Protein AF-A0A2Z5JWU6-F1 (afdb_monomer_lite)

Foldseek 3Di:
DDPDDLLLVVCVVVLVVQQVVQLVCCVVPPDVQAPGDDPLLLVLLLVLLVLQVVLCVVLVVVLLVVLVVLLVPAPAADDDDPVVLVVLLVVLQLLQLVLQLQCQFFLQSVLQVLQLQQDQHFALSSLSSHASPCNSSSVSCSVVSNNRNRPVSSVNSVSVLSSLQRVLRHPPDDDDPPVCVQWFRHVQLVLLCSAADDPSRSAQRGRGTSVSRVVVVRHDGRPDGGGTHHVDHDPDSPNVCSNCVSVVVLVVQCVVDDDPVQNCCSGTGGVPDHPDDPPPPPPDPPDDDDDDDDDDDDDDDDDDDDDDDDDDDDDAPEDPDEAAAPPEEEAPQEAEAPPEHAEHQEYHEHNEYEAPPEYEAHNEYEYHNEYHAHQAYEDHPAYADDPEYEDHNHHNDPDDHDPPDDHDDDDDDDDDDDDDDDDDDDDDDDDDDDDDDDDDDDDDDDDDDD

pLDDT: mean 74.69, std 27.54, range [22.73, 98.88]

Radius of gyration: 34.14 Å; chains: 1; bounding box: 54×88×111 Å

Structure (mmCIF, N/CA/C/O backbone):
data_AF-A0A2Z5JWU6-F1
#
_entry.id   AF-A0A2Z5JWU6-F1
#
loop_
_atom_site.group_PDB
_atom_site.id
_atom_site.type_symbol
_atom_site.label_atom_id
_atom_site.label_alt_id
_atom_site.label_comp_id
_atom_site.label_asym_id
_atom_site.label_entity_id
_atom_site.label_seq_id
_atom_site.pdbx_PDB_ins_code
_atom_site.Cartn_x
_atom_site.Cartn_y
_atom_site.Cartn_z
_atom_site.occupancy
_atom_site.B_iso_or_equiv
_atom_site.auth_seq_id
_atom_site.auth_comp_id
_atom_site.auth_asym_id
_atom_site.auth_atom_id
_atom_site.pdbx_PDB_model_num
ATOM 1 N N . MET A 1 1 ? -4.528 -1.210 28.855 1.00 61.44 1 MET A N 1
ATOM 2 C CA . MET A 1 1 ? -4.299 -1.266 27.394 1.00 61.44 1 MET A CA 1
ATOM 3 C C . MET A 1 1 ? -4.617 -2.671 26.903 1.00 61.44 1 MET A C 1
ATOM 5 O O . MET A 1 1 ? -4.300 -3.604 27.636 1.00 61.44 1 MET A O 1
ATOM 9 N N . PRO A 1 2 ? -5.253 -2.842 25.732 1.00 76.44 2 PRO A N 1
ATOM 10 C CA . PRO A 1 2 ? -5.440 -4.161 25.126 1.00 76.44 2 PRO A CA 1
ATOM 11 C C . PRO A 1 2 ? -4.077 -4.835 24.906 1.00 76.44 2 PRO A C 1
ATOM 13 O O . PRO A 1 2 ? -3.173 -4.197 24.370 1.00 76.44 2 PRO A O 1
ATOM 16 N N . ASN A 1 3 ? -3.925 -6.093 25.324 1.00 83.25 3 ASN A N 1
ATOM 17 C CA . ASN A 1 3 ? -2.714 -6.881 25.083 1.00 83.25 3 ASN A CA 1
ATOM 18 C C . ASN A 1 3 ? -2.897 -7.681 23.786 1.00 83.25 3 ASN A C 1
ATOM 20 O O . ASN A 1 3 ? -3.398 -8.803 23.807 1.00 83.25 3 ASN A O 1
ATOM 24 N N . LEU A 1 4 ? -2.597 -7.042 22.654 1.00 87.62 4 LEU A N 1
ATOM 25 C CA . LEU A 1 4 ? -2.698 -7.640 21.323 1.00 87.62 4 LEU A CA 1
ATOM 26 C C . LEU A 1 4 ? -1.302 -8.083 20.860 1.00 87.62 4 LEU A C 1
ATOM 28 O O . LEU A 1 4 ? -0.340 -7.345 21.087 1.00 87.62 4 LEU A O 1
ATOM 32 N N . PRO A 1 5 ? -1.171 -9.260 20.228 1.00 89.19 5 PRO A N 1
ATOM 33 C CA . PRO A 1 5 ? 0.125 -9.766 19.796 1.00 89.19 5 PRO A CA 1
ATOM 34 C C . PRO A 1 5 ? 0.696 -8.936 18.643 1.00 89.19 5 PRO A C 1
ATOM 36 O O . PRO A 1 5 ? -0.041 -8.377 17.827 1.00 89.19 5 PRO A O 1
ATOM 39 N N . ASP A 1 6 ? 2.024 -8.916 18.538 1.00 89.19 6 ASP A N 1
ATOM 40 C CA . ASP A 1 6 ? 2.715 -8.393 17.360 1.00 89.19 6 ASP A CA 1
ATOM 41 C C . ASP A 1 6 ? 2.659 -9.435 16.233 1.00 89.19 6 ASP A C 1
ATOM 43 O O . ASP A 1 6 ? 3.509 -10.321 16.108 1.00 89.19 6 ASP A O 1
ATOM 47 N N . VAL A 1 7 ? 1.597 -9.351 15.431 1.00 93.06 7 VAL A N 1
ATOM 48 C CA . VAL A 1 7 ? 1.312 -10.312 14.356 1.00 93.06 7 VAL A CA 1
ATOM 49 C C . VAL A 1 7 ? 2.404 -10.301 13.284 1.00 93.06 7 VAL A C 1
ATOM 51 O O . VAL A 1 7 ? 2.701 -11.345 12.703 1.00 93.06 7 VAL A O 1
ATOM 54 N N . VAL A 1 8 ? 3.033 -9.147 13.030 1.00 90.94 8 VAL A N 1
ATOM 55 C CA . VAL A 1 8 ? 4.113 -9.041 12.038 1.00 90.94 8 VAL A CA 1
ATOM 56 C C . VAL A 1 8 ? 5.331 -9.804 12.530 1.00 90.94 8 VAL A C 1
ATOM 58 O O . VAL A 1 8 ? 5.844 -10.648 11.797 1.00 90.94 8 VAL A O 1
ATOM 61 N N . LEU A 1 9 ? 5.750 -9.570 13.779 1.00 91.25 9 LEU A N 1
ATOM 62 C CA . LEU A 1 9 ? 6.890 -10.263 14.379 1.00 91.25 9 LEU A CA 1
ATOM 63 C C . LEU A 1 9 ? 6.712 -11.787 14.341 1.00 91.25 9 LEU A C 1
ATOM 65 O O . LEU A 1 9 ? 7.636 -12.511 13.972 1.00 91.25 9 LEU A O 1
ATOM 69 N N . TRP A 1 10 ? 5.514 -12.275 14.668 1.00 92.69 10 TRP A N 1
ATOM 70 C CA . TRP A 1 10 ? 5.202 -13.709 14.638 1.00 92.69 10 TRP A CA 1
ATOM 71 C C . TRP A 1 10 ? 5.163 -14.294 13.222 1.00 92.69 10 TRP A C 1
ATOM 73 O O . TRP A 1 10 ? 5.377 -15.492 13.051 1.00 92.69 10 TRP A O 1
ATOM 83 N N . SER A 1 11 ? 4.931 -13.463 12.204 1.00 94.56 11 SER A N 1
ATOM 84 C CA . SER A 1 11 ? 4.870 -13.889 10.801 1.00 94.56 11 SER A CA 1
ATOM 85 C C . SER A 1 11 ? 6.244 -13.949 10.122 1.00 94.56 11 SER A C 1
ATOM 87 O O . SER A 1 11 ? 6.361 -14.560 9.060 1.00 94.56 11 SER A O 1
ATOM 89 N N . ILE A 1 12 ? 7.303 -13.384 10.722 1.00 93.38 12 ILE A N 1
ATOM 90 C CA . ILE A 1 12 ? 8.653 -13.348 10.123 1.00 93.38 12 ILE A CA 1
ATOM 91 C C . ILE A 1 12 ? 9.162 -14.742 9.708 1.00 93.38 12 ILE A C 1
ATOM 93 O O . ILE A 1 12 ? 9.613 -14.870 8.566 1.00 93.38 12 ILE A O 1
ATOM 97 N N . PRO A 1 13 ? 9.080 -15.805 10.540 1.00 95.88 13 PRO A N 1
ATOM 98 C CA . PRO A 1 13 ? 9.532 -17.135 10.124 1.00 95.88 13 PRO A CA 1
ATOM 99 C C . PRO A 1 13 ? 8.786 -17.654 8.890 1.00 95.88 13 PRO A C 1
ATOM 101 O O . PRO A 1 13 ? 9.401 -18.247 8.004 1.00 95.88 13 PRO A O 1
ATOM 104 N N . ALA A 1 14 ? 7.480 -17.383 8.796 1.00 95.75 14 ALA A N 1
ATOM 105 C CA . ALA A 1 14 ? 6.674 -17.756 7.639 1.00 95.75 14 ALA A CA 1
ATOM 106 C C . ALA A 1 14 ? 7.080 -16.962 6.390 1.00 95.75 14 ALA A C 1
ATOM 108 O O . ALA A 1 14 ? 7.209 -17.552 5.322 1.00 95.75 14 ALA A O 1
ATOM 109 N N . PHE A 1 15 ? 7.355 -15.658 6.510 1.00 95.38 15 PHE A N 1
ATOM 110 C CA . PHE A 1 15 ? 7.831 -14.842 5.385 1.00 95.38 15 PHE A CA 1
ATOM 111 C C . PHE A 1 15 ? 9.159 -15.355 4.829 1.00 95.38 15 PHE A C 1
ATOM 113 O O . PHE A 1 15 ? 9.313 -15.483 3.612 1.00 95.38 15 PHE A O 1
ATOM 120 N N . VAL A 1 16 ? 10.104 -15.698 5.711 1.00 95.94 16 VAL A N 1
ATOM 121 C CA . VAL A 1 16 ? 11.398 -16.273 5.315 1.00 95.94 16 VAL A CA 1
ATOM 122 C C . VAL A 1 16 ? 11.192 -17.622 4.630 1.00 95.94 16 VAL A C 1
ATOM 124 O O . VAL A 1 16 ? 11.702 -17.827 3.529 1.00 95.94 16 VAL A O 1
ATOM 127 N N . LEU A 1 17 ? 10.411 -18.518 5.240 1.00 97.31 17 LEU A N 1
ATOM 128 C CA . LEU A 1 17 ? 10.135 -19.840 4.682 1.00 97.31 17 LEU A CA 1
ATOM 129 C C . LEU A 1 17 ? 9.476 -19.747 3.300 1.00 97.31 17 LEU A C 1
ATOM 131 O O . LEU A 1 17 ? 9.965 -20.365 2.360 1.00 97.31 17 LEU A O 1
ATOM 135 N N . LEU A 1 18 ? 8.409 -18.956 3.156 1.00 97.12 18 LEU A N 1
ATOM 136 C CA . LEU A 1 18 ? 7.687 -18.795 1.890 1.00 97.12 18 LEU A CA 1
ATOM 137 C C . LEU A 1 18 ? 8.572 -18.179 0.802 1.00 97.12 18 LEU A C 1
ATOM 139 O O . LEU A 1 18 ? 8.546 -18.647 -0.332 1.00 97.12 18 LEU A O 1
ATOM 143 N N . THR A 1 19 ? 9.413 -17.202 1.153 1.00 96.69 19 THR A N 1
ATOM 144 C CA . THR A 1 19 ? 10.397 -16.619 0.225 1.00 96.69 19 THR A CA 1
ATOM 145 C C . THR A 1 19 ? 11.393 -17.672 -0.260 1.00 96.69 19 THR A C 1
ATOM 147 O O . THR A 1 19 ? 11.647 -17.781 -1.458 1.00 96.69 19 THR A O 1
ATOM 150 N N . VAL A 1 20 ? 11.944 -18.486 0.647 1.00 96.12 20 VAL A N 1
ATOM 151 C CA . VAL A 1 20 ? 12.880 -19.563 0.279 1.00 96.12 20 VAL A CA 1
ATOM 152 C C . VAL A 1 20 ? 12.190 -20.612 -0.590 1.00 96.12 20 VAL A C 1
ATOM 154 O O . VAL A 1 20 ? 12.750 -21.021 -1.607 1.00 96.12 20 VAL A O 1
ATOM 157 N N . VAL A 1 21 ? 10.971 -21.020 -0.232 1.00 96.81 21 VAL A N 1
ATOM 158 C CA . VAL A 1 21 ? 10.171 -21.970 -1.017 1.00 96.81 21 VAL A CA 1
ATOM 159 C C . VAL A 1 21 ? 9.903 -21.424 -2.420 1.00 96.81 21 VAL A C 1
ATOM 161 O O . VAL A 1 21 ? 10.091 -22.155 -3.390 1.00 96.81 21 VAL A O 1
ATOM 164 N N . GLU A 1 22 ? 9.539 -20.148 -2.561 1.00 96.25 22 GLU A N 1
ATOM 165 C CA . GLU A 1 22 ? 9.329 -19.515 -3.867 1.00 96.25 22 GLU A CA 1
ATOM 166 C C . GLU A 1 22 ? 10.628 -19.476 -4.691 1.00 96.25 22 GLU A C 1
ATOM 168 O O . GLU A 1 22 ? 10.643 -19.891 -5.852 1.00 96.25 22 GLU A O 1
ATOM 173 N N . MET A 1 23 ? 11.750 -19.076 -4.083 1.00 94.31 23 MET A N 1
ATOM 174 C CA . MET A 1 23 ? 13.065 -19.078 -4.739 1.00 94.31 23 MET A CA 1
ATOM 175 C C . MET A 1 23 ? 13.504 -20.476 -5.199 1.00 94.31 23 MET A C 1
ATOM 177 O O . MET A 1 23 ? 14.130 -20.615 -6.252 1.00 94.31 23 MET A O 1
ATOM 181 N N . VAL A 1 24 ? 13.242 -21.515 -4.403 1.00 94.50 24 VAL A N 1
ATOM 182 C CA . VAL A 1 24 ? 13.529 -22.910 -4.775 1.00 94.50 24 VAL A CA 1
ATOM 183 C C . VAL A 1 24 ? 12.585 -23.360 -5.888 1.00 94.50 24 VAL A C 1
ATOM 185 O O . VAL A 1 24 ? 13.033 -23.978 -6.852 1.00 94.50 24 VAL A O 1
ATOM 188 N N . SER A 1 25 ? 11.309 -22.985 -5.805 1.00 94.56 25 SER A N 1
ATOM 189 C CA . SER A 1 25 ? 10.296 -23.287 -6.812 1.00 94.56 25 SER A CA 1
ATOM 190 C C . SER A 1 25 ? 10.717 -22.792 -8.198 1.00 94.56 25 SER A C 1
ATOM 192 O O . SER A 1 25 ? 10.683 -23.583 -9.137 1.00 94.56 25 SER A O 1
ATOM 194 N N . TYR A 1 26 ? 11.213 -21.555 -8.333 1.00 92.25 26 TYR A N 1
ATOM 195 C CA . TYR A 1 26 ? 11.720 -21.038 -9.617 1.00 92.25 26 TYR A CA 1
ATOM 196 C C . TYR A 1 26 ? 12.898 -21.836 -10.196 1.00 92.25 26 TYR A C 1
ATOM 198 O O . TYR A 1 26 ? 13.087 -21.849 -11.408 1.00 92.25 26 TYR A O 1
ATOM 206 N N . ARG A 1 27 ? 13.694 -22.508 -9.352 1.00 89.00 27 ARG A N 1
ATOM 207 C CA . ARG A 1 27 ? 14.805 -23.358 -9.814 1.00 89.00 27 ARG A CA 1
ATOM 208 C C . ARG A 1 27 ? 14.354 -24.754 -10.229 1.00 89.00 27 ARG A C 1
ATOM 210 O O . ARG A 1 27 ? 14.926 -25.313 -11.155 1.00 89.00 27 ARG A O 1
ATOM 217 N N . LEU A 1 28 ? 13.379 -25.325 -9.522 1.00 92.75 28 LEU A N 1
ATOM 218 C CA . LEU A 1 28 ? 12.884 -26.682 -9.780 1.00 92.75 28 LEU A CA 1
ATOM 219 C C . LEU A 1 28 ? 11.835 -26.725 -10.896 1.00 92.75 28 LEU A C 1
ATOM 221 O O . LEU A 1 28 ? 11.766 -27.699 -11.638 1.00 92.75 28 LEU A O 1
ATOM 225 N N . HIS A 1 29 ? 11.041 -25.663 -11.021 1.00 90.31 29 HIS A N 1
ATOM 226 C CA . HIS A 1 29 ? 9.996 -25.511 -12.029 1.00 90.31 29 HIS A CA 1
ATOM 227 C C . HIS A 1 29 ? 10.138 -24.140 -12.703 1.00 90.31 29 HIS A C 1
ATOM 229 O O . HIS A 1 29 ? 9.418 -23.204 -12.330 1.00 90.31 29 HIS A O 1
ATOM 235 N N . PRO A 1 30 ? 11.089 -23.993 -13.642 1.00 85.88 30 PRO A N 1
ATOM 236 C CA . PRO A 1 30 ? 11.259 -22.760 -14.393 1.00 85.88 30 PRO A CA 1
ATOM 237 C C . PRO A 1 30 ? 9.970 -22.403 -15.125 1.00 85.88 30 PRO A C 1
ATOM 239 O O . PRO A 1 30 ? 9.287 -23.268 -15.669 1.00 85.88 30 PRO A O 1
ATOM 242 N N . ASP A 1 31 ? 9.655 -21.121 -15.113 1.00 84.25 31 ASP A N 1
ATOM 243 C CA . ASP A 1 31 ? 8.573 -20.530 -15.877 1.00 84.25 31 ASP A CA 1
ATOM 244 C C . ASP A 1 31 ? 9.247 -19.475 -16.756 1.00 84.25 31 ASP A C 1
ATOM 246 O O . ASP A 1 31 ? 9.775 -18.499 -16.226 1.00 84.25 31 ASP A O 1
ATOM 250 N N . GLU A 1 32 ? 9.355 -19.746 -18.063 1.00 79.88 32 GLU A N 1
ATOM 251 C CA . GLU A 1 32 ? 10.059 -18.870 -19.022 1.00 79.88 32 GLU A CA 1
ATOM 252 C C . GLU A 1 32 ? 9.406 -17.499 -19.130 1.00 79.88 32 GLU A C 1
ATOM 254 O O . GLU A 1 32 ? 10.039 -16.513 -19.507 1.00 79.88 32 GLU A O 1
ATOM 259 N N . ASP A 1 33 ? 8.129 -17.461 -18.789 1.00 82.31 33 ASP A N 1
ATOM 260 C CA . ASP A 1 33 ? 7.347 -16.266 -18.764 1.00 82.31 33 ASP A CA 1
ATOM 261 C C . ASP A 1 33 ? 7.707 -15.457 -17.502 1.00 82.31 33 ASP A C 1
ATOM 263 O O . ASP A 1 33 ? 7.986 -14.256 -17.606 1.00 82.31 33 ASP A O 1
ATOM 267 N N . ALA A 1 34 ? 7.720 -16.060 -16.311 1.00 82.88 34 ALA A N 1
ATOM 268 C CA . ALA A 1 34 ? 7.937 -15.356 -15.039 1.00 82.88 34 ALA A CA 1
ATOM 269 C C . ALA A 1 34 ? 9.318 -14.685 -14.900 1.00 82.88 34 ALA A C 1
ATOM 271 O O . ALA A 1 34 ? 10.363 -15.260 -15.198 1.00 82.88 34 ALA A O 1
ATOM 272 N N . GLU A 1 35 ? 9.342 -13.472 -14.337 1.00 86.06 35 GLU A N 1
ATOM 273 C CA . GLU A 1 35 ? 10.588 -12.706 -14.176 1.00 86.06 35 GLU A CA 1
ATOM 274 C C . GLU A 1 35 ? 11.472 -13.239 -13.036 1.00 86.06 35 GLU A C 1
ATOM 276 O O . GLU A 1 35 ? 12.689 -12.995 -13.007 1.00 86.06 35 GLU A O 1
ATOM 281 N N . GLY A 1 36 ? 10.853 -13.937 -12.078 1.00 89.94 36 GLY A N 1
ATOM 282 C CA . GLY A 1 36 ? 11.514 -14.638 -10.985 1.00 89.94 36 GLY A CA 1
ATOM 283 C C . GLY A 1 36 ? 12.295 -13.726 -10.039 1.00 89.94 36 GLY A C 1
ATOM 284 O O . GLY A 1 36 ? 11.838 -12.654 -9.635 1.00 89.94 36 GLY A O 1
ATOM 285 N N . TYR A 1 37 ? 13.486 -14.183 -9.646 1.00 93.56 37 TYR A N 1
ATOM 286 C CA . TYR A 1 37 ? 14.365 -13.488 -8.709 1.00 93.56 37 TYR A CA 1
ATOM 287 C C . TYR A 1 37 ? 15.635 -12.984 -9.379 1.00 93.56 37 TYR A C 1
ATOM 289 O O . TYR A 1 37 ? 16.337 -13.722 -10.065 1.00 93.56 37 TYR A O 1
ATOM 297 N N . GLU A 1 38 ? 16.008 -11.753 -9.043 1.00 94.25 38 GLU A N 1
ATOM 298 C CA . GLU A 1 38 ? 17.332 -11.208 -9.315 1.00 94.25 38 GLU A CA 1
ATOM 299 C C . GLU A 1 38 ? 17.992 -10.801 -7.996 1.00 94.25 38 GLU A C 1
ATOM 301 O O . GLU A 1 38 ? 17.405 -10.071 -7.200 1.00 94.25 38 GLU A O 1
ATOM 306 N N . ALA A 1 39 ? 19.226 -11.254 -7.755 1.00 94.88 39 ALA A N 1
ATOM 307 C CA . ALA A 1 39 ? 19.892 -11.082 -6.461 1.00 94.88 39 ALA A CA 1
ATOM 308 C C . ALA A 1 39 ? 20.035 -9.610 -6.037 1.00 94.88 39 ALA A C 1
ATOM 310 O O . ALA A 1 39 ? 19.821 -9.281 -4.871 1.00 94.88 39 ALA A O 1
ATOM 311 N N . LYS A 1 40 ? 20.375 -8.716 -6.978 1.00 96.62 40 LYS A N 1
ATOM 312 C CA . LYS A 1 40 ? 20.517 -7.281 -6.693 1.00 96.62 40 LYS A CA 1
ATOM 313 C C . LYS A 1 40 ? 19.173 -6.640 -6.363 1.00 96.62 40 LYS A C 1
ATOM 315 O O . LYS A 1 40 ? 19.095 -5.889 -5.396 1.00 96.62 40 LYS A O 1
ATOM 320 N N . ASP A 1 41 ? 18.128 -6.975 -7.119 1.00 96.81 41 ASP A N 1
ATOM 321 C CA . ASP A 1 41 ? 16.784 -6.454 -6.869 1.00 96.81 41 ASP A CA 1
ATOM 322 C C . ASP A 1 41 ? 16.222 -6.952 -5.531 1.00 96.81 41 ASP A C 1
ATOM 324 O O . ASP A 1 41 ? 15.749 -6.145 -4.732 1.00 96.81 41 ASP A O 1
ATOM 328 N N . ALA A 1 42 ? 16.379 -8.244 -5.226 1.00 96.69 42 ALA A N 1
ATOM 329 C CA . ALA A 1 42 ? 15.977 -8.827 -3.947 1.00 96.69 42 ALA A CA 1
ATOM 330 C C . ALA A 1 42 ? 16.718 -8.182 -2.763 1.00 96.69 42 ALA A C 1
ATOM 332 O O . ALA A 1 42 ? 16.096 -7.814 -1.765 1.00 96.69 42 ALA A O 1
ATOM 333 N N . ALA A 1 43 ? 18.036 -7.977 -2.884 1.00 97.44 43 ALA A N 1
ATOM 334 C CA . ALA A 1 43 ? 18.828 -7.286 -1.867 1.00 97.44 43 ALA A CA 1
ATOM 335 C C . ALA A 1 43 ? 18.387 -5.823 -1.686 1.00 97.44 43 ALA A C 1
ATOM 337 O O . ALA A 1 43 ? 18.307 -5.345 -0.554 1.00 97.44 43 ALA A O 1
ATOM 338 N N . THR A 1 44 ? 18.055 -5.117 -2.774 1.00 97.75 44 THR A N 1
ATOM 339 C CA . THR A 1 44 ? 17.462 -3.773 -2.700 1.00 97.75 44 THR A CA 1
ATOM 340 C C . THR A 1 44 ? 16.108 -3.801 -2.004 1.00 97.75 44 THR A C 1
ATOM 342 O O . THR A 1 44 ? 15.891 -2.983 -1.118 1.00 97.75 44 THR A O 1
ATOM 345 N N . SER A 1 45 ? 15.221 -4.739 -2.335 1.00 97.62 45 SER A N 1
ATOM 346 C CA . SER A 1 45 ? 13.902 -4.847 -1.707 1.00 97.62 45 SER A CA 1
ATOM 347 C C . SER A 1 45 ? 14.002 -5.092 -0.198 1.00 97.62 45 SER A C 1
ATOM 349 O O . SER A 1 45 ? 13.400 -4.355 0.580 1.00 97.62 45 SER A O 1
ATOM 351 N N . ILE A 1 46 ? 14.836 -6.047 0.229 1.00 96.25 46 ILE A N 1
ATOM 352 C CA . ILE A 1 46 ? 15.091 -6.325 1.653 1.00 96.25 46 ILE A CA 1
ATOM 353 C C . ILE A 1 46 ? 15.735 -5.111 2.338 1.00 96.25 46 ILE A C 1
ATOM 355 O O . ILE A 1 46 ? 15.315 -4.720 3.426 1.00 96.25 46 ILE A O 1
ATOM 359 N N . GLY A 1 47 ? 16.732 -4.485 1.704 1.00 97.31 47 GLY A N 1
ATOM 360 C CA . GLY A 1 47 ? 17.403 -3.298 2.238 1.00 97.31 47 GLY A CA 1
ATOM 361 C C . GLY A 1 47 ? 16.467 -2.097 2.398 1.00 97.31 47 GLY A C 1
ATOM 362 O O . GLY A 1 47 ? 16.534 -1.397 3.409 1.00 97.31 47 GLY A O 1
ATOM 363 N N . MET A 1 48 ? 15.557 -1.884 1.442 1.00 97.69 48 MET A N 1
ATOM 364 C CA . MET A 1 48 ? 14.498 -0.879 1.547 1.00 97.69 48 MET A CA 1
ATOM 365 C C . MET A 1 48 ? 13.581 -1.177 2.737 1.00 97.69 48 MET A C 1
ATOM 367 O O . MET A 1 48 ? 13.362 -0.279 3.549 1.00 97.69 48 MET A O 1
ATOM 371 N N . GLY A 1 49 ? 13.144 -2.428 2.910 1.00 95.19 49 GLY A N 1
ATOM 372 C CA . GLY A 1 49 ? 12.342 -2.856 4.060 1.00 95.19 49 GLY A CA 1
ATOM 373 C C . GLY A 1 49 ? 13.022 -2.635 5.412 1.00 95.19 49 GLY A C 1
ATOM 374 O O . GLY A 1 49 ? 12.427 -2.049 6.313 1.00 95.19 49 GLY A O 1
ATOM 375 N N . LEU A 1 50 ? 14.292 -3.028 5.548 1.00 94.50 50 LEU A N 1
ATOM 376 C CA . LEU A 1 50 ? 15.069 -2.794 6.773 1.00 94.50 50 LEU A CA 1
ATOM 377 C C . LEU A 1 50 ? 15.220 -1.299 7.081 1.00 94.50 50 LEU A C 1
ATOM 379 O O . LEU A 1 50 ? 15.092 -0.890 8.234 1.00 94.50 50 LEU A O 1
ATOM 383 N N . GLY A 1 51 ? 15.454 -0.477 6.055 1.00 95.06 51 GLY A N 1
ATOM 384 C CA . GLY A 1 51 ? 15.471 0.975 6.210 1.00 95.06 51 GLY A CA 1
ATOM 385 C C . GLY A 1 51 ? 14.111 1.531 6.645 1.00 95.06 51 GLY A C 1
ATOM 386 O O . GLY A 1 51 ? 14.072 2.376 7.537 1.00 95.06 51 GLY A O 1
ATOM 387 N N . SER A 1 52 ? 13.003 1.009 6.101 1.00 94.00 52 SER A N 1
ATOM 388 C CA . SER A 1 52 ? 11.643 1.399 6.501 1.00 94.00 52 SER A CA 1
ATOM 389 C C . SER A 1 52 ? 11.446 1.228 7.999 1.00 94.00 52 SER A C 1
ATOM 391 O O . SER A 1 52 ? 11.043 2.178 8.652 1.00 94.00 52 SER A O 1
ATOM 393 N N . LEU A 1 53 ? 11.846 0.090 8.580 1.00 91.19 53 LEU A N 1
ATOM 394 C CA . LEU A 1 53 ? 11.719 -0.146 10.025 1.00 91.19 53 LEU A CA 1
ATOM 395 C C . LEU A 1 53 ? 12.405 0.941 10.872 1.00 91.19 53 LEU A C 1
ATOM 397 O O . LEU A 1 53 ? 11.858 1.368 11.891 1.00 91.19 53 LEU A O 1
ATOM 401 N N . ALA A 1 54 ? 13.581 1.414 10.448 1.00 90.75 54 ALA A N 1
ATOM 402 C CA . ALA A 1 54 ? 14.312 2.470 11.147 1.00 90.75 54 ALA A CA 1
ATOM 403 C C . ALA A 1 54 ? 13.611 3.838 11.042 1.00 90.75 54 ALA A C 1
ATOM 405 O O . ALA A 1 54 ? 13.493 4.552 12.040 1.00 90.75 54 ALA A O 1
ATOM 406 N N . PHE A 1 55 ? 13.122 4.206 9.854 1.00 90.00 55 PHE A N 1
ATOM 407 C CA . PHE A 1 55 ? 12.412 5.474 9.644 1.00 90.00 55 PHE A CA 1
ATOM 408 C C . PHE A 1 55 ? 10.997 5.464 10.232 1.00 90.00 55 PHE A C 1
ATOM 410 O O . PHE A 1 55 ? 10.559 6.458 10.809 1.00 90.00 55 PHE A O 1
ATOM 417 N N . ASP A 1 56 ? 10.292 4.341 10.155 1.00 88.44 56 ASP A N 1
ATOM 418 C CA . ASP A 1 56 ? 8.971 4.178 10.750 1.00 88.44 56 ASP A CA 1
ATOM 419 C C . ASP A 1 56 ? 9.053 4.302 12.271 1.00 88.44 56 ASP A C 1
ATOM 421 O O . ASP A 1 56 ? 8.178 4.919 12.874 1.00 88.44 56 ASP A O 1
ATOM 425 N N . PHE A 1 57 ? 10.131 3.822 12.903 1.00 88.25 57 PHE A N 1
ATOM 426 C CA . PHE A 1 57 ? 10.363 4.048 14.332 1.00 88.25 57 PHE A CA 1
ATOM 427 C C . PHE A 1 57 ? 10.428 5.544 14.687 1.00 88.25 57 PHE A C 1
ATOM 429 O O . PHE A 1 57 ? 9.824 5.959 15.680 1.00 88.25 57 PHE A O 1
ATOM 436 N N . LEU A 1 58 ? 11.085 6.365 13.856 1.00 88.62 58 LEU A N 1
ATOM 437 C CA . LEU A 1 58 ? 11.177 7.818 14.052 1.00 88.62 58 LEU A CA 1
ATOM 438 C C . LEU A 1 58 ? 9.792 8.485 14.033 1.00 88.62 58 LEU A C 1
ATOM 440 O O . LEU A 1 58 ? 9.491 9.316 14.892 1.00 88.62 58 LEU A O 1
ATOM 444 N N . TRP A 1 59 ? 8.935 8.111 13.079 1.00 86.69 59 TRP A N 1
ATOM 445 C CA . TRP A 1 59 ? 7.601 8.705 12.924 1.00 86.69 59 TRP A CA 1
ATOM 446 C C . TRP A 1 59 ? 6.544 8.097 13.849 1.00 86.69 59 TRP A C 1
ATOM 448 O O . TRP A 1 59 ? 5.552 8.754 14.174 1.00 86.69 59 TRP A O 1
ATOM 458 N N . LYS A 1 60 ? 6.748 6.866 14.323 1.00 89.19 60 LYS A N 1
ATOM 459 C CA . LYS A 1 60 ? 5.792 6.161 15.183 1.00 89.19 60 LYS A CA 1
ATOM 460 C C . LYS A 1 60 ? 5.537 6.902 16.492 1.00 89.19 60 LYS A C 1
ATOM 462 O O . LYS A 1 60 ? 4.390 6.955 16.924 1.00 89.19 60 LYS A O 1
ATOM 467 N N . ILE A 1 61 ? 6.564 7.507 17.094 1.00 90.06 61 ILE A N 1
ATOM 468 C CA . ILE A 1 61 ? 6.432 8.250 18.359 1.00 90.06 61 ILE A CA 1
ATOM 469 C C . ILE A 1 61 ? 5.424 9.410 18.232 1.00 90.06 61 ILE A C 1
ATOM 471 O O . ILE A 1 61 ? 4.424 9.390 18.956 1.00 90.06 61 ILE A O 1
ATOM 475 N N . PRO A 1 62 ? 5.606 10.396 17.325 1.00 94.25 62 PRO A N 1
ATOM 476 C CA . PRO A 1 62 ? 4.644 11.486 17.190 1.00 94.25 62 PRO A CA 1
ATOM 477 C C . PRO A 1 62 ? 3.265 11.011 16.709 1.00 94.25 62 PRO A C 1
ATOM 479 O O . PRO A 1 62 ? 2.258 11.522 17.194 1.00 94.25 62 PRO A O 1
ATOM 482 N N . ILE A 1 63 ? 3.185 10.012 15.821 1.00 95.19 63 ILE A N 1
ATOM 483 C CA . ILE A 1 63 ? 1.893 9.489 15.339 1.00 95.19 63 ILE A CA 1
ATOM 484 C C . ILE A 1 63 ? 1.090 8.863 16.486 1.00 95.19 63 ILE A C 1
ATOM 486 O O . ILE A 1 63 ? -0.088 9.175 16.658 1.00 95.19 63 ILE A O 1
ATOM 490 N N . VAL A 1 64 ? 1.720 8.013 17.303 1.00 95.06 64 VAL A N 1
ATOM 491 C CA . VAL A 1 64 ? 1.058 7.388 18.458 1.00 95.06 64 VAL A CA 1
ATOM 492 C C . VAL A 1 64 ? 0.650 8.441 19.485 1.00 95.06 64 VAL A C 1
ATOM 494 O O . VAL A 1 64 ? -0.440 8.332 20.046 1.00 95.06 64 VAL A O 1
ATOM 497 N N . ALA A 1 65 ? 1.464 9.477 19.705 1.00 96.31 65 ALA A N 1
ATOM 498 C CA . ALA A 1 65 ? 1.101 10.585 20.585 1.00 96.31 65 ALA A CA 1
ATOM 499 C C . ALA A 1 65 ? -0.158 11.320 20.088 1.00 96.31 65 ALA A C 1
ATOM 501 O O . ALA A 1 65 ? -1.090 11.518 20.866 1.00 96.31 65 ALA A O 1
ATOM 502 N N . VAL A 1 66 ? -0.231 11.649 18.792 1.00 97.94 66 VAL A N 1
ATOM 503 C CA . VAL A 1 66 ? -1.412 12.292 18.184 1.00 97.94 66 VAL A CA 1
ATOM 504 C C . VAL A 1 66 ? -2.641 11.390 18.276 1.00 97.94 66 VAL A C 1
ATOM 506 O O . VAL A 1 66 ? -3.695 11.840 18.720 1.00 97.94 66 VAL A O 1
ATOM 509 N N . TYR A 1 67 ? -2.526 10.113 17.912 1.00 98.25 67 TYR A N 1
ATOM 510 C CA . TYR A 1 67 ? -3.643 9.173 18.025 1.00 98.25 67 TYR A CA 1
ATOM 511 C C . TYR A 1 67 ? -4.119 8.996 19.463 1.00 98.25 67 TYR A C 1
ATOM 513 O O . TYR A 1 67 ? -5.320 8.959 19.703 1.00 98.25 67 TYR A O 1
ATOM 521 N N . THR A 1 68 ? -3.202 8.922 20.425 1.00 97.62 68 THR A N 1
ATOM 522 C CA . THR A 1 68 ? -3.565 8.807 21.841 1.00 97.62 68 THR A CA 1
ATOM 523 C C . THR A 1 68 ? -4.278 10.072 22.312 1.00 97.62 68 THR A C 1
ATOM 525 O O . THR A 1 68 ? -5.341 9.974 22.912 1.00 97.62 68 THR A O 1
ATOM 528 N N . ALA A 1 69 ? -3.772 11.259 21.966 1.00 98.19 69 ALA A N 1
ATOM 529 C CA . ALA A 1 69 ? -4.427 12.521 22.308 1.00 98.19 69 ALA A CA 1
ATOM 530 C C . ALA A 1 69 ? -5.846 12.613 21.719 1.00 98.19 69 ALA A C 1
ATOM 532 O O . ALA A 1 69 ? -6.788 12.955 22.428 1.00 98.19 69 ALA A O 1
ATOM 533 N N . LEU A 1 70 ? -6.024 12.256 20.444 1.00 98.38 70 LEU A N 1
ATOM 534 C CA . LEU A 1 70 ? -7.341 12.240 19.801 1.00 98.38 70 LEU A CA 1
ATOM 535 C C . LEU A 1 70 ? -8.288 11.210 20.431 1.00 98.38 70 LEU A C 1
ATOM 537 O O . LEU A 1 70 ? -9.475 11.491 20.588 1.00 98.38 70 LEU A O 1
ATOM 541 N N . TYR A 1 71 ? -7.768 10.041 20.807 1.00 98.06 71 TYR A N 1
ATOM 542 C CA . TYR A 1 71 ? -8.535 8.995 21.480 1.00 98.06 71 TYR A CA 1
ATOM 543 C C . TYR A 1 71 ? -9.025 9.433 22.869 1.00 98.06 71 TYR A C 1
ATOM 545 O O . TYR A 1 71 ? -10.166 9.154 23.238 1.00 98.06 71 TYR A O 1
ATOM 553 N N . GLU A 1 72 ? -8.198 10.158 23.625 1.00 97.69 72 GLU A N 1
ATOM 554 C CA . GLU A 1 72 ? -8.600 10.717 24.921 1.00 97.69 72 GLU A CA 1
ATOM 555 C C . GLU A 1 72 ? -9.628 11.852 24.775 1.00 97.69 72 GLU A C 1
ATOM 557 O O . GLU A 1 72 ? -10.510 11.987 25.621 1.00 97.69 72 GLU A O 1
ATOM 562 N N . LEU A 1 73 ? -9.564 12.632 23.689 1.00 98.00 73 LEU A N 1
ATOM 563 C CA . LEU A 1 73 ? -10.499 13.734 23.422 1.00 98.00 73 LEU A CA 1
ATOM 564 C C . LEU A 1 73 ? -11.891 13.275 22.972 1.00 98.00 73 LEU A C 1
ATOM 566 O O . LEU A 1 73 ? -12.882 13.942 23.275 1.00 98.00 73 LEU A O 1
ATOM 570 N N . THR A 1 74 ? -11.995 12.178 22.220 1.00 97.38 74 THR A N 1
ATOM 571 C CA . THR A 1 74 ? -13.311 11.655 21.826 1.00 97.38 74 THR A CA 1
ATOM 572 C C . THR A 1 74 ? -14.029 11.061 23.043 1.00 97.38 74 THR A C 1
ATOM 574 O O . THR A 1 74 ? -13.371 10.456 23.886 1.00 97.38 74 THR A O 1
ATOM 577 N N . PRO A 1 75 ? -15.365 11.171 23.171 1.00 97.06 75 PRO A N 1
ATOM 578 C CA . PRO A 1 75 ? -16.128 10.442 24.189 1.00 97.06 75 PRO A CA 1
ATOM 579 C C . PRO A 1 75 ? -16.444 8.992 23.776 1.00 97.06 75 PRO A C 1
ATOM 581 O O . PRO A 1 75 ? -16.927 8.206 24.589 1.00 97.06 75 PRO A O 1
ATOM 584 N N . LEU A 1 76 ? -16.205 8.623 22.513 1.00 97.94 76 LEU A N 1
ATOM 585 C CA . LEU A 1 76 ? -16.571 7.317 21.964 1.00 97.94 76 LEU A CA 1
ATOM 586 C C . LEU A 1 76 ? -15.562 6.238 22.364 1.00 97.94 76 LEU A C 1
ATOM 588 O O . LEU A 1 76 ? -14.353 6.451 22.301 1.00 97.94 76 LEU A O 1
ATOM 592 N N . ARG A 1 77 ? -16.039 5.052 22.748 1.00 97.06 77 ARG A N 1
ATOM 593 C CA . ARG A 1 77 ? -15.184 3.917 23.123 1.00 97.06 77 ARG A CA 1
ATOM 594 C C . ARG A 1 77 ? -15.714 2.644 22.479 1.00 97.06 77 ARG A C 1
ATOM 596 O O . ARG A 1 77 ? -16.750 2.127 22.890 1.00 97.06 77 ARG A O 1
ATOM 603 N N . VAL A 1 78 ? -14.994 2.129 21.488 1.00 97.19 78 VAL A N 1
ATOM 604 C CA . VAL A 1 78 ? -15.280 0.818 20.904 1.00 97.19 78 VAL A CA 1
ATOM 605 C C . VAL A 1 78 ? -14.487 -0.230 21.691 1.00 97.19 78 VAL A C 1
ATOM 607 O O . VAL A 1 78 ? -13.253 -0.216 21.647 1.00 97.19 78 VAL A O 1
ATOM 610 N N . PRO A 1 79 ? -15.145 -1.136 22.435 1.00 96.31 79 PRO A N 1
ATOM 611 C CA . PRO A 1 79 ? -14.437 -2.138 23.219 1.00 96.31 79 PRO A CA 1
ATOM 612 C C . PRO A 1 79 ? -13.727 -3.134 22.295 1.00 96.31 79 PRO A C 1
ATOM 614 O O . PRO A 1 79 ? -14.256 -3.513 21.250 1.00 96.31 79 PRO A O 1
ATOM 617 N N . VAL A 1 80 ? -12.533 -3.583 22.688 1.00 96.44 80 VAL A N 1
ATOM 618 C CA . VAL A 1 80 ? -11.781 -4.620 21.964 1.00 96.44 80 VAL A CA 1
ATOM 619 C C . VAL A 1 80 ? -12.288 -5.988 22.414 1.00 96.44 80 VAL A C 1
ATOM 621 O O . VAL A 1 80 ? -11.878 -6.510 23.448 1.00 96.44 80 VAL A O 1
ATOM 624 N N . LEU A 1 81 ? -13.220 -6.540 21.644 1.00 95.81 81 LEU A N 1
ATOM 625 C CA . LEU A 1 81 ? -13.859 -7.837 21.844 1.00 95.81 81 LEU A CA 1
ATOM 626 C C . LEU A 1 81 ? -13.631 -8.684 20.591 1.00 95.81 81 LEU A C 1
ATOM 628 O O . LEU A 1 81 ? -13.420 -8.153 19.502 1.00 95.81 81 LEU A O 1
ATOM 632 N N . TRP A 1 82 ? -13.734 -10.005 20.716 1.00 94.44 82 TRP A N 1
ATOM 633 C CA . TRP A 1 82 ? -13.496 -10.915 19.590 1.00 94.44 82 TRP A CA 1
ATOM 634 C C . TRP A 1 82 ? -14.370 -10.608 18.357 1.00 94.44 82 TRP A C 1
ATOM 636 O O . TRP A 1 82 ? -13.921 -10.821 17.238 1.00 94.44 82 TRP A O 1
ATOM 646 N N . TRP A 1 83 ? -15.587 -10.076 18.543 1.00 95.75 83 TRP A N 1
ATOM 647 C CA . TRP A 1 83 ? -16.509 -9.733 17.452 1.00 95.75 83 TRP A CA 1
ATOM 648 C C . TRP A 1 83 ? -16.347 -8.296 16.938 1.00 95.75 83 TRP A C 1
ATOM 650 O O . TRP A 1 83 ? -16.691 -8.024 15.789 1.00 95.75 83 TRP A O 1
ATOM 660 N N . THR A 1 84 ? -15.803 -7.370 17.739 1.00 97.12 84 THR A N 1
ATOM 661 C CA . THR A 1 84 ? -15.516 -6.006 17.265 1.00 97.12 84 THR A CA 1
ATOM 662 C C . THR A 1 84 ? -14.222 -5.951 16.464 1.00 97.12 84 THR A C 1
ATOM 664 O O . THR A 1 84 ? -14.119 -5.130 15.559 1.00 97.12 84 THR A O 1
ATOM 667 N N . VAL A 1 85 ? -13.260 -6.841 16.727 1.00 96.62 85 VAL A N 1
ATOM 668 C CA . VAL A 1 85 ? -11.986 -6.900 15.990 1.00 96.62 85 VAL A CA 1
ATOM 669 C C . VAL A 1 85 ? -12.184 -7.110 14.476 1.00 96.62 85 VAL A C 1
ATOM 671 O O . VAL A 1 85 ? -11.622 -6.323 13.717 1.00 96.62 85 VAL A O 1
ATOM 674 N N . PRO A 1 86 ? -13.006 -8.063 13.989 1.00 97.94 86 PRO A N 1
ATOM 675 C CA . PRO A 1 86 ? -13.301 -8.181 12.559 1.00 97.94 86 PRO A CA 1
ATOM 676 C C . PRO A 1 86 ? -13.932 -6.922 11.950 1.00 97.94 86 PRO A C 1
ATOM 678 O O . PRO A 1 86 ? -13.623 -6.573 10.815 1.00 97.94 86 PRO A O 1
ATOM 681 N N . LEU A 1 87 ? -14.779 -6.209 12.700 1.00 98.38 87 LEU A N 1
ATOM 682 C CA . LEU A 1 87 ? -15.387 -4.954 12.241 1.00 98.38 87 LEU A CA 1
ATOM 683 C C . LEU A 1 87 ? -14.360 -3.816 12.181 1.00 98.38 87 LEU A C 1
ATOM 685 O O . LEU A 1 87 ? -14.357 -3.039 11.228 1.00 98.38 87 LEU A O 1
ATOM 689 N N . MET A 1 88 ? -13.460 -3.740 13.166 1.00 98.44 88 MET A N 1
ATOM 690 C CA . MET A 1 88 ? -12.325 -2.813 13.155 1.00 98.44 88 MET A CA 1
ATOM 691 C C . MET A 1 88 ? -11.389 -3.108 11.981 1.00 98.44 88 MET A C 1
ATOM 693 O O . MET A 1 88 ? -10.948 -2.170 11.326 1.00 98.44 88 MET A O 1
ATOM 697 N N . LEU A 1 89 ? -11.126 -4.385 11.684 1.00 98.69 89 LEU A N 1
ATOM 698 C CA . LEU A 1 89 ? -10.312 -4.798 10.542 1.00 98.69 89 LEU A CA 1
ATOM 699 C C . LEU A 1 89 ? -10.983 -4.433 9.215 1.00 98.69 89 LEU A C 1
ATOM 701 O O . LEU A 1 89 ? -10.322 -3.881 8.345 1.00 98.69 89 LEU A O 1
ATOM 705 N N . LEU A 1 90 ? -12.291 -4.668 9.079 1.00 98.81 90 LEU A N 1
ATOM 706 C CA . LEU A 1 90 ? -13.056 -4.265 7.897 1.00 98.81 90 LEU A CA 1
ATOM 707 C C . LEU A 1 90 ? -12.993 -2.747 7.678 1.00 98.81 90 LEU A C 1
ATOM 709 O O . LEU A 1 90 ? -12.773 -2.285 6.560 1.00 98.81 90 LEU A O 1
ATOM 713 N N . ALA A 1 91 ? -13.157 -1.966 8.749 1.00 98.75 91 ALA A N 1
ATOM 714 C CA . ALA A 1 91 ? -13.063 -0.514 8.679 1.00 98.75 91 ALA A CA 1
ATOM 715 C C . ALA A 1 91 ? -11.626 -0.054 8.373 1.00 98.75 91 ALA A C 1
ATOM 717 O O . ALA A 1 91 ? -11.428 0.833 7.546 1.00 98.75 91 ALA A O 1
ATOM 718 N N . GLN A 1 92 ? -10.614 -0.675 8.984 1.00 98.75 92 GLN A N 1
ATOM 719 C CA . GLN A 1 92 ? -9.209 -0.406 8.682 1.00 98.75 92 GLN A CA 1
ATOM 720 C C . GLN A 1 92 ? -8.890 -0.710 7.213 1.00 98.75 92 GLN A C 1
ATOM 722 O O . GLN A 1 92 ? -8.265 0.126 6.570 1.00 98.75 92 GLN A O 1
ATOM 727 N N . ASP A 1 93 ? -9.359 -1.831 6.664 1.00 98.88 93 ASP A N 1
ATOM 728 C CA . ASP A 1 93 ? -9.155 -2.205 5.259 1.00 98.88 93 ASP A CA 1
ATOM 729 C C . ASP A 1 93 ? -9.849 -1.232 4.287 1.00 98.88 93 ASP A C 1
ATOM 731 O O . ASP A 1 93 ? -9.289 -0.868 3.253 1.00 98.88 93 ASP A O 1
ATOM 735 N N . PHE A 1 94 ? -11.021 -0.707 4.657 1.00 98.88 94 PHE A N 1
ATOM 736 C CA . PHE A 1 94 ? -11.671 0.375 3.915 1.00 98.88 94 PHE A CA 1
ATOM 737 C C . PHE A 1 94 ? -10.824 1.660 3.888 1.00 98.88 94 PHE A C 1
ATOM 739 O O . PHE A 1 94 ? -10.641 2.270 2.833 1.00 98.88 94 PHE A O 1
ATOM 746 N N . PHE A 1 95 ? -10.277 2.086 5.032 1.00 98.81 95 PHE A N 1
ATOM 747 C CA . PHE A 1 95 ? -9.386 3.254 5.071 1.00 98.81 95 PHE A CA 1
ATOM 748 C C . PHE A 1 95 ? -8.044 2.982 4.382 1.00 98.81 95 PHE A C 1
ATOM 750 O O . PHE A 1 95 ? -7.482 3.897 3.775 1.00 98.81 95 PHE A O 1
ATOM 757 N N . TYR A 1 96 ? -7.570 1.733 4.401 1.00 98.81 96 TYR A N 1
ATOM 758 C CA . TYR A 1 96 ? -6.421 1.301 3.616 1.00 98.81 96 TYR A CA 1
ATOM 759 C C . TYR A 1 96 ? -6.671 1.513 2.126 1.00 98.81 96 TYR A C 1
ATOM 761 O O . TYR A 1 96 ? -5.844 2.149 1.485 1.00 98.81 96 TYR A O 1
ATOM 769 N N . TYR A 1 97 ? -7.818 1.081 1.590 1.00 98.88 97 TYR A N 1
ATOM 770 C CA . TYR A 1 97 ? -8.170 1.292 0.181 1.00 98.88 97 TYR A CA 1
ATOM 771 C C . TYR A 1 97 ? -8.047 2.768 -0.232 1.00 98.88 97 TYR A C 1
ATOM 773 O O . TYR A 1 97 ? -7.420 3.086 -1.243 1.00 98.88 97 TYR A O 1
ATOM 781 N N . TRP A 1 98 ? -8.592 3.691 0.567 1.00 98.81 98 TRP A N 1
ATOM 782 C CA . TRP A 1 98 ? -8.521 5.127 0.269 1.00 98.81 98 TRP A CA 1
ATOM 783 C C . TRP A 1 98 ? -7.123 5.708 0.429 1.00 98.81 98 TRP A C 1
ATOM 785 O O . TRP A 1 98 ? -6.712 6.527 -0.396 1.00 98.81 98 TRP A O 1
ATOM 795 N N . SER A 1 99 ? -6.391 5.273 1.457 1.00 98.62 99 SER A N 1
ATOM 796 C CA . SER A 1 99 ? -4.979 5.609 1.607 1.00 98.62 99 SER A CA 1
ATOM 797 C C . SER A 1 99 ? -4.220 5.165 0.363 1.00 98.62 99 SER A C 1
ATOM 799 O O . SER A 1 99 ? -3.603 5.986 -0.310 1.00 98.62 99 SER A O 1
ATOM 801 N N . HIS A 1 100 ? -4.322 3.893 0.001 1.00 98.69 100 HIS A N 1
ATOM 802 C CA . HIS A 1 100 ? -3.591 3.291 -1.097 1.00 98.69 100 HIS A CA 1
ATOM 803 C C . HIS A 1 100 ? -3.934 3.948 -2.438 1.00 98.69 100 HIS A C 1
ATOM 805 O O . HIS A 1 100 ? -3.041 4.449 -3.118 1.00 98.69 100 HIS A O 1
ATOM 811 N N . ARG A 1 101 ? -5.225 4.096 -2.761 1.00 98.62 101 ARG A N 1
ATOM 812 C CA . ARG A 1 101 ? -5.681 4.828 -3.951 1.00 98.62 101 ARG A CA 1
ATOM 813 C C . ARG A 1 101 ? -5.145 6.258 -3.985 1.00 98.62 101 ARG A C 1
ATOM 815 O O . ARG A 1 101 ? -4.651 6.697 -5.020 1.00 98.62 101 ARG A O 1
ATOM 822 N N . GLY A 1 102 ? -5.203 6.981 -2.864 1.00 98.31 102 GLY A N 1
ATOM 823 C CA . GLY A 1 102 ? -4.644 8.330 -2.743 1.00 98.31 102 GLY A CA 1
ATOM 824 C C . GLY A 1 102 ? -3.147 8.377 -3.056 1.00 98.31 102 GLY A C 1
ATOM 825 O O . GLY A 1 102 ? -2.695 9.279 -3.762 1.00 98.31 102 GLY A O 1
ATOM 826 N N . HIS A 1 103 ? -2.400 7.371 -2.599 1.00 98.31 103 HIS A N 1
ATOM 827 C CA . HIS A 1 103 ? -0.973 7.224 -2.871 1.00 98.31 103 HIS A CA 1
ATOM 828 C C . HIS A 1 103 ? -0.650 6.864 -4.321 1.00 98.31 103 HIS A C 1
ATOM 830 O O . HIS A 1 103 ? 0.487 7.048 -4.721 1.00 98.31 103 HIS A O 1
ATOM 836 N N . HIS A 1 104 ? -1.613 6.449 -5.137 1.00 97.88 104 HIS A N 1
ATOM 837 C CA . HIS A 1 104 ? -1.414 6.291 -6.582 1.00 97.88 104 HIS A CA 1
ATOM 838 C C . HIS A 1 104 ? -1.819 7.543 -7.366 1.00 97.88 104 HIS A C 1
ATOM 840 O O . HIS A 1 104 ? -1.097 8.002 -8.250 1.00 97.88 104 HIS A O 1
ATOM 846 N N . VAL A 1 105 ? -2.933 8.182 -6.993 1.00 97.00 105 VAL A N 1
ATOM 847 C CA . VAL A 1 105 ? -3.532 9.256 -7.810 1.00 97.00 105 VAL A CA 1
ATOM 848 C C . VAL A 1 105 ? -3.102 10.679 -7.433 1.00 97.00 105 VAL A C 1
ATOM 850 O O . VAL A 1 105 ? -3.443 11.628 -8.143 1.00 97.00 105 VAL A O 1
ATOM 853 N N . VAL A 1 106 ? -2.354 10.864 -6.342 1.00 97.88 106 VAL A N 1
ATOM 854 C CA . VAL A 1 106 ? -1.822 12.167 -5.903 1.00 97.88 106 VAL A CA 1
ATOM 855 C C . VAL A 1 106 ? -0.299 12.109 -5.876 1.00 97.88 106 VAL A C 1
ATOM 857 O O . VAL A 1 106 ? 0.280 11.375 -5.079 1.00 97.88 106 VAL A O 1
ATOM 860 N N . ARG A 1 107 ? 0.378 12.916 -6.702 1.00 97.31 107 ARG A N 1
ATOM 861 C CA . ARG A 1 107 ? 1.825 12.780 -6.938 1.00 97.31 107 ARG A CA 1
ATOM 862 C C . ARG A 1 107 ? 2.701 12.880 -5.684 1.00 97.31 107 ARG A C 1
ATOM 864 O O . ARG A 1 107 ? 3.664 12.129 -5.560 1.00 97.31 107 ARG A O 1
ATOM 871 N N . ILE A 1 108 ? 2.393 13.770 -4.742 1.00 97.12 108 ILE A N 1
ATOM 872 C CA . ILE A 1 108 ? 3.179 13.862 -3.501 1.00 97.12 108 ILE A CA 1
ATOM 873 C C . ILE A 1 108 ? 3.019 12.630 -2.598 1.00 97.12 108 ILE A C 1
ATOM 875 O O . ILE A 1 108 ? 3.970 12.254 -1.916 1.00 97.12 108 ILE A O 1
ATOM 879 N N . LEU A 1 109 ? 1.850 11.983 -2.620 1.00 97.75 109 LEU A N 1
ATOM 880 C CA . LEU A 1 109 ? 1.619 10.724 -1.908 1.00 97.75 109 LEU A CA 1
ATOM 881 C C . LEU A 1 109 ? 2.282 9.559 -2.663 1.00 97.75 109 LEU A C 1
ATOM 883 O O . LEU A 1 109 ? 2.951 8.726 -2.056 1.00 97.75 109 LEU A O 1
ATOM 887 N N . TRP A 1 110 ? 2.219 9.577 -3.996 1.00 97.88 110 TRP A N 1
ATOM 888 C CA . TRP A 1 110 ? 2.956 8.655 -4.864 1.00 97.88 110 TRP A CA 1
ATOM 889 C C . TRP A 1 110 ? 4.458 8.684 -4.633 1.00 97.88 110 TRP A C 1
ATOM 891 O O . TRP A 1 110 ? 5.084 7.633 -4.646 1.00 97.88 110 TRP A O 1
ATOM 901 N N . ALA A 1 111 ? 5.048 9.839 -4.325 1.00 96.88 111 ALA A N 1
ATOM 902 C CA . ALA A 1 111 ? 6.473 9.915 -4.007 1.00 96.88 111 ALA A CA 1
ATOM 903 C C . ALA A 1 111 ? 6.886 9.021 -2.823 1.00 96.88 111 ALA A C 1
ATOM 905 O O . ALA A 1 111 ? 8.025 8.560 -2.784 1.00 96.88 111 ALA A O 1
ATOM 906 N N . CYS A 1 112 ? 5.969 8.746 -1.890 1.00 95.00 112 CYS A N 1
ATOM 907 C CA . CYS A 1 112 ? 6.176 7.736 -0.858 1.00 95.00 112 CYS A CA 1
ATOM 908 C C . CYS A 1 112 ? 6.028 6.324 -1.435 1.00 95.00 112 CYS A C 1
ATOM 910 O O . CYS A 1 112 ? 6.866 5.466 -1.201 1.00 95.00 112 CYS A O 1
ATOM 912 N N . HIS A 1 113 ? 4.972 6.061 -2.195 1.00 97.31 113 HIS A N 1
ATOM 913 C CA . HIS A 1 113 ? 4.589 4.697 -2.557 1.00 97.31 113 HIS A CA 1
ATOM 914 C C . HIS A 1 113 ? 5.321 4.116 -3.783 1.00 97.31 113 HIS A C 1
ATOM 916 O O . HIS A 1 113 ? 5.514 2.907 -3.874 1.00 97.31 113 HIS A O 1
ATOM 922 N N . VAL A 1 114 ? 5.834 4.961 -4.679 1.00 97.50 114 VAL A N 1
ATOM 923 C CA . VAL A 1 114 ? 6.576 4.593 -5.901 1.00 97.50 114 VAL A CA 1
ATOM 924 C C . VAL A 1 114 ? 7.723 3.610 -5.654 1.00 97.50 114 VAL A C 1
ATOM 926 O O . VAL A 1 114 ? 8.033 2.783 -6.508 1.00 97.50 114 VAL A O 1
ATOM 929 N N . VAL A 1 115 ? 8.352 3.673 -4.476 1.00 97.44 115 VAL A N 1
ATOM 930 C CA . VAL A 1 115 ? 9.415 2.748 -4.063 1.00 97.44 115 VAL A CA 1
ATOM 931 C C . VAL A 1 115 ? 8.927 1.307 -4.150 1.00 97.44 115 VAL A C 1
ATOM 933 O O . VAL A 1 115 ? 9.635 0.470 -4.705 1.00 97.44 115 VAL A O 1
ATOM 936 N N . HIS A 1 116 ? 7.717 1.033 -3.673 1.00 97.94 116 HIS A N 1
ATOM 937 C CA . HIS A 1 116 ? 7.120 -0.296 -3.666 1.00 97.94 116 HIS A CA 1
ATOM 938 C C . HIS A 1 116 ? 6.937 -0.853 -5.088 1.00 97.94 116 HIS A C 1
ATOM 940 O O . HIS A 1 116 ? 7.314 -1.988 -5.370 1.00 97.94 116 HIS A O 1
ATOM 946 N N . HIS A 1 117 ? 6.486 -0.005 -6.016 1.00 97.94 117 HIS A N 1
ATOM 947 C CA . HIS A 1 117 ? 6.286 -0.349 -7.430 1.00 97.94 117 HIS A CA 1
ATOM 948 C C . HIS A 1 117 ? 7.565 -0.329 -8.276 1.00 97.94 117 HIS A C 1
ATOM 950 O O . HIS A 1 117 ? 7.545 -0.720 -9.437 1.00 97.94 117 HIS A O 1
ATOM 956 N N . SER A 1 118 ? 8.693 0.13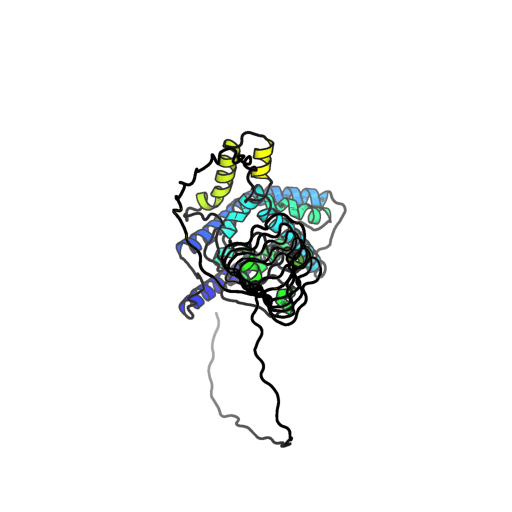2 -7.727 1.00 97.56 118 SER A N 1
ATOM 957 C CA . SER A 1 118 ? 9.911 0.350 -8.518 1.00 97.56 118 SER A CA 1
ATOM 958 C C . SER A 1 118 ? 10.618 -0.924 -8.981 1.00 97.56 118 SER A C 1
ATOM 960 O O . SER A 1 118 ? 11.452 -0.850 -9.885 1.00 97.56 118 SER A O 1
ATO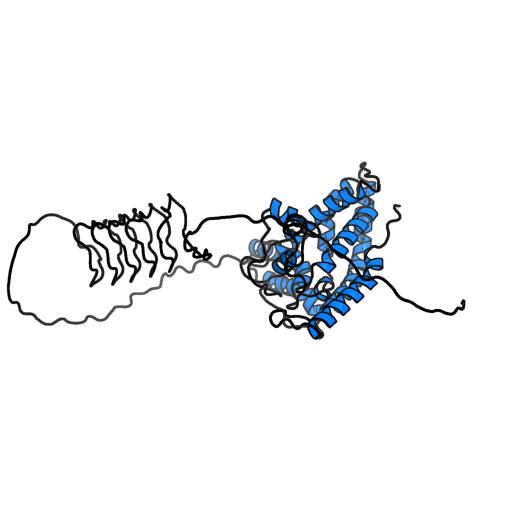M 962 N N . SER A 1 119 ? 10.325 -2.077 -8.370 1.00 97.12 119 SER A N 1
ATOM 963 C CA . SER A 1 119 ? 10.919 -3.343 -8.799 1.00 97.12 119 SER A CA 1
ATOM 964 C C . SER A 1 119 ? 10.307 -3.813 -10.116 1.00 97.12 119 SER A C 1
ATOM 966 O O . SER A 1 119 ? 9.092 -3.797 -10.299 1.00 97.12 119 SER A O 1
ATOM 968 N N . ARG A 1 120 ? 11.167 -4.288 -11.020 1.00 96.44 120 ARG A N 1
ATOM 969 C CA . ARG A 1 120 ? 10.752 -4.992 -12.243 1.00 96.44 120 ARG A CA 1
ATOM 970 C C . ARG A 1 120 ? 10.542 -6.492 -12.015 1.00 96.44 120 ARG A C 1
ATOM 972 O O . ARG A 1 120 ? 10.184 -7.200 -12.947 1.00 96.44 120 ARG A O 1
ATOM 979 N N . LYS A 1 121 ? 10.794 -6.975 -10.797 1.00 95.88 121 LYS A N 1
ATOM 980 C CA . LYS A 1 121 ? 10.588 -8.357 -10.369 1.00 95.88 121 LYS A CA 1
ATOM 981 C C . LYS A 1 121 ? 9.387 -8.396 -9.426 1.00 95.88 121 LYS A C 1
ATOM 983 O O . LYS A 1 121 ? 9.281 -7.568 -8.520 1.00 95.88 121 LYS A O 1
ATOM 988 N N . PHE A 1 122 ? 8.484 -9.350 -9.622 1.00 96.88 122 PHE A N 1
ATOM 989 C CA . PHE A 1 122 ? 7.304 -9.497 -8.775 1.00 96.88 122 PHE A CA 1
ATOM 990 C C . PHE A 1 122 ? 7.323 -10.844 -8.055 1.00 96.88 122 PHE A C 1
ATOM 992 O O . PHE A 1 122 ? 6.994 -11.888 -8.606 1.00 96.88 122 PHE A O 1
ATOM 999 N N . ASN A 1 123 ? 7.783 -10.822 -6.810 1.00 97.00 123 ASN A N 1
ATOM 1000 C CA . ASN A 1 123 ? 7.952 -11.999 -5.960 1.00 97.00 123 ASN A CA 1
ATOM 1001 C C . ASN A 1 123 ? 7.847 -11.581 -4.484 1.00 97.00 123 ASN A C 1
ATOM 1003 O O . ASN A 1 123 ? 7.695 -10.390 -4.184 1.00 97.00 123 ASN A O 1
ATOM 1007 N N . PHE A 1 124 ? 7.991 -12.513 -3.541 1.00 97.75 124 PHE A N 1
ATOM 1008 C CA . PHE A 1 124 ? 7.799 -12.195 -2.122 1.00 97.75 124 PHE A CA 1
ATOM 1009 C C . PHE A 1 124 ? 8.770 -11.148 -1.564 1.00 97.75 124 PHE A C 1
ATOM 1011 O O . PHE A 1 124 ? 8.451 -10.481 -0.579 1.00 97.75 124 PHE A O 1
ATOM 1018 N N . THR A 1 125 ? 9.934 -10.926 -2.188 1.00 97.31 125 THR A N 1
ATOM 1019 C CA . THR A 1 125 ? 10.808 -9.826 -1.746 1.00 97.31 125 THR A CA 1
ATOM 1020 C C . THR A 1 125 ? 10.252 -8.461 -2.131 1.00 97.31 125 THR A C 1
ATOM 1022 O O . THR A 1 125 ? 10.505 -7.502 -1.409 1.00 97.31 125 THR A O 1
ATOM 1025 N N . THR A 1 126 ? 9.436 -8.354 -3.183 1.00 97.25 126 THR A N 1
ATOM 1026 C CA . THR A 1 126 ? 8.741 -7.113 -3.564 1.00 97.25 126 THR A CA 1
ATOM 1027 C C . THR A 1 126 ? 7.817 -6.627 -2.445 1.00 97.25 126 THR A C 1
ATOM 1029 O O . THR A 1 126 ? 7.805 -5.431 -2.155 1.00 97.25 126 THR A O 1
ATOM 1032 N N . ALA A 1 127 ? 7.159 -7.540 -1.716 1.00 96.56 127 ALA A N 1
ATOM 1033 C CA . ALA A 1 127 ? 6.377 -7.199 -0.520 1.00 96.56 127 ALA A CA 1
ATOM 1034 C C . ALA A 1 127 ? 7.220 -6.493 0.559 1.00 96.56 127 ALA A C 1
ATOM 1036 O O . ALA A 1 127 ? 6.726 -5.641 1.296 1.00 96.56 127 ALA A O 1
ATOM 1037 N N . LEU A 1 128 ? 8.514 -6.816 0.644 1.00 96.06 128 LEU A N 1
ATOM 1038 C CA . LEU A 1 128 ? 9.442 -6.238 1.619 1.00 96.06 128 LEU A CA 1
ATOM 1039 C C . LEU A 1 128 ? 10.011 -4.885 1.172 1.00 96.06 128 LEU A C 1
ATOM 1041 O O . LEU A 1 128 ? 10.636 -4.199 1.979 1.00 96.06 128 LEU A O 1
ATOM 1045 N N . ARG A 1 129 ? 9.788 -4.464 -0.081 1.00 97.56 129 ARG A N 1
ATOM 1046 C CA . ARG A 1 129 ? 10.246 -3.171 -0.605 1.00 97.56 129 ARG A CA 1
ATOM 1047 C C . ARG A 1 129 ? 9.366 -2.031 -0.085 1.00 97.56 129 ARG A C 1
ATOM 1049 O O . ARG A 1 129 ? 8.538 -1.484 -0.810 1.00 97.56 129 ARG A O 1
ATOM 1056 N N . GLN A 1 130 ? 9.553 -1.686 1.184 1.00 96.06 130 GLN A N 1
ATOM 1057 C CA . GLN A 1 130 ? 8.784 -0.652 1.873 1.00 96.06 130 GLN A CA 1
ATOM 1058 C C . GLN A 1 130 ? 9.467 0.728 1.792 1.00 96.06 130 GLN A C 1
ATOM 1060 O O . GLN A 1 130 ? 10.701 0.811 1.766 1.00 96.06 130 GLN A O 1
ATOM 1065 N N . PRO A 1 131 ? 8.692 1.824 1.711 1.00 95.31 131 PRO A N 1
ATOM 1066 C CA . PRO A 1 131 ? 9.236 3.173 1.615 1.00 95.31 131 PRO A CA 1
ATOM 1067 C C . PRO A 1 131 ? 9.679 3.744 2.963 1.00 95.31 131 PRO A C 1
ATOM 1069 O O . PRO A 1 131 ? 9.136 3.424 4.006 1.00 95.31 131 PRO A O 1
ATOM 1072 N N . TRP A 1 132 ? 10.640 4.669 2.946 1.00 94.12 132 TRP A N 1
ATOM 1073 C CA . TRP A 1 132 ? 11.156 5.308 4.171 1.00 94.12 132 TRP A CA 1
ATOM 1074 C C . TRP A 1 132 ? 10.363 6.554 4.594 1.00 94.12 132 TRP A C 1
ATOM 1076 O O . TRP A 1 132 ? 10.646 7.172 5.620 1.00 94.12 132 TRP A O 1
ATOM 1086 N N . THR A 1 133 ? 9.394 6.970 3.780 1.00 90.19 133 THR A N 1
ATOM 1087 C CA . THR A 1 133 ? 8.653 8.231 3.920 1.00 90.19 133 THR A CA 1
ATOM 1088 C C . THR A 1 133 ? 7.157 8.014 4.164 1.00 90.19 133 THR A C 1
ATOM 1090 O O . THR A 1 133 ? 6.334 8.869 3.828 1.00 90.19 133 THR A O 1
ATOM 1093 N N . SER A 1 134 ? 6.810 6.914 4.840 1.00 87.56 134 SER A N 1
ATOM 1094 C CA . SER A 1 134 ? 5.443 6.465 5.173 1.00 87.56 134 SER A CA 1
ATOM 1095 C C .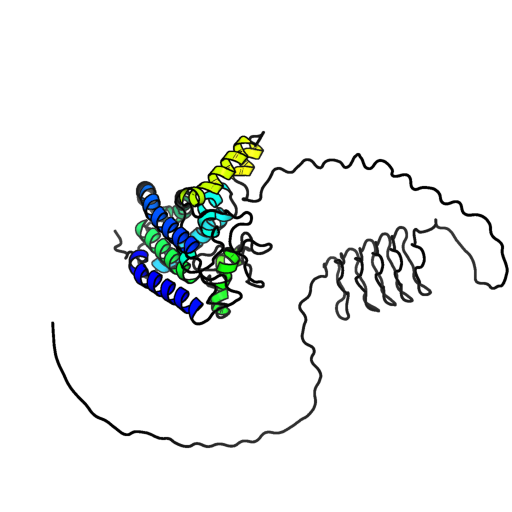 SER A 1 134 ? 4.629 7.415 6.071 1.00 87.56 134 SER A C 1
ATOM 1097 O O . SER A 1 134 ? 3.473 7.141 6.390 1.00 87.56 134 SER A O 1
ATOM 1099 N N . LEU A 1 135 ? 5.180 8.575 6.451 1.00 89.31 135 LEU A N 1
ATOM 1100 C CA . LEU A 1 135 ? 4.523 9.612 7.261 1.00 89.31 135 LEU A CA 1
ATOM 1101 C C . LEU A 1 135 ? 3.203 10.120 6.654 1.00 89.31 135 LEU A C 1
ATOM 1103 O O . LEU A 1 135 ? 2.370 10.682 7.352 1.00 89.31 135 LEU A O 1
ATOM 1107 N N . THR A 1 136 ? 2.985 9.948 5.357 1.00 93.06 136 THR A N 1
ATOM 1108 C CA . THR A 1 136 ? 1.775 10.439 4.681 1.00 93.06 136 THR A CA 1
ATOM 1109 C C . THR A 1 136 ? 0.542 9.546 4.881 1.00 93.06 136 THR A C 1
ATOM 1111 O O . THR A 1 136 ? -0.567 9.948 4.532 1.00 93.06 136 THR A O 1
ATOM 1114 N N . VAL A 1 137 ? 0.706 8.375 5.507 1.00 94.94 137 VAL A N 1
ATOM 1115 C CA . VAL A 1 137 ? -0.343 7.353 5.661 1.00 94.94 137 VAL A CA 1
ATOM 1116 C C . VAL A 1 137 ? -1.242 7.582 6.885 1.00 94.94 137 VAL A C 1
ATOM 1118 O O . VAL A 1 137 ? -2.454 7.383 6.814 1.00 94.94 137 VAL A O 1
ATOM 1121 N N . TRP A 1 138 ? -0.692 8.028 8.020 1.00 95.75 138 TRP A N 1
ATOM 1122 C CA . TRP A 1 138 ? -1.443 8.134 9.283 1.00 95.75 138 TRP A CA 1
ATOM 1123 C C . TRP A 1 138 ? -2.708 9.022 9.242 1.00 95.75 138 TRP A C 1
ATOM 1125 O O . TRP A 1 138 ? -3.672 8.679 9.938 1.00 95.75 138 TRP A O 1
ATOM 1135 N N . PRO A 1 139 ? -2.795 10.121 8.457 1.00 97.69 139 PRO A N 1
ATOM 1136 C CA . PRO A 1 139 ? -3.990 10.964 8.462 1.00 97.69 139 PRO A CA 1
ATOM 1137 C C . PRO A 1 139 ? -5.253 10.211 8.028 1.00 97.69 139 PRO A C 1
ATOM 1139 O O . PRO A 1 139 ? -6.338 10.496 8.532 1.00 97.69 139 PRO A O 1
ATOM 1142 N N . PHE A 1 140 ? -5.118 9.205 7.156 1.00 98.19 140 PHE A N 1
ATOM 1143 C CA . PHE A 1 140 ? -6.246 8.421 6.646 1.00 98.19 140 PHE A CA 1
ATOM 1144 C C . PHE A 1 140 ? -6.962 7.612 7.733 1.00 98.19 140 PHE A C 1
ATOM 1146 O O . PHE A 1 140 ? -8.149 7.342 7.597 1.00 98.19 140 PHE A O 1
ATOM 1153 N N . TYR A 1 141 ? -6.282 7.267 8.830 1.00 98.50 141 TYR A N 1
ATOM 1154 C CA . TYR A 1 141 ? -6.866 6.467 9.913 1.00 98.50 141 TYR A CA 1
ATOM 1155 C C . TYR A 1 141 ? -7.332 7.293 11.118 1.00 98.50 141 TYR A C 1
ATOM 1157 O O . TYR A 1 141 ? -7.909 6.737 12.054 1.00 98.50 141 TYR A O 1
ATOM 1165 N N . VAL A 1 142 ? -7.146 8.619 11.097 1.00 98.50 142 VAL A N 1
ATOM 1166 C CA . VAL A 1 142 ? -7.675 9.527 12.133 1.00 98.50 142 VAL A CA 1
ATOM 1167 C C . VAL A 1 142 ? -9.179 9.326 12.385 1.00 98.50 142 VAL A C 1
ATOM 1169 O O . VAL A 1 142 ? -9.558 9.276 13.558 1.00 98.50 142 VAL A O 1
ATOM 1172 N N . PRO A 1 143 ? -10.044 9.142 11.363 1.00 98.56 143 PRO A N 1
ATOM 1173 C CA . PRO A 1 143 ? -11.469 8.917 11.598 1.00 98.56 143 PRO A CA 1
ATOM 1174 C C . PRO A 1 143 ? -11.775 7.707 12.491 1.00 98.56 143 PRO A C 1
ATOM 1176 O O . PRO A 1 143 ? -12.693 7.783 13.302 1.00 98.56 143 PRO A O 1
ATOM 1179 N N . LEU A 1 144 ? -10.995 6.619 12.409 1.00 98.50 144 LEU A N 1
ATOM 1180 C CA . LEU A 1 144 ? -11.181 5.442 13.272 1.00 98.50 144 LEU A CA 1
ATOM 1181 C C . LEU A 1 144 ? -10.891 5.767 14.738 1.00 98.50 144 LEU A C 1
ATOM 1183 O O . LEU A 1 144 ? -11.644 5.369 15.625 1.00 98.50 144 LEU A O 1
ATOM 1187 N N . ILE A 1 145 ? -9.820 6.522 14.986 1.00 98.56 145 ILE A N 1
ATOM 1188 C CA . ILE A 1 145 ? -9.445 6.954 16.335 1.00 98.56 145 ILE A CA 1
ATOM 1189 C C . ILE A 1 145 ? -10.523 7.865 16.925 1.00 98.56 145 ILE A C 1
ATOM 1191 O O . ILE A 1 145 ? -10.972 7.641 18.048 1.00 98.56 145 ILE A O 1
ATOM 1195 N N . VAL A 1 146 ? -10.997 8.845 16.150 1.00 98.44 146 VAL A N 1
ATOM 1196 C CA . VAL A 1 146 ? -12.078 9.755 16.566 1.00 98.44 146 VAL A CA 1
ATOM 1197 C C . VAL A 1 146 ? -13.388 8.995 16.814 1.00 98.44 146 VAL A C 1
ATOM 1199 O O . VAL A 1 146 ? -14.119 9.330 17.745 1.00 98.44 146 VAL A O 1
ATOM 1202 N N . ALA A 1 147 ? -13.654 7.929 16.053 1.00 98.38 147 ALA A N 1
ATOM 1203 C CA . ALA A 1 147 ? -14.790 7.029 16.261 1.00 98.38 147 ALA A CA 1
ATOM 1204 C C . ALA A 1 147 ? -14.656 6.120 17.503 1.00 98.38 147 ALA A C 1
ATOM 1206 O O . ALA A 1 147 ? -15.554 5.328 17.784 1.00 98.38 147 ALA A O 1
ATOM 1207 N N . GLY A 1 148 ? -13.563 6.229 18.265 1.00 98.00 148 GLY A N 1
ATOM 1208 C CA . GLY A 1 148 ? -13.358 5.491 19.509 1.00 98.00 148 GLY A CA 1
ATOM 1209 C C . GLY A 1 148 ? -12.642 4.153 19.346 1.00 98.00 148 GLY A C 1
ATOM 1210 O O . GLY A 1 148 ? -12.690 3.335 20.268 1.00 98.00 148 GLY A O 1
ATOM 1211 N N . VAL A 1 149 ? -11.985 3.895 18.210 1.00 98.25 149 VAL A N 1
ATOM 1212 C CA . VAL A 1 149 ? -11.087 2.739 18.063 1.00 98.25 149 VAL A CA 1
ATOM 1213 C C . VAL A 1 149 ? -9.776 3.034 18.785 1.00 98.25 149 VAL A C 1
ATOM 1215 O O . VAL A 1 149 ? -9.099 4.021 18.507 1.00 98.25 149 VAL A O 1
ATOM 1218 N N . HIS A 1 150 ? -9.395 2.154 19.709 1.00 97.81 150 HIS A N 1
ATOM 1219 C CA . HIS A 1 150 ? -8.156 2.306 20.467 1.00 97.81 150 HIS A CA 1
ATOM 1220 C C . HIS A 1 150 ? -6.920 2.223 19.540 1.00 97.81 150 HIS A C 1
ATOM 1222 O O . HIS A 1 150 ? -6.848 1.292 18.731 1.00 97.81 150 HIS A O 1
ATOM 1228 N N . PRO A 1 151 ? -5.891 3.088 19.688 1.00 97.06 151 PRO A N 1
ATOM 1229 C CA . PRO A 1 151 ? -4.706 3.087 18.819 1.00 97.06 151 PRO A CA 1
ATOM 1230 C C . PRO A 1 151 ? -4.005 1.724 18.693 1.00 97.06 151 PRO A C 1
ATOM 1232 O O . PRO A 1 151 ? -3.604 1.326 17.604 1.00 97.06 151 PRO A O 1
ATOM 1235 N N . ALA A 1 152 ? -3.910 0.963 19.789 1.00 96.19 152 ALA A N 1
ATOM 1236 C CA . ALA A 1 152 ? -3.375 -0.405 19.764 1.00 96.19 152 ALA A CA 1
ATOM 1237 C C . ALA A 1 152 ? -4.204 -1.385 18.904 1.00 96.19 152 ALA A C 1
ATOM 1239 O O . ALA A 1 152 ? -3.633 -2.247 18.243 1.00 96.19 152 ALA A O 1
ATOM 1240 N N . ALA A 1 153 ? -5.536 -1.249 18.882 1.00 97.44 153 ALA A N 1
ATOM 1241 C CA . ALA A 1 153 ? -6.400 -2.083 18.046 1.00 97.44 153 ALA A CA 1
ATOM 1242 C C . ALA A 1 153 ? -6.263 -1.717 16.563 1.00 97.44 153 ALA A C 1
ATOM 1244 O O . ALA A 1 153 ? -6.206 -2.609 15.718 1.00 97.44 153 ALA A O 1
ATOM 1245 N N . LEU A 1 154 ? -6.127 -0.420 16.254 1.00 97.69 154 LEU A N 1
ATOM 1246 C CA . LEU A 1 154 ? -5.788 0.038 14.907 1.00 97.69 154 LEU A CA 1
ATOM 1247 C C . LEU A 1 154 ? -4.434 -0.527 14.458 1.00 97.69 154 LEU A C 1
ATOM 1249 O O . LEU A 1 154 ? -4.348 -1.079 13.368 1.00 97.69 154 LEU A O 1
ATOM 1253 N N . ALA A 1 155 ? -3.399 -0.445 15.301 1.00 95.88 155 ALA A N 1
ATOM 1254 C CA . ALA A 1 155 ? -2.081 -0.998 14.991 1.00 95.88 155 ALA A CA 1
ATOM 1255 C C . ALA A 1 155 ? -2.148 -2.507 14.701 1.00 95.88 155 ALA A C 1
ATOM 1257 O O . ALA A 1 155 ? -1.603 -2.954 13.697 1.00 95.88 155 ALA A O 1
ATOM 1258 N N . PHE A 1 156 ? -2.880 -3.269 15.519 1.00 97.00 156 PHE A N 1
ATOM 1259 C CA . PHE A 1 156 ? -3.116 -4.696 15.290 1.00 97.00 156 PHE A CA 1
ATOM 1260 C C . PHE A 1 156 ? -3.823 -4.974 13.954 1.00 97.00 156 PHE A C 1
ATOM 1262 O O . PHE A 1 156 ? -3.378 -5.835 13.197 1.00 97.00 156 PHE A O 1
ATOM 1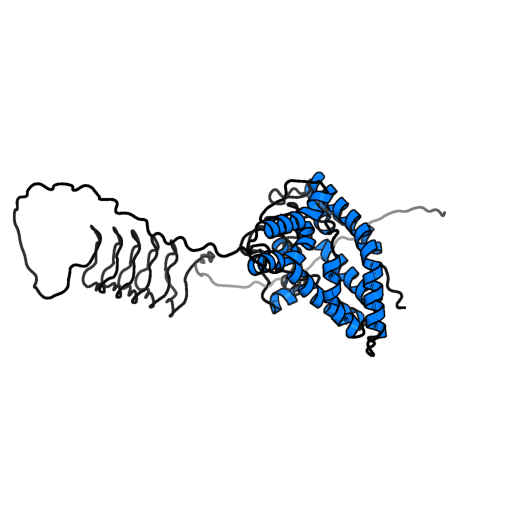269 N N . CYS A 1 157 ? -4.891 -4.236 13.629 1.00 98.25 157 CYS A N 1
ATOM 1270 C CA . CYS A 1 157 ? -5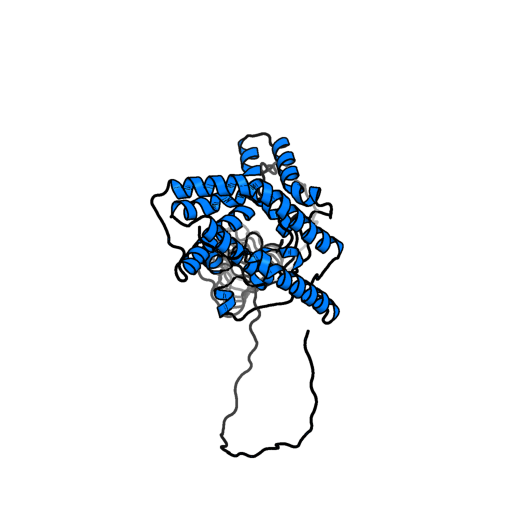.612 -4.415 12.363 1.00 98.25 157 CYS A CA 1
ATOM 1271 C C . CYS A 1 157 ? -4.729 -4.067 11.156 1.00 98.25 157 CYS A C 1
ATOM 1273 O O . CYS A 1 157 ? -4.681 -4.830 10.194 1.00 98.25 157 CYS A O 1
ATOM 1275 N N . SER A 1 158 ? -3.967 -2.972 11.234 1.00 97.25 158 SER A N 1
ATOM 1276 C CA . SER A 1 158 ? -2.998 -2.592 10.201 1.00 97.25 158 SER A CA 1
ATOM 1277 C C . SER A 1 158 ? -1.909 -3.654 10.014 1.00 97.25 158 SER A C 1
ATOM 1279 O O . SER A 1 158 ? -1.537 -3.956 8.883 1.00 97.25 158 SER A O 1
ATOM 1281 N N . SER A 1 159 ? -1.430 -4.271 11.100 1.00 96.12 159 SER A N 1
ATOM 1282 C CA . SER A 1 159 ? -0.494 -5.400 11.048 1.00 96.12 159 SER A CA 1
ATOM 1283 C C . SER A 1 159 ? -1.105 -6.637 10.387 1.00 96.12 159 SER A C 1
ATOM 1285 O O . SER A 1 159 ? -0.452 -7.258 9.554 1.00 96.12 159 SER A O 1
ATOM 1287 N N . ALA A 1 160 ? -2.353 -6.985 10.710 1.00 98.06 160 ALA A N 1
ATOM 1288 C CA . ALA A 1 160 ? -3.053 -8.097 10.064 1.00 98.06 160 ALA A CA 1
ATOM 1289 C C . ALA A 1 160 ? -3.236 -7.856 8.554 1.00 98.06 160 ALA A C 1
ATOM 1291 O O . ALA A 1 160 ? -3.019 -8.764 7.752 1.00 98.06 160 ALA A O 1
ATOM 1292 N N . ASN A 1 161 ? -3.561 -6.621 8.165 1.00 98.38 161 ASN A N 1
ATOM 1293 C CA . ASN A 1 161 ? -3.650 -6.204 6.768 1.00 98.38 161 ASN A CA 1
ATOM 1294 C C . ASN A 1 161 ? -2.305 -6.337 6.040 1.00 98.38 161 ASN A C 1
ATOM 1296 O O . ASN A 1 161 ? -2.235 -6.958 4.982 1.00 98.38 161 ASN A O 1
ATOM 1300 N N . LEU A 1 162 ? -1.220 -5.849 6.647 1.00 95.56 162 LEU A N 1
ATOM 1301 C CA . LEU A 1 162 ? 0.131 -5.978 6.097 1.00 95.56 162 LEU A CA 1
ATOM 1302 C C . LEU A 1 162 ? 0.538 -7.447 5.896 1.00 95.56 162 LEU A C 1
ATOM 1304 O O . LEU A 1 162 ? 1.079 -7.804 4.852 1.00 95.56 162 LEU A O 1
ATOM 1308 N N . VAL A 1 163 ? 0.255 -8.309 6.878 1.00 97.38 163 VAL A N 1
ATOM 1309 C CA . VAL A 1 163 ? 0.556 -9.748 6.796 1.00 97.38 163 VAL A CA 1
ATOM 1310 C C . VAL A 1 163 ? -0.238 -10.416 5.675 1.00 97.38 163 VAL A C 1
ATOM 1312 O O . VAL A 1 163 ? 0.325 -11.216 4.929 1.00 97.38 163 VAL A O 1
ATOM 1315 N N . TYR A 1 164 ? -1.516 -10.068 5.510 1.00 98.44 164 TYR A N 1
ATOM 1316 C CA . TYR A 1 164 ? -2.308 -10.554 4.381 1.00 98.44 164 TYR A CA 1
ATOM 1317 C C . TYR A 1 164 ? -1.691 -10.135 3.042 1.00 98.44 164 TYR A C 1
ATOM 1319 O O . TYR A 1 164 ? -1.589 -10.941 2.123 1.00 98.44 164 TYR A O 1
ATOM 1327 N N . GLN A 1 165 ? -1.232 -8.892 2.925 1.00 97.88 165 GLN A N 1
ATOM 1328 C CA . GLN A 1 165 ? -0.679 -8.397 1.668 1.00 97.88 165 GLN A CA 1
ATOM 1329 C C . GLN A 1 165 ? 0.656 -9.047 1.283 1.00 97.88 165 GLN A C 1
ATOM 1331 O O . GLN A 1 165 ? 1.017 -9.034 0.111 1.00 97.88 165 GLN A O 1
ATOM 1336 N N . PHE A 1 166 ? 1.389 -9.669 2.209 1.00 98.00 166 PHE A N 1
ATOM 1337 C CA . PHE A 1 166 ? 2.637 -10.359 1.871 1.00 98.00 166 PHE A CA 1
ATOM 1338 C C . PHE A 1 166 ? 2.428 -11.471 0.827 1.00 98.00 166 PHE A C 1
ATOM 1340 O O . PHE A 1 166 ? 3.099 -11.487 -0.204 1.00 98.00 166 PHE A O 1
ATOM 1347 N N . TRP A 1 167 ? 1.480 -12.385 1.063 1.00 97.31 167 TRP A N 1
ATOM 1348 C CA . TRP A 1 167 ? 1.365 -13.610 0.259 1.00 97.31 167 TRP A CA 1
ATOM 1349 C C . TRP A 1 167 ? 0.794 -13.375 -1.149 1.00 97.31 167 TRP A C 1
ATOM 1351 O O . TRP A 1 167 ? 0.929 -14.236 -2.017 1.00 97.31 167 TRP A O 1
ATOM 1361 N N . ILE A 1 168 ? 0.183 -12.214 -1.400 1.00 98.19 168 ILE A N 1
ATOM 1362 C CA . ILE A 1 168 ? -0.324 -11.847 -2.729 1.00 98.19 168 ILE A CA 1
ATOM 1363 C C . ILE A 1 168 ? 0.771 -11.309 -3.671 1.00 98.19 168 ILE A C 1
ATOM 1365 O O . ILE A 1 168 ? 0.502 -11.069 -4.844 1.00 98.19 168 ILE A O 1
ATOM 1369 N N . HIS A 1 169 ? 2.018 -11.163 -3.208 1.00 98.19 169 HIS A N 1
ATOM 1370 C CA . HIS A 1 169 ? 3.156 -10.756 -4.043 1.00 98.19 169 HIS A CA 1
ATOM 1371 C C . HIS A 1 169 ? 3.867 -11.953 -4.674 1.00 98.19 169 HIS A C 1
ATOM 1373 O O . HIS A 1 169 ? 4.976 -12.309 -4.285 1.00 98.19 169 HIS A O 1
ATOM 1379 N N . THR A 1 170 ? 3.229 -12.595 -5.646 1.00 97.12 170 THR A N 1
ATOM 1380 C CA . THR A 1 170 ? 3.830 -13.729 -6.351 1.00 97.12 170 THR A CA 1
ATOM 1381 C C . THR A 1 170 ? 3.271 -13.880 -7.764 1.00 97.12 170 THR A C 1
ATOM 1383 O O . THR A 1 170 ? 2.098 -13.602 -8.027 1.00 97.12 170 THR A O 1
ATOM 1386 N N . GLU A 1 171 ? 4.107 -14.366 -8.679 1.00 96.00 171 GLU A N 1
ATOM 1387 C CA . GLU A 1 171 ? 3.673 -14.867 -9.990 1.00 96.00 171 GLU A CA 1
ATOM 1388 C C . GLU A 1 171 ? 3.326 -16.367 -9.962 1.00 96.00 171 GLU A C 1
ATOM 1390 O O . GLU A 1 171 ? 2.715 -16.867 -10.898 1.00 96.00 171 GLU A O 1
ATOM 1395 N N . ARG A 1 172 ? 3.656 -17.105 -8.889 1.00 94.56 172 ARG A N 1
ATOM 1396 C CA . ARG A 1 172 ? 3.508 -18.577 -8.838 1.00 94.56 172 ARG A CA 1
ATOM 1397 C C . ARG A 1 172 ? 2.083 -19.065 -8.626 1.00 94.56 172 ARG A C 1
ATOM 1399 O O . ARG A 1 172 ? 1.800 -20.241 -8.833 1.00 94.56 172 ARG A O 1
ATOM 1406 N N . ILE A 1 173 ? 1.196 -18.181 -8.192 1.00 94.88 173 ILE A N 1
ATOM 1407 C CA . ILE A 1 173 ? -0.231 -18.461 -8.072 1.00 94.88 173 ILE A CA 1
ATOM 1408 C C . ILE A 1 173 ? -0.913 -17.683 -9.188 1.00 94.88 173 ILE A C 1
ATOM 1410 O O . ILE A 1 173 ? -1.015 -16.464 -9.087 1.00 94.88 173 ILE A O 1
ATOM 1414 N N . ASP A 1 174 ? -1.368 -18.374 -10.233 1.00 93.31 174 ASP A N 1
ATOM 1415 C CA . ASP A 1 174 ? -2.071 -17.744 -11.355 1.00 93.31 174 ASP A CA 1
ATOM 1416 C C . ASP A 1 174 ? -3.420 -17.168 -10.888 1.00 93.31 174 ASP A C 1
ATOM 1418 O O . ASP A 1 174 ? -3.489 -16.013 -10.469 1.00 93.31 174 ASP A O 1
ATOM 1422 N N . LYS A 1 175 ? -4.485 -17.975 -10.853 1.00 95.81 175 LYS A N 1
ATOM 1423 C CA . LYS A 1 175 ? -5.811 -17.535 -10.395 1.00 95.81 175 LYS A CA 1
ATOM 1424 C C . LYS A 1 175 ? -6.350 -18.396 -9.273 1.00 95.81 175 LYS A C 1
ATOM 1426 O O . LYS A 1 175 ? -6.061 -19.589 -9.174 1.00 95.81 175 LYS A O 1
ATOM 1431 N N . LEU A 1 176 ? -7.164 -17.778 -8.427 1.00 98.12 176 LEU A N 1
ATOM 1432 C CA . LEU A 1 176 ? -7.897 -18.453 -7.361 1.00 98.12 176 LEU A CA 1
ATOM 1433 C C . LEU A 1 176 ? -9.352 -18.707 -7.780 1.00 98.12 176 LEU A C 1
ATOM 1435 O O . LEU A 1 176 ? -9.835 -18.139 -8.762 1.00 98.12 176 LEU A O 1
ATOM 1439 N N . PRO A 1 177 ? -10.091 -19.577 -7.064 1.00 98.31 177 PRO A N 1
ATOM 1440 C CA . PRO A 1 177 ? -11.497 -19.814 -7.358 1.00 98.31 177 PRO A CA 1
ATOM 1441 C C . PRO A 1 177 ? -12.296 -18.508 -7.445 1.00 98.31 177 PRO A C 1
ATOM 1443 O O . PRO A 1 177 ? -12.138 -17.614 -6.617 1.00 98.31 177 PRO A O 1
ATOM 1446 N N . ARG A 1 178 ? -13.210 -18.423 -8.421 1.00 97.81 178 ARG A N 1
ATOM 1447 C CA . ARG A 1 178 ? -13.943 -17.186 -8.760 1.00 97.81 178 ARG A CA 1
ATOM 1448 C C . ARG A 1 178 ? -14.627 -16.512 -7.570 1.00 97.81 178 ARG A C 1
ATOM 1450 O O . ARG A 1 178 ? -14.692 -15.292 -7.526 1.00 97.81 178 ARG A O 1
ATOM 1457 N N . TRP A 1 179 ? -15.157 -17.288 -6.625 1.00 98.00 179 TRP A N 1
ATOM 1458 C CA . TRP A 1 179 ? -15.800 -16.744 -5.426 1.00 98.00 179 TRP A CA 1
ATOM 1459 C C . TRP A 1 179 ? -14.794 -16.040 -4.505 1.00 98.00 179 TRP A C 1
ATOM 1461 O O . TRP A 1 179 ? -15.124 -15.020 -3.907 1.00 98.00 179 TRP A O 1
ATOM 1471 N N . PHE A 1 180 ? -13.563 -16.553 -4.428 1.00 98.44 180 PHE A N 1
ATOM 1472 C CA . PHE A 1 180 ? -12.493 -15.971 -3.629 1.00 98.44 180 PHE A CA 1
ATOM 1473 C C . PHE A 1 180 ? -11.995 -14.688 -4.296 1.00 98.44 180 PHE A C 1
ATOM 1475 O O . PHE A 1 180 ? -11.966 -13.647 -3.651 1.00 98.44 180 PHE A O 1
ATOM 1482 N N . GLU A 1 181 ? -11.739 -14.719 -5.608 1.00 98.19 181 GLU A N 1
ATOM 1483 C CA . GLU A 1 181 ? -11.368 -13.524 -6.386 1.00 98.19 181 GLU A CA 1
ATOM 1484 C C . GLU A 1 181 ? -12.478 -12.464 -6.462 1.00 98.19 181 GLU A C 1
ATOM 1486 O O . GLU A 1 181 ? -12.252 -11.292 -6.770 1.00 98.19 181 GLU A O 1
ATOM 1491 N N . PHE A 1 182 ? -13.722 -12.839 -6.191 1.00 98.50 182 PHE A N 1
ATOM 1492 C CA . PHE A 1 182 ? -14.787 -11.854 -6.107 1.00 98.50 182 PHE A CA 1
ATOM 1493 C C . PHE A 1 182 ? -14.672 -10.995 -4.839 1.00 98.50 182 PHE A C 1
ATOM 1495 O O . PHE A 1 182 ? -14.980 -9.803 -4.890 1.00 98.50 182 PHE A O 1
ATOM 1502 N N . VAL A 1 183 ? -14.205 -11.581 -3.731 1.00 98.69 183 VAL A N 1
ATOM 1503 C CA . VAL A 1 183 ? -14.233 -10.974 -2.390 1.00 98.69 183 VAL A CA 1
ATOM 1504 C C . VAL A 1 183 ? -12.864 -10.454 -1.952 1.00 98.69 183 VAL A C 1
ATOM 1506 O O . VAL A 1 183 ? -12.743 -9.328 -1.467 1.00 98.69 183 VAL A O 1
ATOM 1509 N N . PHE A 1 184 ? -11.827 -11.258 -2.146 1.00 98.88 184 PHE A N 1
ATOM 1510 C CA . PHE A 1 184 ? -10.496 -11.043 -1.602 1.00 98.88 184 PHE A CA 1
ATOM 1511 C C . PHE A 1 184 ? -9.525 -10.513 -2.656 1.00 98.88 184 PHE A C 1
ATOM 1513 O O . PHE A 1 184 ? -9.616 -10.849 -3.840 1.00 98.88 184 PHE A O 1
ATOM 1520 N N . ASN A 1 185 ? -8.572 -9.688 -2.224 1.00 98.81 185 ASN A N 1
ATOM 1521 C CA . ASN A 1 185 ? -7.412 -9.360 -3.038 1.00 98.81 185 ASN A CA 1
ATOM 1522 C C . ASN A 1 185 ? -6.543 -10.622 -3.177 1.00 98.81 185 ASN A C 1
ATOM 1524 O O . ASN A 1 185 ? -6.356 -11.362 -2.210 1.00 98.81 185 ASN A O 1
ATOM 1528 N N . THR A 1 186 ? -6.074 -10.905 -4.387 1.00 98.81 186 THR A N 1
ATOM 1529 C CA . THR A 1 186 ? -5.390 -12.156 -4.747 1.00 98.81 186 THR A CA 1
ATOM 1530 C C . THR A 1 186 ? -4.104 -11.840 -5.503 1.00 98.81 186 THR A C 1
ATOM 1532 O O . THR A 1 186 ? -3.945 -10.708 -5.963 1.00 98.81 186 THR A O 1
ATOM 1535 N N . PRO A 1 187 ? -3.205 -12.822 -5.697 1.00 98.56 187 PRO A N 1
ATOM 1536 C CA . PRO A 1 187 ? -2.010 -12.620 -6.508 1.00 98.56 187 PRO A CA 1
ATOM 1537 C C . PRO A 1 187 ? -2.314 -12.044 -7.897 1.00 98.56 187 PRO A C 1
ATOM 1539 O O . PRO A 1 187 ? -1.658 -11.098 -8.314 1.00 98.56 187 PRO A O 1
ATOM 1542 N N . SER A 1 188 ? -3.369 -12.519 -8.568 1.00 98.50 188 SER A N 1
ATOM 1543 C CA . SER A 1 188 ? -3.797 -11.991 -9.872 1.00 98.50 188 SER A CA 1
ATOM 1544 C C . SER A 1 188 ? -4.167 -10.509 -9.838 1.00 98.50 188 SER A C 1
ATOM 1546 O O . SER A 1 188 ? -3.674 -9.707 -10.634 1.00 98.50 188 SER A O 1
ATOM 1548 N N . HIS A 1 189 ? -4.994 -10.107 -8.873 1.00 98.75 189 HIS A N 1
ATOM 1549 C CA . HIS A 1 189 ? -5.374 -8.704 -8.718 1.00 98.75 189 HIS A CA 1
ATOM 1550 C C . HIS A 1 189 ? -4.176 -7.817 -8.378 1.00 98.75 189 HIS A C 1
ATOM 1552 O O . HIS A 1 189 ? -4.073 -6.705 -8.905 1.00 98.75 189 HIS A O 1
ATOM 1558 N N . HIS A 1 190 ? -3.273 -8.313 -7.529 1.00 98.62 190 HIS A N 1
ATOM 1559 C CA . HIS A 1 190 ? -2.113 -7.560 -7.067 1.00 98.62 190 HIS A CA 1
ATOM 1560 C C . HIS A 1 190 ? -1.017 -7.459 -8.135 1.00 98.62 190 HIS A C 1
ATOM 1562 O O . HIS A 1 190 ? -0.348 -6.434 -8.234 1.00 98.62 190 HIS A O 1
ATOM 1568 N N . ARG A 1 191 ? -0.881 -8.446 -9.030 1.00 98.31 191 ARG A N 1
ATOM 1569 C CA . ARG A 1 191 ? -0.028 -8.296 -10.219 1.00 98.31 191 ARG A CA 1
ATOM 1570 C C . ARG A 1 191 ? -0.525 -7.190 -11.144 1.00 98.31 191 ARG A C 1
ATOM 1572 O O . ARG A 1 191 ? 0.284 -6.389 -11.601 1.00 98.31 191 ARG A O 1
ATOM 1579 N N . VAL A 1 192 ? -1.840 -7.114 -11.390 1.00 98.50 192 VAL A N 1
ATOM 1580 C CA . VAL A 1 192 ? -2.449 -6.001 -12.149 1.00 98.50 192 VAL A CA 1
ATOM 1581 C C . VAL A 1 192 ? -2.154 -4.669 -11.468 1.00 98.50 192 VAL A C 1
ATOM 1583 O O . VAL A 1 192 ? -1.759 -3.722 -12.136 1.00 98.50 192 VAL A O 1
ATOM 1586 N N . HIS A 1 193 ? -2.279 -4.611 -10.144 1.00 98.69 193 HIS A N 1
ATOM 1587 C CA . HIS A 1 193 ? -1.957 -3.419 -9.368 1.00 98.69 193 HIS A CA 1
ATOM 1588 C C . HIS A 1 193 ? -0.493 -2.966 -9.536 1.00 98.69 193 HIS A C 1
ATOM 1590 O O . HIS A 1 193 ? -0.207 -1.780 -9.690 1.00 98.69 193 HIS A O 1
ATOM 1596 N N . HIS A 1 194 ? 0.446 -3.913 -9.548 1.00 98.25 194 HIS A N 1
ATOM 1597 C CA . HIS A 1 194 ? 1.872 -3.640 -9.746 1.00 98.25 194 HIS A CA 1
ATOM 1598 C C . HIS A 1 194 ? 2.290 -3.423 -11.201 1.00 98.25 194 HIS A C 1
ATOM 1600 O O . HIS A 1 194 ? 3.465 -3.162 -11.476 1.00 98.25 194 HIS A O 1
ATOM 1606 N N . ALA A 1 195 ? 1.355 -3.531 -12.136 1.00 97.56 195 ALA A N 1
ATOM 1607 C CA . ALA A 1 195 ? 1.640 -3.411 -13.545 1.00 97.56 195 ALA A CA 1
ATOM 1608 C C . ALA A 1 195 ? 1.825 -1.945 -13.966 1.00 97.56 195 ALA A C 1
ATOM 1610 O O . ALA A 1 195 ? 1.169 -1.026 -13.478 1.00 97.56 195 ALA A O 1
ATOM 1611 N N . SER A 1 196 ? 2.705 -1.729 -14.938 1.00 96.31 196 SER A N 1
ATOM 1612 C CA . SER A 1 196 ? 3.077 -0.400 -15.438 1.00 96.31 196 SER A CA 1
ATOM 1613 C C . SER A 1 196 ? 2.497 -0.082 -16.817 1.00 96.31 196 SER A C 1
ATOM 1615 O O . SER A 1 196 ? 2.771 0.983 -17.378 1.00 96.31 196 SER A O 1
ATOM 1617 N N . GLN A 1 197 ? 1.709 -0.993 -17.397 1.00 96.00 197 GLN A N 1
ATOM 1618 C CA . GLN A 1 197 ? 1.140 -0.823 -18.730 1.00 96.00 197 GLN A CA 1
ATOM 1619 C C . GLN A 1 197 ? -0.311 -0.337 -18.739 1.00 96.00 197 GLN A C 1
ATOM 1621 O O . GLN A 1 197 ? -1.146 -0.797 -17.966 1.00 96.00 197 GLN A O 1
ATOM 1626 N N . GLY A 1 198 ? -0.617 0.502 -19.734 1.00 92.00 198 GLY A N 1
ATOM 1627 C CA . GLY A 1 198 ? -1.955 0.712 -20.295 1.00 92.00 198 GLY A CA 1
ATOM 1628 C C . GLY A 1 198 ? -3.112 0.666 -19.293 1.00 92.00 198 GLY A C 1
ATOM 1629 O O . GLY A 1 198 ? -3.139 1.419 -18.324 1.00 92.00 198 GLY A O 1
ATOM 1630 N N . GLY A 1 199 ? -4.080 -0.218 -19.557 1.00 93.88 199 GLY A N 1
ATOM 1631 C CA . GLY A 1 199 ? -5.324 -0.339 -18.790 1.00 93.88 199 GLY A CA 1
ATOM 1632 C C . GLY A 1 199 ? -5.177 -0.817 -17.341 1.00 93.88 199 GLY A C 1
ATOM 1633 O O . GLY A 1 199 ? -6.174 -0.814 -16.619 1.00 93.88 199 GLY A O 1
ATOM 1634 N N . TYR A 1 200 ? -3.975 -1.206 -16.908 1.00 97.62 200 TYR A N 1
ATOM 1635 C CA . TYR A 1 200 ? -3.701 -1.651 -15.538 1.00 97.62 200 TYR A CA 1
ATOM 1636 C C . TYR A 1 200 ? -3.197 -0.538 -14.617 1.00 97.62 200 TYR A C 1
ATOM 1638 O O . TYR A 1 200 ? -3.196 -0.714 -13.403 1.00 97.62 200 TYR A O 1
ATOM 1646 N N . LEU A 1 201 ? -2.829 0.622 -15.169 1.00 96.12 201 LEU A N 1
ATOM 1647 C CA . LEU A 1 201 ? -2.427 1.773 -14.366 1.00 96.12 201 LEU A CA 1
ATOM 1648 C C . LEU A 1 201 ? -3.561 2.230 -13.442 1.00 96.12 201 LEU A C 1
ATOM 1650 O O . LEU A 1 201 ? -4.710 2.362 -13.875 1.00 96.12 201 LEU A O 1
ATOM 1654 N N . ASP A 1 202 ? -3.204 2.521 -12.190 1.00 96.75 202 ASP A N 1
ATOM 1655 C CA . ASP A 1 202 ? -4.109 3.038 -11.163 1.00 96.75 202 ASP A CA 1
ATOM 1656 C C . ASP A 1 202 ? -5.344 2.133 -10.935 1.00 96.75 202 ASP A C 1
ATOM 1658 O O . ASP A 1 202 ? -6.483 2.612 -10.861 1.00 96.75 202 ASP A O 1
ATOM 1662 N N . ARG A 1 203 ? -5.129 0.811 -10.831 1.00 98.19 203 ARG A N 1
ATOM 1663 C CA . ARG A 1 203 ? -6.168 -0.211 -10.584 1.00 98.19 203 ARG A CA 1
ATOM 1664 C C . ARG A 1 203 ? -5.890 -1.043 -9.332 1.00 98.19 203 ARG A C 1
ATOM 1666 O O . ARG A 1 203 ? -4.751 -1.139 -8.891 1.00 98.19 203 ARG A O 1
ATOM 1673 N N . ASN A 1 204 ? -6.937 -1.687 -8.809 1.00 98.69 204 ASN A N 1
ATOM 1674 C CA . ASN A 1 204 ? -6.870 -2.719 -7.761 1.00 98.69 204 ASN A CA 1
ATOM 1675 C C . ASN A 1 204 ? -6.134 -2.296 -6.467 1.00 98.69 204 ASN A C 1
ATOM 1677 O O . ASN A 1 204 ? -5.098 -2.851 -6.129 1.00 98.69 204 ASN A O 1
ATOM 1681 N N . PHE A 1 205 ? -6.666 -1.322 -5.728 1.00 98.81 205 PHE A N 1
ATOM 1682 C CA . PHE A 1 205 ? -6.048 -0.751 -4.520 1.00 98.81 205 PHE A CA 1
ATOM 1683 C C . PHE A 1 205 ? -6.367 -1.483 -3.203 1.00 98.81 205 PHE A C 1
ATOM 1685 O O . PHE A 1 205 ? -5.855 -1.091 -2.151 1.00 98.81 205 PHE A O 1
ATOM 1692 N N . GLY A 1 206 ? -7.246 -2.484 -3.208 1.00 98.38 206 GLY A N 1
ATOM 1693 C CA . GLY A 1 206 ? -7.657 -3.218 -2.010 1.00 98.38 206 GLY A CA 1
ATOM 1694 C C . GLY A 1 206 ? -6.479 -3.843 -1.256 1.00 98.38 206 GLY A C 1
ATOM 1695 O O . GLY A 1 206 ? -5.528 -4.318 -1.863 1.00 98.38 206 GLY A O 1
ATOM 1696 N N . GLY A 1 207 ? -6.532 -3.852 0.077 1.00 98.00 207 GLY A N 1
ATOM 1697 C CA . GLY A 1 207 ? -5.526 -4.527 0.904 1.00 98.00 207 GLY A CA 1
ATOM 1698 C C . GLY A 1 207 ? -5.858 -6.007 1.035 1.00 98.00 207 GLY A C 1
ATOM 1699 O O . GLY A 1 207 ? -5.300 -6.853 0.338 1.00 98.00 207 GLY A O 1
ATOM 1700 N N . ILE A 1 208 ? -6.825 -6.304 1.904 1.00 98.81 208 ILE A N 1
ATOM 1701 C CA . ILE A 1 208 ? -7.394 -7.640 2.092 1.00 98.81 208 ILE A CA 1
ATOM 1702 C C . ILE A 1 208 ? -8.521 -7.888 1.096 1.00 98.81 208 ILE A C 1
ATOM 1704 O O . ILE A 1 208 ? -8.582 -8.950 0.475 1.00 98.81 208 ILE A O 1
ATOM 1708 N N . LEU A 1 209 ? -9.438 -6.929 0.954 1.00 98.88 209 LEU A N 1
ATOM 1709 C CA . LEU A 1 209 ? -10.651 -7.110 0.169 1.00 98.88 209 LEU A CA 1
ATOM 1710 C C . LEU A 1 209 ? -10.585 -6.361 -1.163 1.00 98.88 209 LEU A C 1
ATOM 1712 O O . LEU A 1 209 ? -10.361 -5.153 -1.204 1.00 98.88 209 LEU A O 1
ATOM 1716 N N . ILE A 1 210 ? -10.885 -7.065 -2.257 1.00 98.88 210 ILE A N 1
ATOM 1717 C CA . ILE A 1 210 ? -11.011 -6.460 -3.594 1.00 98.88 210 ILE A CA 1
ATOM 1718 C C . ILE A 1 210 ? -12.394 -5.826 -3.809 1.00 98.88 210 ILE A C 1
ATOM 1720 O O . ILE A 1 210 ? -12.628 -5.119 -4.790 1.00 98.88 210 ILE A O 1
ATOM 1724 N N . VAL A 1 211 ? -13.341 -6.056 -2.891 1.00 98.81 211 VAL A N 1
ATOM 1725 C CA . VAL A 1 211 ? -14.701 -5.503 -2.997 1.00 98.81 211 VAL A CA 1
ATOM 1726 C C . VAL A 1 211 ? -14.721 -3.978 -3.063 1.00 98.81 211 VAL A C 1
ATOM 1728 O O . VAL A 1 211 ? -15.589 -3.423 -3.734 1.00 98.81 211 VAL A O 1
ATOM 1731 N N . TRP A 1 212 ? -13.753 -3.294 -2.449 1.00 98.88 212 TRP A N 1
ATOM 1732 C CA . TRP A 1 212 ? -13.649 -1.837 -2.518 1.00 98.88 212 TRP A CA 1
ATOM 1733 C C . TRP A 1 212 ? -13.380 -1.352 -3.941 1.00 98.88 212 TRP A C 1
ATOM 1735 O O . TRP A 1 212 ? -14.046 -0.434 -4.415 1.00 98.88 212 TRP A O 1
ATOM 1745 N N . ASP A 1 213 ? -12.489 -2.020 -4.671 1.00 98.88 213 ASP A N 1
ATOM 1746 C CA . ASP A 1 213 ? -12.226 -1.710 -6.074 1.00 98.88 213 ASP A CA 1
ATOM 1747 C C . ASP A 1 213 ? -13.442 -1.917 -6.964 1.00 98.88 213 ASP A C 1
ATOM 1749 O O . ASP A 1 213 ? -13.679 -1.138 -7.890 1.00 98.88 213 ASP A O 1
ATOM 1753 N N . ARG A 1 214 ? -14.236 -2.949 -6.674 1.00 98.69 214 ARG A N 1
ATOM 1754 C CA . ARG A 1 214 ? -15.490 -3.205 -7.389 1.00 98.69 214 ARG A CA 1
ATOM 1755 C C . ARG A 1 214 ? -16.519 -2.117 -7.091 1.00 98.69 214 ARG A C 1
ATOM 1757 O O . ARG A 1 214 ? -17.147 -1.611 -8.015 1.00 98.69 214 ARG A O 1
ATOM 1764 N N . LEU A 1 215 ? -16.660 -1.739 -5.821 1.00 98.69 215 LEU A N 1
ATOM 1765 C CA . LEU A 1 215 ? -17.620 -0.730 -5.373 1.00 98.69 215 LEU A CA 1
ATOM 1766 C C . LEU A 1 215 ? -17.284 0.670 -5.907 1.00 98.69 215 LEU A C 1
ATOM 1768 O O . LEU A 1 215 ? -18.182 1.415 -6.292 1.00 98.69 215 LEU A O 1
ATOM 1772 N N . PHE A 1 216 ? -15.998 1.022 -5.956 1.00 98.75 216 PHE A N 1
ATOM 1773 C CA . PHE A 1 216 ? -15.522 2.357 -6.333 1.00 98.75 216 PHE A CA 1
ATOM 1774 C C . PHE A 1 216 ? -14.915 2.434 -7.744 1.00 98.75 216 PHE A C 1
ATOM 1776 O O . PHE A 1 216 ? -14.259 3.427 -8.084 1.00 98.75 216 PHE A O 1
ATOM 1783 N N . GLY A 1 217 ? -15.144 1.405 -8.568 1.00 98.38 217 GLY A N 1
ATOM 1784 C CA . GLY A 1 217 ? -14.870 1.409 -10.008 1.00 98.38 217 GLY A CA 1
ATOM 1785 C C . GLY A 1 217 ? -13.391 1.360 -10.409 1.00 98.38 217 GLY A C 1
ATOM 1786 O O . GLY A 1 217 ? -13.048 1.769 -11.519 1.00 98.38 217 GLY A O 1
ATOM 1787 N N . SER A 1 218 ? -12.503 0.890 -9.531 1.00 98.62 218 SER A N 1
ATOM 1788 C CA . SER A 1 218 ? -11.071 0.712 -9.819 1.00 98.62 218 SER A CA 1
ATOM 1789 C C . SER A 1 218 ? -10.671 -0.738 -10.112 1.00 98.62 218 SER A C 1
ATOM 1791 O O . SER A 1 218 ? -9.512 -0.977 -10.440 1.00 98.62 218 SER A O 1
ATOM 1793 N N . PHE A 1 219 ? -11.613 -1.687 -10.061 1.00 98.75 219 PHE A N 1
ATOM 1794 C CA . PHE A 1 219 ? -11.338 -3.094 -10.352 1.00 98.75 219 PHE A CA 1
ATOM 1795 C C . PHE A 1 219 ? -11.036 -3.341 -11.834 1.00 98.75 219 PHE A C 1
ATOM 1797 O O . PHE A 1 219 ? -11.838 -2.988 -12.701 1.00 98.75 219 PHE A O 1
ATOM 1804 N N . VAL A 1 220 ? -9.933 -4.036 -12.107 1.00 98.62 220 VAL A N 1
ATOM 1805 C CA . VAL A 1 220 ? -9.601 -4.611 -13.416 1.00 98.62 220 VAL A CA 1
ATOM 1806 C C . VAL A 1 220 ? -9.087 -6.036 -13.219 1.00 98.62 220 VAL A C 1
ATOM 1808 O O . VAL A 1 220 ? -8.228 -6.294 -12.380 1.00 98.62 220 VAL A O 1
ATOM 1811 N N . ALA A 1 221 ? -9.630 -6.976 -13.992 1.00 98.12 221 ALA A N 1
ATOM 1812 C CA . ALA A 1 221 ? -9.170 -8.359 -13.987 1.00 98.12 221 ALA A CA 1
ATOM 1813 C C . ALA A 1 221 ? -7.870 -8.510 -14.787 1.00 98.12 221 ALA A C 1
ATOM 1815 O O . ALA A 1 221 ? -7.667 -7.817 -15.782 1.00 98.12 221 ALA A O 1
ATOM 1816 N N . GLU A 1 222 ? -7.034 -9.474 -14.406 1.00 97.81 222 GLU A N 1
ATOM 1817 C CA . GLU A 1 222 ? -5.856 -9.845 -15.188 1.00 97.81 222 GLU A CA 1
ATOM 1818 C C . GLU A 1 222 ? -6.286 -10.601 -16.457 1.00 97.81 222 GLU A C 1
ATOM 1820 O O . GLU A 1 222 ? -6.746 -11.752 -16.404 1.00 97.81 222 GLU A O 1
ATOM 1825 N N . THR A 1 223 ? -6.189 -9.927 -17.601 1.00 95.81 223 THR A N 1
ATOM 1826 C CA . THR A 1 223 ? -6.500 -10.456 -18.941 1.00 95.81 223 THR A CA 1
ATOM 1827 C C . THR A 1 223 ? -5.264 -10.649 -19.814 1.00 95.81 223 THR A C 1
ATOM 1829 O O . THR A 1 223 ? -5.271 -11.481 -20.714 1.00 95.81 223 THR A O 1
ATOM 1832 N N . GLU A 1 224 ? -4.222 -9.878 -19.540 1.00 94.00 224 GLU A N 1
ATOM 1833 C CA . GLU A 1 224 ? -2.909 -9.882 -20.175 1.00 94.00 224 GLU A CA 1
ATOM 1834 C C . GLU A 1 224 ? -1.815 -9.951 -19.112 1.00 94.00 224 GLU A C 1
ATOM 1836 O O . GLU A 1 224 ? -2.012 -9.487 -17.983 1.00 94.00 224 GLU A O 1
ATOM 1841 N N . ARG A 1 225 ? -0.648 -10.462 -19.508 1.00 92.62 225 ARG A N 1
ATOM 1842 C CA . ARG A 1 225 ? 0.527 -10.608 -18.651 1.00 92.62 225 ARG A CA 1
ATOM 1843 C C . ARG A 1 225 ? 1.035 -9.245 -18.134 1.00 92.62 225 ARG A C 1
ATOM 1845 O O . ARG A 1 225 ? 1.368 -8.375 -18.946 1.00 92.62 225 ARG A O 1
ATOM 1852 N N . PRO A 1 226 ? 1.114 -9.028 -16.811 1.00 96.12 226 PRO A N 1
ATOM 1853 C CA . PRO A 1 226 ? 1.616 -7.788 -16.216 1.00 96.12 226 PRO A CA 1
ATOM 1854 C C . PRO A 1 226 ? 3.089 -7.495 -16.548 1.00 96.12 226 PRO A C 1
ATOM 1856 O O . PRO A 1 226 ? 3.917 -8.398 -16.589 1.00 96.12 226 PRO A O 1
ATOM 1859 N N . ARG A 1 227 ? 3.424 -6.219 -16.793 1.00 96.50 227 ARG A N 1
ATOM 1860 C CA . ARG A 1 227 ? 4.805 -5.726 -16.916 1.00 96.50 227 ARG A CA 1
ATOM 1861 C C . ARG A 1 227 ? 5.111 -4.845 -15.716 1.00 96.50 227 ARG A C 1
ATOM 1863 O O . ARG A 1 227 ? 4.537 -3.763 -15.583 1.00 96.50 227 ARG A O 1
ATOM 1870 N N . TYR A 1 228 ? 6.016 -5.292 -14.861 1.00 97.19 228 TYR A N 1
ATOM 1871 C CA . TYR A 1 228 ? 6.307 -4.620 -13.597 1.00 97.19 228 TYR A CA 1
ATOM 1872 C C . TYR A 1 228 ? 7.311 -3.474 -13.736 1.00 97.19 228 TYR A C 1
ATOM 1874 O O . TYR A 1 228 ? 7.975 -3.301 -14.763 1.00 97.19 228 TYR A O 1
ATOM 1882 N N . GLY A 1 229 ? 7.434 -2.704 -12.660 1.00 96.12 229 GLY A N 1
ATOM 1883 C CA . GLY A 1 229 ? 8.265 -1.515 -12.571 1.00 96.12 229 GLY A CA 1
ATOM 1884 C C . GLY A 1 229 ? 7.442 -0.238 -12.693 1.00 96.12 229 GLY A C 1
ATOM 1885 O O . GLY A 1 229 ? 6.238 -0.203 -12.450 1.00 96.12 229 GLY A O 1
ATOM 1886 N N . LEU A 1 230 ? 8.110 0.840 -13.084 1.00 96.69 230 LEU A N 1
ATOM 1887 C CA . LEU A 1 230 ? 7.497 2.151 -13.270 1.00 96.69 230 LEU A CA 1
ATOM 1888 C C . LEU A 1 230 ? 7.299 2.436 -14.758 1.00 96.69 230 LEU A C 1
ATOM 1890 O O . LEU A 1 230 ? 8.090 2.009 -15.599 1.00 96.69 230 LEU A O 1
ATOM 1894 N N . THR A 1 231 ? 6.333 3.300 -15.078 1.00 94.50 231 THR A N 1
ATOM 1895 C CA . THR A 1 231 ? 6.185 3.871 -16.433 1.00 94.50 231 THR A CA 1
ATOM 1896 C C . THR A 1 231 ? 7.458 4.579 -16.911 1.00 94.50 231 THR A C 1
ATOM 1898 O O . THR A 1 231 ? 7.733 4.649 -18.108 1.00 94.50 231 THR A O 1
ATOM 1901 N N . LYS A 1 232 ? 8.260 5.087 -15.967 1.00 93.56 232 LYS A N 1
ATOM 1902 C CA . LYS A 1 232 ? 9.632 5.562 -16.166 1.00 93.56 232 LYS A CA 1
ATOM 1903 C C . LYS A 1 232 ? 10.525 4.915 -15.121 1.00 93.56 232 LYS A C 1
ATOM 1905 O O . LYS A 1 232 ? 10.628 5.402 -13.998 1.00 93.56 232 LYS A O 1
ATOM 1910 N N . ASN A 1 233 ? 11.125 3.792 -15.486 1.00 95.56 233 ASN A N 1
ATOM 1911 C CA . ASN A 1 233 ? 11.934 3.025 -14.558 1.00 95.56 233 ASN A CA 1
ATOM 1912 C C . ASN A 1 233 ? 13.171 3.782 -14.060 1.00 95.56 233 ASN A C 1
ATOM 1914 O O . ASN A 1 233 ? 13.715 4.658 -14.733 1.00 95.56 233 ASN A O 1
ATOM 1918 N N . ILE A 1 234 ? 13.633 3.373 -12.881 1.00 94.88 234 ILE A N 1
ATOM 1919 C CA . ILE A 1 234 ? 14.931 3.750 -12.332 1.00 94.88 234 ILE A CA 1
ATOM 1920 C C . ILE A 1 234 ? 15.932 2.616 -12.577 1.00 94.88 234 ILE A C 1
ATOM 1922 O O . ILE A 1 234 ? 15.616 1.450 -12.362 1.00 94.88 234 ILE A O 1
ATOM 1926 N N . ASP A 1 235 ? 17.143 2.954 -13.015 1.00 94.19 235 ASP A N 1
ATOM 1927 C CA . ASP A 1 235 ? 18.218 1.987 -13.281 1.00 94.19 235 ASP A CA 1
ATOM 1928 C C . ASP A 1 235 ? 19.287 2.070 -12.175 1.00 94.19 235 ASP A C 1
ATOM 1930 O O . ASP A 1 235 ? 20.421 2.503 -12.388 1.00 94.19 235 ASP A O 1
ATOM 1934 N N . THR A 1 236 ? 18.901 1.753 -10.934 1.00 95.50 236 THR A N 1
ATOM 1935 C CA . THR A 1 236 ? 19.793 1.833 -9.763 1.00 95.50 236 THR A CA 1
ATOM 1936 C C . THR A 1 236 ? 19.346 0.915 -8.627 1.00 95.50 236 THR A C 1
ATOM 1938 O O . THR A 1 236 ? 18.162 0.814 -8.334 1.00 95.50 236 THR A O 1
ATOM 1941 N N . TYR A 1 237 ? 20.320 0.345 -7.912 1.00 95.75 237 TYR A N 1
ATOM 1942 C CA . TYR A 1 237 ? 20.124 -0.428 -6.673 1.00 95.75 237 TYR A CA 1
ATOM 1943 C C . TYR A 1 237 ? 20.574 0.343 -5.415 1.00 95.75 237 TYR A C 1
ATOM 1945 O O . TYR A 1 237 ? 20.561 -0.175 -4.302 1.00 95.75 237 TYR A O 1
ATOM 1953 N N . ASN A 1 238 ? 21.021 1.596 -5.572 1.00 97.31 238 ASN A N 1
ATOM 1954 C CA . ASN A 1 238 ? 21.381 2.452 -4.443 1.00 97.31 238 ASN A CA 1
ATOM 1955 C C . ASN A 1 238 ? 20.126 2.848 -3.646 1.00 97.31 238 ASN A C 1
ATOM 1957 O O . ASN A 1 238 ? 19.282 3.580 -4.164 1.00 97.31 238 ASN A O 1
ATOM 1961 N N . LEU A 1 239 ? 20.052 2.414 -2.384 1.00 96.75 239 LEU A N 1
ATOM 1962 C CA . LEU A 1 239 ? 18.868 2.574 -1.531 1.00 96.75 239 LEU A CA 1
ATOM 1963 C C . LEU A 1 239 ? 18.421 4.034 -1.390 1.00 96.75 239 LEU A C 1
ATOM 1965 O O . LEU A 1 239 ? 17.244 4.336 -1.545 1.00 96.75 239 LEU A O 1
ATOM 1969 N N . LEU A 1 240 ? 19.361 4.962 -1.181 1.00 96.31 240 LEU A N 1
ATOM 1970 C CA . LEU A 1 240 ? 19.032 6.379 -1.029 1.00 96.31 240 LEU A CA 1
ATOM 1971 C C . LEU A 1 240 ? 18.417 6.956 -2.309 1.00 96.31 240 LEU A C 1
ATOM 1973 O O . LEU A 1 240 ? 17.439 7.699 -2.243 1.00 96.31 240 LEU A O 1
ATOM 1977 N N . LYS A 1 241 ? 18.959 6.607 -3.482 1.00 96.62 241 LYS A N 1
ATOM 1978 C CA . LYS A 1 241 ? 18.383 7.035 -4.765 1.00 96.62 241 LYS A CA 1
ATOM 1979 C C . LYS A 1 241 ? 17.000 6.426 -4.980 1.00 96.62 241 LYS A C 1
ATOM 1981 O O . LYS A 1 241 ? 16.097 7.158 -5.367 1.00 96.62 241 LYS A O 1
ATOM 1986 N N . VAL A 1 242 ? 16.821 5.135 -4.692 1.00 96.94 242 VAL A N 1
ATOM 1987 C CA . VAL A 1 242 ? 15.509 4.469 -4.779 1.00 96.94 242 VAL A CA 1
ATOM 1988 C C . VAL A 1 242 ? 14.494 5.189 -3.888 1.00 96.94 242 VAL A C 1
ATOM 1990 O O . VAL A 1 242 ? 13.439 5.581 -4.379 1.00 96.94 242 VAL A O 1
ATOM 1993 N N . ALA A 1 243 ? 14.849 5.474 -2.633 1.00 96.25 243 ALA A N 1
ATOM 1994 C CA . ALA A 1 243 ? 13.982 6.145 -1.665 1.00 96.25 243 ALA A CA 1
ATOM 1995 C C . ALA A 1 243 ? 13.613 7.594 -2.036 1.00 96.25 243 ALA A C 1
ATOM 1997 O O . ALA A 1 243 ? 12.560 8.081 -1.636 1.00 96.25 243 ALA A O 1
ATOM 1998 N N . THR A 1 244 ? 14.480 8.312 -2.762 1.00 96.38 244 THR A N 1
ATOM 1999 C CA . THR A 1 244 ? 14.352 9.774 -2.939 1.00 96.38 244 THR A CA 1
ATOM 2000 C C . THR A 1 244 ? 14.080 10.241 -4.370 1.00 96.38 244 THR A C 1
ATOM 2002 O O . THR A 1 244 ? 13.802 11.425 -4.572 1.00 96.38 244 THR A O 1
ATOM 2005 N N . HIS A 1 245 ? 14.142 9.357 -5.373 1.00 97.00 245 HIS A N 1
ATOM 2006 C CA . HIS A 1 245 ? 14.106 9.758 -6.786 1.00 97.00 245 HIS A CA 1
ATOM 2007 C C . HIS A 1 245 ? 12.867 10.582 -7.171 1.00 97.00 245 HIS A C 1
ATOM 2009 O O . HIS A 1 245 ? 13.014 11.593 -7.862 1.00 97.00 245 HIS A O 1
ATOM 2015 N N . GLU A 1 246 ? 11.669 10.211 -6.708 1.00 97.00 246 GLU A N 1
ATOM 2016 C CA . GLU A 1 246 ? 10.446 10.937 -7.073 1.00 97.00 246 GLU A CA 1
ATOM 2017 C C . GLU A 1 246 ? 10.353 12.294 -6.365 1.00 97.00 246 GLU A C 1
ATOM 2019 O O . GLU A 1 246 ? 9.943 13.278 -6.977 1.00 97.00 246 GLU A O 1
ATOM 2024 N N . TYR A 1 247 ? 10.862 12.422 -5.135 1.00 97.00 247 TYR A N 1
ATOM 2025 C CA . TYR A 1 247 ? 10.990 13.730 -4.479 1.00 97.00 247 TYR A CA 1
ATOM 2026 C C . TYR A 1 247 ? 11.937 14.658 -5.250 1.00 97.00 247 TYR A C 1
ATOM 2028 O O . TYR A 1 247 ? 11.649 15.843 -5.436 1.00 97.00 247 TYR A O 1
ATOM 2036 N N . VAL A 1 248 ? 13.049 14.119 -5.762 1.00 96.81 248 VAL A N 1
ATOM 2037 C CA . VAL A 1 248 ? 13.969 14.864 -6.634 1.00 96.81 248 VAL A CA 1
ATOM 2038 C C . VAL A 1 248 ? 13.294 15.248 -7.958 1.00 96.81 248 VAL A C 1
ATOM 2040 O O . VAL A 1 248 ? 13.492 16.368 -8.434 1.00 96.81 248 VAL A O 1
ATOM 2043 N N . SER A 1 249 ? 12.488 14.357 -8.540 1.00 96.25 249 SER A N 1
ATOM 2044 C CA . SER A 1 249 ? 11.685 14.616 -9.744 1.00 96.25 249 SER A CA 1
ATOM 2045 C C . SER A 1 249 ? 10.704 15.777 -9.527 1.00 96.25 249 SER A C 1
ATOM 2047 O O . SER A 1 249 ? 10.741 16.763 -10.269 1.00 96.25 249 SER A O 1
ATOM 2049 N N . ILE A 1 250 ? 9.924 15.735 -8.441 1.00 96.75 250 ILE A N 1
ATOM 2050 C CA . ILE A 1 250 ? 9.008 16.811 -8.034 1.00 96.75 250 ILE A CA 1
ATOM 2051 C C . ILE A 1 250 ? 9.766 18.130 -7.840 1.00 96.75 250 ILE A C 1
ATOM 2053 O O . ILE A 1 250 ? 9.346 19.162 -8.359 1.00 96.75 250 ILE A O 1
ATOM 2057 N N . ALA A 1 251 ? 10.907 18.123 -7.146 1.00 97.44 251 ALA A N 1
ATOM 2058 C CA . ALA A 1 251 ? 11.688 19.337 -6.913 1.00 97.44 251 ALA A CA 1
ATOM 2059 C C . ALA A 1 251 ? 12.208 19.970 -8.217 1.00 97.44 251 ALA A C 1
ATOM 2061 O O . ALA A 1 251 ? 12.190 21.196 -8.358 1.00 97.44 251 ALA A O 1
ATOM 2062 N N . LYS A 1 252 ? 12.654 19.158 -9.185 1.00 96.50 252 LYS A N 1
ATOM 2063 C CA . LYS A 1 252 ? 13.075 19.639 -10.514 1.00 96.50 252 LYS A CA 1
ATOM 2064 C C . LYS A 1 252 ? 11.905 20.260 -11.273 1.00 96.50 252 LYS A C 1
ATOM 2066 O O . LYS A 1 252 ? 12.033 21.363 -11.802 1.00 96.50 252 LYS A O 1
ATOM 2071 N N . ASP A 1 253 ? 10.764 19.588 -11.256 1.00 95.38 253 ASP A N 1
ATOM 2072 C CA . ASP A 1 253 ? 9.536 20.051 -11.892 1.00 95.38 253 ASP A CA 1
ATOM 2073 C C . ASP A 1 253 ? 9.025 21.365 -11.283 1.00 95.38 253 ASP A C 1
ATOM 2075 O O . ASP A 1 253 ? 8.628 22.277 -12.008 1.00 95.38 253 ASP A O 1
ATOM 2079 N N . LEU A 1 254 ? 9.095 21.508 -9.959 1.00 96.31 254 LEU A N 1
ATOM 2080 C CA . LEU A 1 254 ? 8.735 22.739 -9.252 1.00 96.31 254 LEU A CA 1
ATOM 2081 C C . LEU A 1 254 ? 9.661 23.913 -9.582 1.00 96.31 254 LEU A C 1
ATOM 2083 O O . LEU A 1 254 ? 9.190 25.047 -9.697 1.00 96.31 254 LEU A O 1
ATOM 2087 N N . ARG A 1 255 ? 10.965 23.651 -9.745 1.00 96.38 255 ARG A N 1
ATOM 2088 C CA . ARG A 1 255 ? 11.945 24.665 -10.170 1.00 96.38 255 ARG A CA 1
ATOM 2089 C C . ARG A 1 255 ? 11.709 25.119 -11.610 1.00 96.38 255 ARG A C 1
ATOM 2091 O O . ARG A 1 255 ? 11.907 26.292 -11.901 1.00 96.38 255 ARG A O 1
ATOM 2098 N N . ALA A 1 256 ? 11.285 24.212 -12.490 1.00 94.38 256 ALA A N 1
ATOM 2099 C CA . ALA A 1 256 ? 10.978 24.524 -13.886 1.00 94.38 256 ALA A CA 1
ATOM 2100 C C . ALA A 1 256 ? 9.622 25.235 -14.068 1.00 94.38 256 ALA A C 1
ATOM 2102 O O . ALA A 1 256 ? 9.426 25.943 -15.058 1.00 94.38 256 ALA A O 1
ATOM 2103 N N . ALA A 1 257 ? 8.691 25.050 -13.128 1.00 94.38 257 ALA A N 1
ATOM 2104 C CA . ALA A 1 257 ? 7.350 25.611 -13.200 1.00 94.38 257 ALA A CA 1
ATOM 2105 C C . ALA A 1 257 ? 7.342 27.139 -13.063 1.00 94.38 257 ALA A C 1
ATOM 2107 O O . ALA A 1 257 ? 7.927 27.711 -12.133 1.00 94.38 257 ALA A O 1
ATOM 2108 N N . ARG A 1 258 ? 6.608 27.798 -13.965 1.00 93.56 258 ARG A N 1
ATOM 2109 C CA . ARG A 1 258 ? 6.574 29.269 -14.068 1.00 93.56 258 ARG A CA 1
ATOM 2110 C C . ARG A 1 258 ? 5.451 29.908 -13.260 1.00 93.56 258 ARG A C 1
ATOM 2112 O O . ARG A 1 258 ? 5.523 31.091 -12.948 1.00 93.56 258 ARG A O 1
ATOM 2119 N N . THR A 1 259 ? 4.414 29.143 -12.923 1.00 95.31 259 THR A N 1
ATOM 2120 C CA . THR A 1 259 ? 3.231 29.646 -12.212 1.00 95.31 259 THR A CA 1
ATOM 2121 C C . THR A 1 259 ? 2.926 28.819 -10.970 1.00 95.31 259 THR A C 1
ATOM 2123 O O . THR A 1 259 ? 3.252 27.634 -10.891 1.00 95.31 259 THR A O 1
ATOM 2126 N N . TRP A 1 260 ? 2.246 29.428 -9.997 1.00 95.38 260 TRP A N 1
ATOM 2127 C CA . TRP A 1 260 ? 1.787 28.725 -8.796 1.00 95.38 260 TRP A CA 1
ATOM 2128 C C . TRP A 1 260 ? 0.766 27.626 -9.102 1.00 95.38 260 TRP A C 1
ATOM 2130 O O . TRP A 1 260 ? 0.808 26.573 -8.473 1.00 95.38 260 TRP A O 1
ATOM 2140 N N . SER A 1 261 ? -0.094 27.829 -10.104 1.00 94.69 261 SER A N 1
ATOM 2141 C CA . SER A 1 261 ? -1.043 26.806 -10.556 1.00 94.69 261 SER A CA 1
ATOM 2142 C C . SER A 1 261 ? -0.320 25.576 -11.114 1.00 94.69 261 SER A C 1
ATOM 2144 O O . SER A 1 261 ? -0.643 24.447 -10.750 1.00 94.69 261 SER A O 1
ATOM 2146 N N . GLU A 1 262 ? 0.723 25.783 -11.924 1.00 95.25 262 GLU A N 1
ATOM 2147 C CA . GLU A 1 262 ? 1.549 24.690 -12.440 1.00 95.25 262 GLU A CA 1
ATOM 2148 C C . GLU A 1 262 ? 2.298 23.962 -11.317 1.00 95.25 262 GLU A C 1
ATOM 2150 O O . GLU A 1 262 ? 2.336 22.731 -11.301 1.00 95.25 262 GLU A O 1
ATOM 2155 N N . ARG A 1 263 ? 2.852 24.707 -10.351 1.00 96.00 263 ARG A N 1
ATOM 2156 C CA . ARG A 1 263 ? 3.503 24.126 -9.167 1.00 96.00 263 ARG A CA 1
ATOM 2157 C C . ARG A 1 263 ? 2.540 23.256 -8.366 1.00 96.00 263 ARG A C 1
ATOM 2159 O O . ARG A 1 263 ? 2.874 22.117 -8.060 1.00 96.00 263 ARG A O 1
ATOM 2166 N N . ALA A 1 264 ? 1.340 23.759 -8.081 1.00 96.50 264 ALA A N 1
ATOM 2167 C CA . ALA A 1 264 ? 0.308 22.997 -7.385 1.00 96.50 264 ALA A CA 1
ATOM 2168 C C . ALA A 1 264 ? -0.098 21.745 -8.181 1.00 96.50 264 ALA A C 1
ATOM 2170 O O . ALA A 1 264 ? -0.175 20.656 -7.615 1.00 96.50 264 ALA A O 1
ATOM 2171 N N . GLY A 1 265 ? -0.275 21.866 -9.500 1.00 95.81 265 GLY A N 1
ATOM 2172 C CA . GLY A 1 265 ? -0.565 20.731 -10.375 1.00 95.81 265 GLY A CA 1
ATOM 2173 C C . GLY A 1 265 ? 0.523 19.653 -10.339 1.00 95.81 265 GLY A C 1
ATOM 2174 O O . GLY A 1 265 ? 0.207 18.476 -10.208 1.00 95.81 265 GLY A O 1
ATOM 2175 N N . ARG A 1 266 ? 1.803 20.046 -10.352 1.00 95.31 266 ARG A N 1
ATOM 2176 C CA . ARG A 1 266 ? 2.958 19.130 -10.270 1.00 95.31 266 ARG A CA 1
ATOM 2177 C C . ARG A 1 266 ? 3.108 18.422 -8.923 1.00 95.31 266 ARG A C 1
ATOM 2179 O O . ARG A 1 266 ? 3.896 17.489 -8.857 1.00 95.31 266 ARG A O 1
ATOM 2186 N N . VAL A 1 267 ? 2.404 18.851 -7.877 1.00 96.62 267 VAL A N 1
ATOM 2187 C CA . VAL A 1 267 ? 2.482 18.255 -6.530 1.00 96.62 267 VAL A CA 1
ATOM 2188 C C . VAL A 1 267 ? 1.227 17.449 -6.206 1.00 96.62 267 VAL A C 1
ATOM 2190 O O . VAL A 1 267 ? 1.327 16.349 -5.670 1.00 96.62 267 VAL A O 1
ATOM 2193 N N . PHE A 1 268 ? 0.049 17.983 -6.534 1.00 97.19 268 PHE A N 1
ATOM 2194 C CA . PHE A 1 268 ? -1.227 17.455 -6.046 1.00 97.19 268 PHE A CA 1
ATOM 2195 C C . PHE A 1 268 ? -2.078 16.753 -7.106 1.00 97.19 268 PHE A C 1
ATOM 2197 O O . PHE A 1 268 ? -3.039 16.080 -6.745 1.00 97.19 268 PHE A O 1
ATOM 2204 N N . ARG A 1 269 ? -1.769 16.887 -8.403 1.00 96.50 269 ARG A N 1
ATOM 2205 C CA . ARG A 1 269 ? -2.427 16.070 -9.439 1.00 96.50 269 ARG A CA 1
ATOM 2206 C C . ARG A 1 269 ? -1.694 14.739 -9.613 1.00 96.50 269 ARG A C 1
ATOM 2208 O O . ARG A 1 269 ? -0.654 14.518 -8.994 1.00 96.50 269 ARG A O 1
ATOM 2215 N N . GLY A 1 270 ? -2.257 13.847 -10.426 1.00 94.50 270 GLY A N 1
ATOM 2216 C CA . GLY A 1 270 ? -1.692 12.517 -10.649 1.00 94.50 270 GLY A CA 1
ATOM 2217 C C . GLY A 1 270 ? -0.266 12.545 -11.217 1.00 94.50 270 GLY A C 1
ATOM 2218 O O . GLY A 1 270 ? 0.099 13.518 -11.886 1.00 94.50 270 GLY A O 1
ATOM 2219 N N . PRO A 1 271 ? 0.540 11.487 -10.999 1.00 90.94 271 PRO A N 1
ATOM 2220 C CA . PRO A 1 271 ? 1.943 11.422 -11.428 1.00 90.94 271 PRO A CA 1
ATOM 2221 C C . PRO A 1 271 ? 2.176 11.688 -12.925 1.00 90.94 271 PRO A C 1
ATOM 2223 O O . PRO A 1 271 ? 3.215 12.223 -13.308 1.00 90.94 271 PRO A O 1
ATOM 2226 N N . GLY A 1 272 ? 1.198 11.358 -13.775 1.00 87.50 272 GLY A N 1
ATOM 2227 C CA . GLY A 1 272 ? 1.238 11.606 -15.221 1.00 87.50 272 GLY A CA 1
ATOM 2228 C C . GLY A 1 272 ? 0.840 13.022 -15.662 1.00 87.50 272 GLY A C 1
ATOM 2229 O O . GLY A 1 272 ? 0.853 13.308 -16.859 1.00 87.50 272 GLY A O 1
ATOM 2230 N N . TRP A 1 273 ? 0.456 13.915 -14.744 1.00 93.19 273 TRP A N 1
ATOM 2231 C CA . TRP A 1 273 ? -0.031 15.248 -15.099 1.00 93.19 273 TRP A CA 1
ATOM 2232 C C . TRP A 1 273 ? 1.093 16.183 -15.577 1.00 93.19 273 TRP A C 1
ATOM 2234 O O . TRP A 1 273 ? 2.153 16.289 -14.962 1.00 93.19 273 TRP A O 1
ATOM 2244 N N . GLY A 1 274 ? 0.814 16.950 -16.632 1.00 87.75 274 GLY A N 1
ATOM 2245 C CA . GLY A 1 274 ? 1.634 18.075 -17.076 1.00 87.75 274 GLY A CA 1
ATOM 2246 C C . GLY A 1 274 ? 0.762 19.245 -17.543 1.00 87.75 274 GLY A C 1
ATOM 2247 O O . GLY A 1 274 ? -0.414 19.042 -17.863 1.00 87.75 274 GLY A O 1
ATOM 2248 N N . PRO A 1 275 ? 1.302 20.478 -17.587 1.00 84.50 275 PRO A N 1
ATOM 2249 C CA . PRO A 1 275 ? 0.568 21.613 -18.128 1.00 84.50 275 PRO A CA 1
ATOM 2250 C C . PRO A 1 275 ? 0.212 21.349 -19.595 1.00 84.50 275 PRO A C 1
ATOM 2252 O O . PRO A 1 275 ? 1.036 20.842 -20.360 1.00 84.50 275 PRO A O 1
ATOM 2255 N N . ALA A 1 276 ? -1.011 21.709 -19.993 1.00 78.88 276 ALA A N 1
ATOM 2256 C CA . ALA A 1 276 ? -1.411 21.651 -21.391 1.00 78.88 276 ALA A CA 1
ATOM 2257 C C . ALA A 1 276 ? -0.437 22.507 -22.209 1.00 78.88 276 ALA A C 1
ATOM 2259 O O . ALA A 1 276 ? -0.288 23.705 -21.953 1.00 78.88 276 ALA A O 1
ATOM 2260 N N . ARG A 1 277 ? 0.257 21.897 -23.175 1.00 76.62 277 ARG A N 1
ATOM 2261 C CA . ARG A 1 277 ? 1.041 22.685 -24.126 1.00 76.62 277 ARG A CA 1
ATOM 2262 C C . ARG A 1 277 ? 0.058 23.542 -24.927 1.00 76.62 277 ARG A C 1
ATOM 2264 O O . ARG A 1 277 ? -0.971 23.008 -25.350 1.00 76.62 277 ARG A O 1
ATOM 2271 N N . PRO A 1 278 ? 0.338 24.840 -25.145 1.00 62.31 278 PRO A N 1
ATOM 2272 C CA . PRO A 1 278 ? -0.432 25.624 -26.094 1.00 62.31 278 PRO A CA 1
ATOM 2273 C C . PRO A 1 278 ? -0.468 24.849 -27.405 1.00 62.31 278 PRO A C 1
ATOM 2275 O O . PRO A 1 278 ? 0.582 24.420 -27.888 1.00 62.31 278 PRO A O 1
ATOM 2278 N N . ARG A 1 279 ? -1.668 24.627 -27.952 1.00 50.03 279 ARG A N 1
ATOM 2279 C CA . ARG A 1 279 ? -1.799 24.140 -29.322 1.00 50.03 279 ARG A CA 1
ATOM 2280 C C . ARG A 1 279 ? -1.044 25.143 -30.182 1.00 50.03 279 ARG A C 1
ATOM 2282 O O . ARG A 1 279 ? -1.498 26.273 -30.340 1.00 50.03 279 ARG A O 1
ATOM 2289 N N . THR A 1 280 ? 0.126 24.765 -30.684 1.00 48.09 280 THR A N 1
ATOM 2290 C CA . THR A 1 280 ? 0.727 25.470 -31.807 1.00 48.09 280 THR A CA 1
ATOM 2291 C C . THR A 1 280 ? -0.297 25.364 -32.918 1.00 48.09 280 THR A C 1
ATOM 2293 O O . THR A 1 280 ? -0.518 24.278 -33.452 1.00 48.09 280 THR A O 1
ATOM 2296 N N . SER A 1 281 ? -1.001 26.466 -33.182 1.00 45.62 281 SER A N 1
ATOM 2297 C CA . SER A 1 281 ? -1.772 26.609 -34.406 1.00 45.62 281 SER A CA 1
ATOM 2298 C C . SER A 1 281 ? -0.836 26.213 -35.537 1.00 45.62 281 SER A C 1
ATOM 2300 O O . SER A 1 281 ? 0.240 26.798 -35.672 1.00 45.62 281 SER A O 1
ATOM 2302 N N . ALA A 1 282 ? -1.210 25.200 -36.311 1.00 50.56 282 ALA A N 1
ATOM 2303 C CA . ALA A 1 282 ? -0.572 24.908 -37.582 1.00 50.56 282 ALA A CA 1
ATOM 2304 C C . ALA A 1 282 ? -0.945 26.018 -38.586 1.00 50.56 282 ALA A C 1
ATOM 2306 O O . ALA A 1 282 ? -1.549 25.772 -39.621 1.00 50.56 282 ALA A O 1
ATOM 2307 N N . ALA A 1 283 ? -0.615 27.268 -38.265 1.00 47.66 283 ALA A N 1
ATOM 2308 C CA . ALA A 1 283 ? -0.582 28.373 -39.204 1.00 47.66 283 ALA A CA 1
ATOM 2309 C C . ALA A 1 283 ? 0.805 28.342 -39.851 1.00 47.66 283 ALA A C 1
ATOM 2311 O O . ALA A 1 283 ? 1.731 29.024 -39.421 1.00 47.66 283 ALA A O 1
ATOM 2312 N N . GLY A 1 284 ? 0.964 27.436 -40.814 1.00 42.50 284 GLY A N 1
ATOM 2313 C CA . GLY A 1 284 ? 2.242 27.216 -41.484 1.00 42.50 284 GLY A CA 1
ATOM 2314 C C . GLY A 1 284 ? 2.301 26.004 -42.409 1.00 42.50 284 GLY A C 1
ATOM 2315 O O . GLY A 1 284 ? 3.396 25.550 -42.705 1.00 42.50 284 GLY A O 1
ATOM 2316 N N . ALA A 1 285 ? 1.172 25.463 -42.879 1.00 42.16 285 ALA A N 1
ATOM 2317 C CA . ALA A 1 285 ? 1.180 24.626 -44.078 1.00 42.16 285 ALA A CA 1
ATOM 2318 C C . ALA A 1 285 ? 1.049 25.555 -45.294 1.00 42.16 285 ALA A C 1
ATOM 2320 O O . ALA A 1 285 ? -0.025 25.725 -45.866 1.00 42.16 285 ALA A O 1
ATOM 2321 N N . ALA A 1 286 ? 2.146 26.236 -45.627 1.00 39.84 286 ALA A N 1
ATOM 2322 C CA . ALA A 1 286 ? 2.269 26.938 -46.893 1.00 39.84 286 ALA A CA 1
ATOM 2323 C C . ALA A 1 286 ? 2.258 25.896 -48.023 1.00 39.84 286 ALA A C 1
ATOM 2325 O O . ALA A 1 286 ? 3.186 25.102 -48.152 1.00 39.84 286 ALA A O 1
ATOM 2326 N N . THR A 1 287 ? 1.159 25.887 -48.779 1.00 42.28 287 THR A N 1
ATOM 2327 C CA . THR A 1 287 ? 1.057 25.569 -50.214 1.00 42.28 287 THR A CA 1
ATOM 2328 C C . THR A 1 287 ? 2.282 24.890 -50.837 1.00 42.28 287 THR A C 1
ATOM 2330 O O . THR A 1 287 ? 3.172 25.557 -51.365 1.00 42.28 287 THR A O 1
ATOM 2333 N N . ALA A 1 288 ? 2.280 23.557 -50.861 1.00 36.03 288 ALA A N 1
ATOM 2334 C CA . ALA A 1 288 ? 3.059 22.807 -51.836 1.00 36.03 288 ALA A CA 1
ATOM 2335 C C . ALA A 1 288 ? 2.305 22.850 -53.175 1.00 36.03 288 ALA A C 1
ATOM 2337 O O . ALA A 1 288 ? 1.278 22.199 -53.356 1.00 36.03 288 ALA A O 1
ATOM 2338 N N . VAL A 1 289 ? 2.795 23.682 -54.092 1.00 37.06 289 VAL A N 1
ATOM 2339 C CA . VAL A 1 289 ? 2.385 23.704 -55.499 1.00 37.06 289 VAL A CA 1
ATOM 2340 C C . VAL A 1 289 ? 2.804 22.375 -56.131 1.00 37.06 289 VAL A C 1
ATOM 2342 O O . VAL A 1 289 ? 3.994 22.077 -56.202 1.00 37.06 289 VAL A O 1
ATOM 2345 N N . LEU A 1 290 ? 1.838 21.571 -56.577 1.00 34.69 290 LEU A N 1
ATOM 2346 C CA . LEU A 1 290 ? 2.102 20.396 -57.410 1.00 34.69 290 LEU A CA 1
ATOM 2347 C C . LEU A 1 290 ? 2.405 20.843 -58.855 1.00 34.69 290 LEU A C 1
ATOM 2349 O O . LEU A 1 290 ? 1.758 21.775 -59.345 1.00 34.69 290 LEU A O 1
ATOM 2353 N N . PRO A 1 291 ? 3.368 20.214 -59.556 1.00 31.45 291 PRO A N 1
ATOM 2354 C CA . PRO A 1 291 ? 3.679 20.561 -60.936 1.00 31.45 291 PRO A CA 1
ATOM 2355 C C . PRO A 1 291 ? 2.566 20.092 -61.882 1.00 31.45 291 PRO A C 1
ATOM 2357 O O . PRO A 1 291 ? 2.023 18.997 -61.743 1.00 31.45 291 PRO A O 1
ATOM 2360 N N . ARG A 1 292 ? 2.237 20.949 -62.854 1.00 29.23 292 ARG A N 1
ATOM 2361 C CA . ARG A 1 292 ? 1.309 20.665 -63.953 1.00 29.23 292 ARG A CA 1
ATOM 2362 C C . ARG A 1 292 ? 1.883 19.569 -64.851 1.00 29.23 292 ARG A C 1
ATOM 2364 O O . ARG A 1 292 ? 3.010 19.697 -65.318 1.00 29.23 292 ARG A O 1
ATOM 2371 N N . THR A 1 293 ? 1.092 18.541 -65.130 1.00 30.55 293 THR A N 1
ATOM 2372 C CA . THR A 1 293 ? 1.320 17.625 -66.252 1.00 30.55 293 THR A CA 1
ATOM 2373 C C . THR A 1 293 ? 0.451 18.060 -67.425 1.00 30.55 293 THR A C 1
ATOM 2375 O O . THR A 1 293 ? -0.776 18.049 -67.325 1.00 30.55 293 THR A O 1
ATOM 2378 N N . ASP A 1 294 ? 1.098 18.456 -68.518 1.00 28.55 294 ASP A N 1
ATOM 2379 C CA . ASP A 1 294 ? 0.468 18.758 -69.799 1.00 28.55 294 ASP A CA 1
ATOM 2380 C C . ASP A 1 294 ? -0.120 17.481 -70.422 1.00 28.55 294 ASP A C 1
ATOM 2382 O O . ASP A 1 294 ? 0.581 16.490 -70.625 1.00 28.55 294 ASP A O 1
ATOM 2386 N N . THR A 1 295 ? -1.411 17.506 -70.754 1.00 28.56 295 THR A N 1
ATOM 2387 C CA . THR A 1 295 ? -2.063 16.496 -71.598 1.00 28.56 295 THR A CA 1
ATOM 2388 C C . THR A 1 295 ? -2.188 17.029 -73.020 1.00 28.56 295 THR A C 1
ATOM 2390 O O . THR A 1 295 ? -2.894 18.013 -73.251 1.00 28.56 295 THR A O 1
ATOM 2393 N N . ALA A 1 296 ? -1.547 16.359 -73.977 1.00 27.66 296 ALA A N 1
ATOM 2394 C CA . ALA A 1 296 ? -1.730 16.597 -75.403 1.00 27.66 296 ALA A CA 1
ATOM 2395 C C . ALA A 1 296 ? -2.693 15.560 -76.021 1.00 27.66 296 ALA A C 1
ATOM 2397 O O . ALA A 1 296 ? -2.426 14.364 -75.991 1.00 27.66 296 ALA A O 1
ATOM 2398 N N . SER A 1 297 ? -3.781 16.090 -76.598 1.00 26.41 297 SER A N 1
ATOM 2399 C CA . SER A 1 297 ? -4.490 15.697 -77.838 1.00 26.41 297 SER A CA 1
ATOM 2400 C C . SER A 1 297 ? -5.026 14.263 -78.070 1.00 26.41 297 SER A C 1
ATOM 2402 O O . SER A 1 297 ? -4.274 13.307 -78.221 1.00 26.41 297 SER A O 1
ATOM 2404 N N . SER A 1 298 ? -6.357 14.202 -78.252 1.00 27.94 298 SER A N 1
ATOM 2405 C CA . SER A 1 298 ? -7.238 13.128 -78.780 1.00 27.94 298 SER A CA 1
ATOM 2406 C C . SER A 1 298 ? -6.992 12.764 -80.274 1.00 27.94 298 SER A C 1
ATOM 2408 O O . SER A 1 298 ? -6.226 13.490 -80.912 1.00 27.94 298 SER A O 1
ATOM 2410 N N . PRO A 1 299 ? -7.637 11.722 -80.886 1.00 33.56 299 PRO A N 1
ATOM 2411 C CA . PRO A 1 299 ? -9.080 11.759 -81.241 1.00 33.56 299 PRO A CA 1
ATOM 2412 C C . PRO A 1 299 ? -9.912 10.434 -81.223 1.00 33.56 299 PRO A C 1
ATOM 2414 O O . PRO A 1 299 ? -9.416 9.336 -81.426 1.00 33.56 299 PRO A O 1
ATOM 2417 N N . VAL A 1 300 ? -11.213 10.657 -80.975 1.00 29.66 300 VAL A N 1
ATOM 2418 C CA . VAL A 1 300 ? -12.526 10.038 -81.330 1.00 29.66 300 VAL A CA 1
ATOM 2419 C C . VAL A 1 300 ? -12.644 8.787 -82.243 1.00 29.66 300 VAL A C 1
ATOM 2421 O O . VAL A 1 300 ? -12.012 8.723 -83.290 1.00 29.66 300 VAL A O 1
ATOM 2424 N N . GLY A 1 301 ? -13.626 7.917 -81.913 1.00 22.80 301 GLY A N 1
ATOM 2425 C CA . GLY A 1 301 ? -14.418 7.032 -82.811 1.00 22.80 301 GLY A CA 1
ATOM 2426 C C . GLY A 1 301 ? -15.318 6.062 -82.004 1.00 22.80 301 GLY A C 1
ATOM 2427 O O . GLY A 1 301 ? -14.781 5.230 -81.286 1.00 22.80 301 GLY A O 1
ATOM 2428 N N . GLU A 1 302 ? -16.612 6.360 -81.801 1.00 24.84 302 GLU A N 1
ATOM 2429 C CA . GLU A 1 302 ? -17.816 5.790 -82.476 1.00 24.84 302 GLU A CA 1
ATOM 2430 C C . GLU A 1 302 ? -18.316 4.430 -81.920 1.00 24.84 302 GLU A C 1
ATOM 2432 O O . GLU A 1 302 ? -17.674 3.409 -82.119 1.00 24.84 302 GLU A O 1
ATOM 2437 N N . ASP A 1 303 ? -19.445 4.445 -81.180 1.00 25.52 303 ASP A N 1
ATOM 2438 C CA . ASP A 1 303 ? -20.713 3.710 -81.444 1.00 25.52 303 ASP A CA 1
ATOM 2439 C C . ASP A 1 303 ? -21.639 3.563 -80.198 1.00 25.52 303 ASP A C 1
ATOM 2441 O O . ASP A 1 303 ? -21.193 3.472 -79.058 1.00 25.52 303 ASP A O 1
ATOM 2445 N N . ALA A 1 304 ? -22.953 3.632 -80.464 1.00 25.27 304 ALA A N 1
ATOM 2446 C CA . ALA A 1 304 ? -24.150 3.888 -79.621 1.00 25.27 304 ALA A CA 1
ATOM 2447 C C . ALA A 1 304 ? -24.636 2.721 -78.697 1.00 25.27 304 ALA A C 1
ATOM 2449 O O . ALA A 1 304 ? -23.935 1.714 -78.636 1.00 25.27 304 ALA A O 1
ATOM 2450 N N . PRO A 1 305 ? -25.854 2.716 -78.062 1.00 33.09 305 PRO A N 1
ATOM 2451 C CA . PRO A 1 305 ? -26.872 3.750 -77.722 1.00 33.09 305 PRO A CA 1
ATOM 2452 C C . PRO A 1 305 ? -27.179 3.812 -76.184 1.00 33.09 305 PRO A C 1
ATOM 2454 O O . PRO A 1 305 ? -26.831 2.911 -75.437 1.00 33.09 305 PRO A O 1
ATOM 2457 N N . GLY A 1 306 ? -27.707 4.884 -75.576 1.00 22.95 306 GLY A N 1
ATOM 2458 C CA . GLY A 1 306 ? -29.108 5.335 -75.604 1.00 22.95 306 GLY A CA 1
ATOM 2459 C C . GLY A 1 306 ? -29.820 5.069 -74.258 1.00 22.95 306 GLY A C 1
ATOM 2460 O O . GLY A 1 306 ? -30.191 3.936 -73.983 1.00 22.95 306 GLY A O 1
ATOM 2461 N N . GLY A 1 307 ? -30.029 6.109 -73.434 1.00 23.73 307 GLY A N 1
ATOM 2462 C CA . GLY A 1 307 ? -30.787 6.017 -72.173 1.00 23.73 307 GLY A CA 1
ATOM 2463 C C . GLY A 1 307 ? -30.783 7.304 -71.331 1.00 23.73 307 GLY A C 1
ATOM 2464 O O . GLY A 1 307 ? -30.001 7.413 -70.403 1.00 23.73 307 GLY A O 1
ATOM 2465 N N . GLU A 1 308 ? -31.630 8.257 -71.739 1.00 27.31 308 GLU A N 1
ATOM 2466 C CA . GLU A 1 308 ? -32.294 9.381 -71.033 1.00 27.31 308 GLU A CA 1
ATOM 2467 C C . GLU A 1 308 ? -31.588 10.273 -69.976 1.00 27.31 308 GLU A C 1
ATOM 2469 O O . GLU A 1 308 ? -30.756 9.885 -69.167 1.00 27.31 308 GLU A O 1
ATOM 2474 N N . ARG A 1 309 ? -31.968 11.559 -70.014 1.00 25.77 309 ARG A N 1
ATOM 2475 C CA . ARG A 1 309 ? -31.312 12.725 -69.400 1.00 25.77 309 ARG A CA 1
ATOM 2476 C C . ARG A 1 309 ? -32.221 13.374 -68.335 1.00 25.77 309 ARG A C 1
ATOM 2478 O O . ARG A 1 309 ? -33.412 13.496 -68.595 1.00 25.77 309 ARG A O 1
ATOM 2485 N N . LEU A 1 310 ? -31.585 13.967 -67.303 1.00 26.36 310 LEU A N 1
ATOM 2486 C CA . LEU A 1 310 ? -31.910 15.200 -66.517 1.00 26.36 310 LEU A CA 1
ATOM 2487 C C . LEU A 1 310 ? -32.286 15.033 -65.023 1.00 26.36 310 LEU A C 1
ATOM 2489 O O . LEU A 1 310 ? -32.908 14.029 -64.700 1.00 26.36 310 LEU A O 1
ATOM 2493 N N . PRO A 1 311 ? -32.086 16.053 -64.136 1.00 31.28 311 PRO A N 1
ATOM 2494 C CA . PRO A 1 311 ? -31.207 17.248 -64.180 1.00 31.28 311 PRO A CA 1
ATOM 2495 C C . PRO A 1 311 ? -30.427 17.557 -62.861 1.00 31.28 311 PRO A C 1
ATOM 2497 O O . PRO A 1 311 ? -30.826 17.160 -61.779 1.00 31.28 311 PRO A O 1
ATOM 2500 N N . GLY A 1 312 ? -29.386 18.399 -62.955 1.00 28.77 312 GLY A N 1
ATOM 2501 C CA . GLY A 1 312 ? -29.020 19.387 -61.919 1.00 28.77 312 GLY A CA 1
ATOM 2502 C C . GLY A 1 312 ? -28.340 18.901 -60.630 1.00 28.77 312 GLY A C 1
ATOM 2503 O O . GLY A 1 312 ? -29.005 18.562 -59.663 1.00 28.77 312 GLY A O 1
ATOM 2504 N N . GLY A 1 313 ? -27.012 19.009 -60.577 1.00 24.86 313 GLY A N 1
ATOM 2505 C CA . GLY A 1 313 ? -26.218 18.917 -59.347 1.00 24.86 313 GLY A CA 1
ATOM 2506 C C . GLY A 1 313 ? -24.729 18.884 -59.680 1.00 24.86 313 GLY A C 1
ATOM 2507 O O . GLY A 1 313 ? -24.321 18.194 -60.614 1.00 24.86 313 GLY A O 1
ATOM 2508 N N . GLU A 1 314 ? -23.928 19.695 -59.001 1.00 29.66 314 GLU A N 1
ATOM 2509 C CA . GLU A 1 314 ? -22.488 19.841 -59.235 1.00 29.66 314 GLU A CA 1
ATOM 2510 C C . GLU A 1 314 ? -21.737 18.504 -59.051 1.00 29.66 314 GLU A C 1
ATOM 2512 O O . GLU A 1 314 ? -22.149 17.632 -58.290 1.00 29.66 314 GLU A O 1
ATOM 2517 N N . ARG A 1 315 ? -20.645 18.303 -59.807 1.00 31.08 315 ARG A N 1
ATOM 2518 C CA . ARG A 1 315 ? -19.908 17.026 -59.864 1.00 31.08 315 ARG A CA 1
ATOM 2519 C C . ARG A 1 315 ? -19.362 16.635 -58.479 1.00 31.08 315 ARG A C 1
ATOM 2521 O O . ARG A 1 315 ? -18.545 17.355 -57.915 1.00 31.08 315 ARG A O 1
ATOM 2528 N N . LEU A 1 316 ? -19.777 15.465 -57.986 1.00 32.50 316 LEU A N 1
ATOM 2529 C CA . LEU A 1 316 ? -19.303 14.829 -56.749 1.00 32.50 316 LEU A CA 1
ATOM 2530 C C . LEU A 1 316 ? -17.803 14.460 -56.832 1.00 32.50 316 LEU A C 1
ATOM 2532 O O . LEU A 1 316 ? -17.348 14.032 -57.898 1.00 32.50 316 LEU A O 1
ATOM 2536 N N . PRO A 1 317 ? -17.031 14.541 -55.729 1.00 38.69 317 PRO A N 1
ATOM 2537 C CA . PRO A 1 317 ? -15.647 14.081 -55.675 1.00 38.69 317 PRO A CA 1
ATOM 2538 C C . PRO A 1 317 ? -15.610 12.557 -55.477 1.00 38.69 317 PRO A C 1
ATOM 2540 O O . PRO A 1 317 ? -15.309 12.058 -54.395 1.00 38.69 317 PRO A O 1
ATOM 2543 N N . VAL A 1 318 ? -15.956 11.803 -56.520 1.00 42.81 318 VAL A N 1
ATOM 2544 C CA . VAL A 1 318 ? -15.761 10.346 -56.559 1.00 42.81 318 VAL A CA 1
ATOM 2545 C C . VAL A 1 318 ? -14.354 10.079 -57.096 1.00 42.81 318 VAL A C 1
ATOM 2547 O O . VAL A 1 318 ? -14.001 10.574 -58.167 1.00 42.81 318 VAL A O 1
ATOM 2550 N N . GLY A 1 319 ? -13.527 9.336 -56.353 1.00 43.31 319 GLY A N 1
ATOM 2551 C CA . GLY A 1 319 ? -12.191 8.939 -56.814 1.00 43.31 319 GLY A CA 1
ATOM 2552 C C . GLY A 1 319 ? -12.240 8.103 -58.103 1.00 43.31 319 GLY A C 1
ATOM 2553 O O . GLY A 1 319 ? -13.222 7.414 -58.369 1.00 43.31 319 GLY A O 1
ATOM 2554 N N . GLU A 1 320 ? -11.189 8.147 -58.928 1.00 34.94 320 GLU A N 1
ATOM 2555 C CA . GLU A 1 320 ? -11.125 7.351 -60.165 1.00 34.94 320 GLU A CA 1
ATOM 2556 C C . GLU A 1 320 ? -11.267 5.836 -59.885 1.00 34.94 320 GLU A C 1
ATOM 2558 O O . GLU A 1 320 ? -10.629 5.300 -58.978 1.00 34.94 320 GLU A O 1
ATOM 2563 N N . ARG A 1 321 ? -12.070 5.138 -60.711 1.00 37.78 321 ARG A N 1
ATOM 2564 C CA . ARG A 1 321 ? -12.317 3.672 -60.708 1.00 37.78 321 ARG A CA 1
ATOM 2565 C C . ARG A 1 321 ? -13.067 3.099 -59.487 1.00 37.78 321 ARG A C 1
ATOM 2567 O O . ARG A 1 321 ? -12.612 2.139 -58.869 1.00 37.78 321 ARG A O 1
ATOM 2574 N N . VAL A 1 322 ? -14.259 3.621 -59.194 1.00 46.50 322 VAL A N 1
ATOM 2575 C CA . VAL A 1 322 ? -15.232 3.018 -58.255 1.00 46.50 322 VAL A CA 1
ATOM 2576 C C . VAL A 1 322 ? -16.304 2.252 -59.055 1.00 46.50 322 VAL A C 1
ATOM 2578 O O . VAL A 1 322 ? -17.069 2.892 -59.777 1.00 46.50 322 VAL A O 1
ATOM 2581 N N . PRO A 1 323 ? -16.390 0.909 -58.983 1.00 48.44 323 PRO A N 1
ATOM 2582 C CA . PRO A 1 323 ? -17.512 0.174 -59.560 1.00 48.44 323 PRO A CA 1
ATOM 2583 C C . PRO A 1 323 ? -18.737 0.299 -58.638 1.00 48.44 323 PRO A C 1
ATOM 2585 O O . PRO A 1 323 ? -18.742 -0.235 -57.528 1.00 48.44 323 PRO A O 1
ATOM 2588 N N . VAL A 1 324 ? -19.763 1.022 -59.097 1.00 53.72 324 VAL A N 1
ATOM 2589 C CA . VAL A 1 324 ? -21.045 1.208 -58.395 1.00 53.72 324 VAL A CA 1
ATOM 2590 C C . VAL A 1 324 ? -22.123 0.397 -59.112 1.00 53.72 324 VAL A C 1
ATOM 2592 O O . VAL A 1 324 ? -22.341 0.596 -60.305 1.00 53.72 324 VAL A O 1
ATOM 2595 N N . GLY A 1 325 ? -22.780 -0.525 -58.404 1.00 48.34 325 GLY A N 1
ATOM 2596 C CA . GLY A 1 325 ? -23.882 -1.313 -58.964 1.00 48.34 325 GLY A CA 1
ATOM 2597 C C . GLY A 1 325 ? -25.125 -0.468 -59.277 1.00 48.34 325 GLY A C 1
ATOM 2598 O O . GLY A 1 325 ? -25.401 0.520 -58.592 1.00 48.34 325 GLY A O 1
ATOM 2599 N N . ASP A 1 326 ? -25.897 -0.873 -60.289 1.00 42.00 326 ASP A N 1
ATOM 2600 C CA . ASP A 1 326 ? -27.097 -0.156 -60.744 1.00 42.00 326 ASP A CA 1
ATOM 2601 C C . ASP A 1 326 ? -28.088 0.151 -59.602 1.00 42.00 326 ASP A C 1
ATOM 2603 O O . ASP A 1 326 ? -28.379 -0.704 -58.761 1.00 42.00 326 ASP A O 1
ATOM 2607 N N . GLY A 1 327 ? -28.637 1.372 -59.594 1.00 45.06 327 GLY A N 1
ATOM 2608 C CA . GLY A 1 327 ? -29.685 1.797 -58.652 1.00 45.06 327 GLY A CA 1
ATOM 2609 C C . GLY A 1 327 ? -29.207 2.235 -57.259 1.00 45.06 327 GLY A C 1
ATOM 2610 O O . GLY A 1 327 ? -30.019 2.275 -56.339 1.00 45.06 327 GLY A O 1
ATOM 2611 N N . THR A 1 328 ? -27.922 2.562 -57.091 1.00 50.03 328 THR A N 1
ATOM 2612 C CA . THR A 1 328 ? -27.307 2.949 -55.804 1.00 50.03 328 THR A CA 1
ATOM 2613 C C . THR A 1 328 ? -27.275 4.482 -55.626 1.00 50.03 328 THR A C 1
ATOM 2615 O O . THR A 1 328 ? -26.505 5.145 -56.325 1.00 50.03 328 THR A O 1
ATOM 2618 N N . PRO A 1 329 ? -28.066 5.091 -54.715 1.00 55.66 329 PRO A N 1
ATOM 2619 C CA . PRO A 1 329 ? -27.999 6.529 -54.442 1.00 55.66 329 PRO A CA 1
ATOM 2620 C C . PRO A 1 329 ? -26.823 6.888 -53.512 1.00 55.66 329 PRO A C 1
ATOM 2622 O O . PRO A 1 329 ? -26.620 6.252 -52.473 1.00 55.66 329 PRO A O 1
ATOM 2625 N N . VAL A 1 330 ? -26.072 7.936 -53.872 1.00 56.03 330 VAL A N 1
ATOM 2626 C CA . VAL A 1 330 ? -24.977 8.512 -53.067 1.00 56.03 330 VAL A CA 1
ATOM 2627 C C . VAL A 1 330 ? -25.338 9.948 -52.689 1.00 56.03 330 VAL A C 1
ATOM 2629 O O . VAL A 1 330 ? -25.586 10.777 -53.565 1.00 56.03 330 VAL A O 1
ATOM 2632 N N . GLY A 1 331 ? -25.394 10.226 -51.386 1.00 48.94 331 GLY A N 1
ATOM 2633 C CA . GLY A 1 331 ? -25.730 11.533 -50.830 1.00 48.94 331 GLY A CA 1
ATOM 2634 C C . GLY A 1 331 ? -24.676 12.606 -51.116 1.00 48.94 331 GLY A C 1
ATOM 2635 O O . GLY A 1 331 ? -23.486 12.333 -51.275 1.00 48.94 331 GLY A O 1
ATOM 2636 N N . GLU A 1 332 ? -25.122 13.858 -51.170 1.00 48.25 332 GLU A N 1
ATOM 2637 C CA . GLU A 1 332 ? -24.282 15.021 -51.458 1.00 48.25 332 GLU A CA 1
ATOM 2638 C C . GLU A 1 332 ? -23.140 15.176 -50.430 1.00 48.25 332 GLU A C 1
ATOM 2640 O O . GLU A 1 332 ? -23.333 15.025 -49.224 1.00 48.25 332 GLU A O 1
ATOM 2645 N N . GLY A 1 333 ? -21.920 15.461 -50.894 1.00 51.00 333 GLY A N 1
ATOM 2646 C CA . GLY A 1 333 ? -20.775 15.713 -50.009 1.00 51.00 333 GLY A CA 1
ATOM 2647 C C . GLY A 1 333 ? -20.198 14.491 -49.277 1.00 51.00 333 GLY A C 1
ATOM 2648 O O . GLY A 1 333 ? -19.392 14.681 -48.370 1.00 51.00 333 GLY A O 1
ATOM 2649 N N . ALA A 1 334 ? -20.568 13.258 -49.644 1.00 51.03 334 ALA A N 1
ATOM 2650 C CA . ALA A 1 334 ? -19.946 12.035 -49.125 1.00 51.03 334 ALA A CA 1
ATOM 2651 C C . ALA A 1 334 ? -18.590 11.756 -49.824 1.00 51.03 334 ALA A C 1
ATOM 2653 O O . ALA A 1 334 ? -18.574 11.499 -51.031 1.00 51.03 334 ALA A O 1
ATOM 2654 N N . PRO A 1 335 ? -17.437 11.803 -49.123 1.00 57.47 335 PRO A N 1
ATOM 2655 C CA . PRO A 1 335 ? -16.150 11.474 -49.730 1.00 57.47 335 PRO A CA 1
ATOM 2656 C C . PRO A 1 335 ? -15.960 9.949 -49.771 1.00 57.47 335 PRO A C 1
ATOM 2658 O O . PRO A 1 335 ? -15.831 9.303 -48.729 1.00 57.47 335 PRO A O 1
ATOM 2661 N N . VAL A 1 336 ? -15.929 9.373 -50.978 1.00 56.38 336 VAL A N 1
ATOM 2662 C CA . VAL A 1 336 ? -15.660 7.942 -51.207 1.00 56.38 336 VAL A CA 1
ATOM 2663 C C . VAL A 1 336 ? -14.219 7.770 -51.686 1.00 56.38 336 VAL A C 1
ATOM 2665 O O . VAL A 1 336 ? -13.832 8.315 -52.724 1.00 56.38 336 VAL A O 1
ATOM 2668 N N . GLY A 1 337 ? -13.416 7.029 -50.918 1.00 52.25 337 GLY A N 1
ATOM 2669 C CA . GLY A 1 337 ? -12.019 6.735 -51.241 1.00 52.25 337 GLY A CA 1
ATOM 2670 C C . GLY A 1 337 ? -11.844 5.933 -52.539 1.00 52.25 337 GLY A C 1
ATOM 2671 O O . GLY A 1 337 ? -12.769 5.293 -53.036 1.00 52.25 337 GLY A O 1
ATOM 2672 N N . GLN A 1 338 ? -10.636 5.958 -53.110 1.00 50.81 338 GLN A N 1
ATOM 2673 C CA . GLN A 1 338 ? -10.329 5.215 -54.340 1.00 50.81 338 GLN A CA 1
ATOM 2674 C C . GLN A 1 338 ? -10.489 3.693 -54.142 1.00 50.81 338 GLN A C 1
ATOM 2676 O O . GLN A 1 338 ? -10.133 3.152 -53.093 1.00 50.81 338 GLN A O 1
ATOM 2681 N N . GLY A 1 339 ? -11.001 2.998 -55.167 1.00 49.41 339 GLY A N 1
ATOM 2682 C CA . GLY A 1 339 ? -11.030 1.529 -55.224 1.00 49.41 339 GLY A CA 1
ATOM 2683 C C . GLY A 1 339 ? -12.086 0.827 -54.358 1.00 49.41 339 GLY A C 1
ATOM 2684 O O . GLY A 1 339 ? -11.923 -0.354 -54.067 1.00 49.41 339 GLY A O 1
ATOM 2685 N N . VAL A 1 340 ? -13.151 1.517 -53.939 1.00 55.12 340 VAL A N 1
ATOM 2686 C CA . VAL A 1 340 ? -14.260 0.945 -53.146 1.00 55.12 340 VAL A CA 1
ATOM 2687 C C . VAL A 1 340 ? -15.278 0.254 -54.072 1.00 55.12 340 VAL A C 1
ATOM 2689 O O . VAL A 1 340 ? -15.909 0.936 -54.875 1.00 55.12 340 VAL A O 1
ATOM 2692 N N . PRO A 1 341 ? -15.490 -1.074 -54.000 1.00 57.00 341 PRO A N 1
ATOM 2693 C CA . PRO A 1 341 ? -16.592 -1.717 -54.711 1.00 57.00 341 PRO A CA 1
ATOM 2694 C C . PRO A 1 341 ? -17.904 -1.571 -53.927 1.00 57.00 341 PRO A C 1
ATOM 2696 O O . PRO A 1 341 ? -17.967 -1.946 -52.753 1.00 57.00 341 PRO A O 1
ATOM 2699 N N . VAL A 1 342 ? -18.952 -1.051 -54.579 1.00 59.06 342 VAL A N 1
ATOM 2700 C CA . VAL A 1 342 ? -20.293 -0.877 -53.990 1.00 59.06 342 VAL A CA 1
ATOM 2701 C C . VAL A 1 342 ? -21.289 -1.795 -54.696 1.00 59.06 342 VAL A C 1
ATOM 2703 O O . VAL A 1 342 ? -21.578 -1.627 -55.884 1.00 59.06 342 VAL A O 1
ATOM 2706 N N . GLY A 1 343 ? -21.800 -2.783 -53.960 1.00 53.00 343 GLY A N 1
ATOM 2707 C CA . GLY A 1 343 ? -22.757 -3.766 -54.463 1.00 53.00 343 GLY A CA 1
ATOM 2708 C C . GLY A 1 343 ? -24.106 -3.157 -54.857 1.00 53.00 343 GLY A C 1
ATOM 2709 O O . GLY A 1 343 ? -24.521 -2.120 -54.344 1.00 53.00 343 GLY A O 1
ATOM 2710 N N . GLN A 1 344 ? -24.817 -3.833 -55.759 1.00 53.50 344 GLN A N 1
ATOM 2711 C CA . GLN A 1 344 ? -26.108 -3.399 -56.293 1.00 53.50 344 GLN A CA 1
ATOM 2712 C C . GLN A 1 344 ? -27.143 -3.124 -55.180 1.00 53.50 344 GLN A C 1
ATOM 2714 O O . GLN A 1 344 ? -27.325 -3.923 -54.252 1.00 53.50 344 GLN A O 1
ATOM 2719 N N . GLY A 1 345 ? -27.826 -1.979 -55.270 1.00 50.56 345 GLY A N 1
ATOM 2720 C CA . GLY A 1 345 ? -28.883 -1.570 -54.338 1.00 50.56 345 GLY A CA 1
ATOM 2721 C C . GLY A 1 345 ? -28.414 -1.090 -52.958 1.00 50.56 345 GLY A C 1
ATOM 2722 O O . GLY A 1 345 ? -29.246 -0.988 -52.057 1.00 50.56 345 GLY A O 1
ATOM 2723 N N . ALA A 1 346 ? -27.118 -0.834 -52.755 1.00 58.28 346 ALA A N 1
ATOM 2724 C CA . ALA A 1 346 ? -26.630 -0.145 -51.556 1.00 58.28 346 ALA A CA 1
ATOM 2725 C C . ALA A 1 346 ? -27.001 1.356 -51.580 1.00 58.28 346 ALA A C 1
ATOM 2727 O O . ALA A 1 346 ? -27.348 1.898 -52.627 1.00 58.28 346 ALA A O 1
ATOM 2728 N N . SER A 1 347 ? -26.945 2.046 -50.438 1.00 59.91 347 SER A N 1
ATOM 2729 C CA . SER A 1 347 ? -27.179 3.498 -50.367 1.00 59.91 347 SER A CA 1
ATOM 2730 C C . SER A 1 347 ? -26.247 4.157 -49.357 1.00 59.91 347 SER A C 1
ATOM 2732 O O . SER A 1 347 ? -26.129 3.665 -48.234 1.00 59.91 347 SER A O 1
ATOM 2734 N N . VAL A 1 348 ? -25.630 5.281 -49.726 1.00 59.75 348 VAL A N 1
ATOM 2735 C CA . VAL A 1 348 ? -24.731 6.044 -48.844 1.00 59.75 348 VAL A CA 1
ATOM 2736 C C . VAL A 1 348 ? -25.351 7.400 -48.532 1.00 59.75 348 VAL A C 1
ATOM 2738 O O . VAL A 1 348 ? -25.611 8.184 -49.444 1.00 59.75 348 VAL A O 1
ATOM 2741 N N . GLY A 1 349 ? -25.592 7.657 -47.248 1.00 53.38 349 GLY A N 1
ATOM 2742 C CA . GLY A 1 349 ? -26.146 8.905 -46.738 1.00 53.38 349 GLY A CA 1
ATOM 2743 C C . GLY A 1 349 ? -25.234 10.124 -46.919 1.00 53.38 349 GLY A C 1
ATOM 2744 O O . GLY A 1 349 ? -24.040 10.016 -47.207 1.00 53.38 349 GLY A O 1
ATOM 2745 N N . GLN A 1 350 ? -25.808 11.309 -46.745 1.00 58.03 350 GLN A N 1
ATOM 2746 C CA . GLN A 1 350 ? -25.141 12.599 -46.897 1.00 58.03 350 GLN A CA 1
ATOM 2747 C C . GLN A 1 350 ? -23.959 12.733 -45.918 1.00 58.03 350 GLN A C 1
ATOM 2749 O O . GLN A 1 350 ? -24.071 12.418 -44.731 1.00 58.03 350 GLN A O 1
ATOM 2754 N N . GLY A 1 351 ? -22.804 13.194 -46.409 1.00 51.50 351 GLY A N 1
ATOM 2755 C CA . GLY A 1 351 ? -21.627 13.468 -45.573 1.00 51.50 351 GLY A CA 1
ATOM 2756 C C . GLY A 1 351 ? -20.988 12.258 -44.872 1.00 51.50 351 GLY A C 1
ATOM 2757 O O . GLY A 1 351 ? -20.205 12.462 -43.946 1.00 51.50 351 GLY A O 1
ATOM 2758 N N . ALA A 1 352 ? -21.298 11.019 -45.272 1.00 57.09 352 ALA A N 1
ATOM 2759 C CA . ALA A 1 352 ? -20.683 9.803 -44.731 1.00 57.09 352 ALA A CA 1
ATOM 2760 C C . ALA A 1 352 ? -19.312 9.530 -45.396 1.00 57.09 352 ALA A C 1
ATOM 2762 O O . ALA A 1 352 ? -19.273 9.247 -46.596 1.00 57.09 352 ALA A O 1
ATOM 2763 N N . PRO A 1 353 ? -18.173 9.622 -44.677 1.00 57.34 353 PRO A N 1
ATOM 2764 C CA . PRO A 1 353 ? -16.867 9.336 -45.263 1.00 57.34 353 PRO A CA 1
ATOM 2765 C C . PRO A 1 353 ? -16.611 7.824 -45.321 1.00 57.34 353 PRO A C 1
ATOM 2767 O O . PRO A 1 353 ? -16.667 7.141 -44.297 1.00 57.34 353 PRO A O 1
ATOM 2770 N N . VAL A 1 354 ? -16.291 7.310 -46.513 1.00 59.22 354 VAL A N 1
ATOM 2771 C CA . VAL A 1 354 ? -15.927 5.900 -46.731 1.00 59.22 354 VAL A CA 1
ATOM 2772 C C . VAL A 1 354 ? -14.444 5.817 -47.084 1.00 59.22 354 VAL A C 1
ATOM 2774 O O . VAL A 1 354 ? -14.016 6.322 -48.126 1.00 59.22 354 VAL A O 1
ATOM 2777 N N . GLY A 1 355 ? -13.659 5.195 -46.200 1.00 55.19 355 GLY A N 1
ATOM 2778 C CA . GLY A 1 355 ? -12.225 4.974 -46.390 1.00 55.19 355 GLY A CA 1
ATOM 2779 C C . GLY A 1 355 ? -11.910 4.160 -47.652 1.00 55.19 355 GLY A C 1
ATOM 2780 O O . GLY A 1 355 ? -12.732 3.378 -48.129 1.00 55.19 355 GLY A O 1
ATOM 2781 N N . GLY A 1 356 ? -10.717 4.359 -48.218 1.00 55.22 356 GLY A N 1
ATOM 2782 C CA . GLY A 1 356 ? -10.279 3.652 -49.427 1.00 55.22 356 GLY A CA 1
ATOM 2783 C C . GLY A 1 356 ? -10.237 2.129 -49.251 1.00 55.22 356 GLY A C 1
ATOM 2784 O O . GLY A 1 356 ? -10.063 1.616 -48.150 1.00 55.22 356 GLY A O 1
ATOM 2785 N N . SER A 1 357 ? -10.383 1.388 -50.352 1.00 55.22 357 SER A N 1
ATOM 2786 C CA . SER A 1 357 ? -10.283 -0.087 -50.376 1.00 55.22 357 SER A CA 1
ATOM 2787 C C . SER A 1 357 ? -11.297 -0.863 -49.509 1.00 55.22 357 SER A C 1
ATOM 2789 O O . SER A 1 357 ? -11.098 -2.052 -49.259 1.00 55.22 357 SER A O 1
ATOM 2791 N N . THR A 1 358 ? -12.391 -0.236 -49.061 1.00 57.41 358 THR A N 1
ATOM 2792 C CA . THR A 1 358 ? -13.432 -0.882 -48.243 1.00 57.41 358 THR A CA 1
ATOM 2793 C C . THR A 1 358 ? -14.596 -1.415 -49.102 1.00 57.41 358 THR A C 1
ATOM 2795 O O . THR A 1 358 ? -15.298 -0.612 -49.710 1.00 57.41 358 THR A O 1
ATOM 2798 N N . PRO A 1 359 ? -14.869 -2.737 -49.159 1.00 58.31 359 PRO A N 1
ATOM 2799 C CA . PRO A 1 359 ? -16.023 -3.274 -49.889 1.00 58.31 359 PRO A CA 1
ATOM 2800 C C . PRO A 1 359 ? -17.351 -3.014 -49.164 1.00 58.31 359 PRO A C 1
ATOM 2802 O O . PRO A 1 359 ? -17.499 -3.395 -47.997 1.00 58.31 359 PRO A O 1
ATOM 2805 N N . VAL A 1 360 ? -18.341 -2.455 -49.869 1.00 58.81 360 VAL A N 1
ATOM 2806 C CA . VAL A 1 360 ? -19.730 -2.340 -49.391 1.00 58.81 360 VAL A CA 1
ATOM 2807 C C . VAL A 1 360 ? -20.591 -3.374 -50.115 1.00 58.81 360 VAL A C 1
ATOM 2809 O O . VAL A 1 360 ? -20.737 -3.332 -51.337 1.00 58.81 360 VAL A O 1
ATOM 2812 N N . GLY A 1 361 ? -21.148 -4.328 -49.364 1.00 55.84 361 GLY A N 1
ATOM 2813 C CA . GLY A 1 361 ? -22.010 -5.377 -49.907 1.00 55.84 361 GLY A CA 1
ATOM 2814 C C . GLY A 1 361 ? -23.327 -4.860 -50.504 1.00 55.84 361 GLY A C 1
ATOM 2815 O O . GLY A 1 361 ? -23.750 -3.732 -50.276 1.00 55.84 361 GLY A O 1
ATOM 2816 N N . GLU A 1 362 ? -24.006 -5.715 -51.267 1.00 55.69 362 GLU A N 1
ATOM 2817 C CA . GLU A 1 362 ? -25.316 -5.421 -51.864 1.00 55.69 362 GLU A CA 1
ATOM 2818 C C . GLU A 1 362 ? -26.390 -5.102 -50.813 1.00 55.69 362 GLU A C 1
ATOM 2820 O O . GLU A 1 362 ? -26.436 -5.722 -49.741 1.00 55.69 362 GLU A O 1
ATOM 2825 N N . ARG A 1 363 ? -27.298 -4.180 -51.161 1.00 55.72 363 ARG A N 1
ATOM 2826 C CA . ARG A 1 363 ? -28.455 -3.772 -50.338 1.00 55.72 363 ARG A CA 1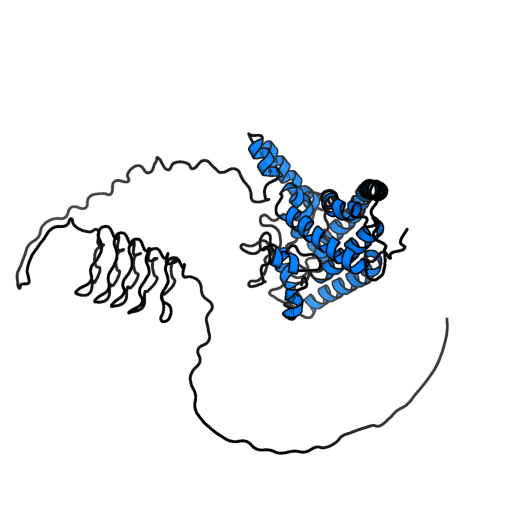
ATOM 2827 C C . ARG A 1 363 ? -28.100 -3.297 -48.921 1.00 55.72 363 ARG A C 1
ATOM 2829 O O . ARG A 1 363 ? -28.834 -3.564 -47.972 1.00 55.72 363 ARG A O 1
ATOM 2836 N N . VAL A 1 364 ? -26.971 -2.602 -48.776 1.00 57.94 364 VAL A N 1
ATOM 2837 C CA . VAL A 1 364 ? -26.501 -2.022 -47.507 1.00 57.94 364 VAL A CA 1
ATOM 2838 C C . VAL A 1 364 ? -26.844 -0.527 -47.440 1.00 57.94 364 VAL A C 1
ATOM 2840 O O . VAL A 1 364 ? -26.290 0.245 -48.225 1.00 57.94 364 VAL A O 1
ATOM 2843 N N . PRO A 1 365 ? -27.720 -0.086 -46.517 1.00 57.66 365 PRO A N 1
ATOM 2844 C CA . PRO A 1 365 ? -27.924 1.331 -46.247 1.00 57.66 365 PRO A CA 1
ATOM 2845 C C . PRO A 1 365 ? -26.949 1.843 -45.174 1.00 57.66 365 PRO A C 1
ATOM 2847 O O . PRO A 1 365 ? -26.922 1.332 -44.052 1.00 57.66 365 PRO A O 1
ATOM 2850 N N . VAL A 1 366 ? -26.168 2.869 -45.517 1.00 60.00 366 VAL A N 1
ATOM 2851 C CA . VAL A 1 366 ? -25.293 3.622 -44.606 1.00 60.00 366 VAL A CA 1
ATOM 2852 C C . VAL A 1 366 ? -25.952 4.965 -44.299 1.00 60.00 366 VAL A C 1
ATOM 2854 O O . VAL A 1 366 ? -26.197 5.748 -45.216 1.00 60.00 366 VAL A O 1
ATOM 2857 N N . GLY A 1 367 ? -26.258 5.223 -43.027 1.00 55.69 367 GLY A N 1
ATOM 2858 C CA . GLY A 1 367 ? -26.881 6.477 -42.592 1.00 55.69 367 GLY A CA 1
ATOM 2859 C C . GLY A 1 367 ? -25.967 7.702 -42.721 1.00 55.69 367 GLY A C 1
ATOM 2860 O O . GLY A 1 367 ? -24.741 7.580 -42.767 1.00 55.69 367 GLY A O 1
ATOM 2861 N N . ASP A 1 368 ? -26.568 8.889 -42.731 1.00 58.75 368 ASP A N 1
ATOM 2862 C CA . ASP A 1 368 ? -25.871 10.174 -42.862 1.00 58.75 368 ASP A CA 1
ATOM 2863 C C . ASP A 1 368 ? -24.759 10.354 -41.810 1.00 58.75 368 ASP A C 1
ATOM 2865 O O . ASP A 1 368 ? -24.868 9.895 -40.668 1.00 58.75 368 ASP A O 1
ATOM 2869 N N . GLY A 1 369 ? -23.658 11.002 -42.204 1.00 52.34 369 GLY A N 1
ATOM 2870 C CA . GLY A 1 369 ? -22.543 11.345 -41.311 1.00 52.34 369 GLY A CA 1
ATOM 2871 C C . GLY A 1 369 ? -21.793 10.160 -40.683 1.00 52.34 369 GLY A C 1
ATOM 2872 O O . GLY A 1 369 ? -21.038 10.360 -39.731 1.00 52.34 369 GLY A O 1
ATOM 2873 N N . THR A 1 370 ? -21.993 8.934 -41.176 1.00 56.53 370 THR A N 1
ATOM 2874 C CA . THR A 1 370 ? -21.430 7.712 -40.582 1.00 56.53 370 THR A CA 1
ATOM 2875 C C . THR A 1 370 ? -20.051 7.390 -41.175 1.00 56.53 370 THR A C 1
ATOM 2877 O O . THR A 1 370 ? -19.970 7.094 -42.368 1.00 56.53 370 THR A O 1
ATOM 2880 N N . PRO A 1 371 ? -18.953 7.426 -40.392 1.00 53.19 371 PRO A N 1
ATOM 2881 C CA . PRO A 1 371 ? -17.624 7.131 -40.908 1.00 53.19 371 PRO A CA 1
ATOM 2882 C C . PRO A 1 371 ? -17.380 5.621 -40.996 1.00 53.19 371 PRO A C 1
ATOM 2884 O O . PRO A 1 371 ? -17.416 4.911 -39.986 1.00 53.19 371 PRO A O 1
ATOM 2887 N N . VAL A 1 372 ? -17.092 5.141 -42.208 1.00 58.50 372 VAL A N 1
ATOM 2888 C CA . VAL A 1 372 ? -16.675 3.758 -42.469 1.00 58.50 372 VAL A CA 1
ATOM 2889 C C . VAL A 1 372 ? -15.157 3.740 -42.632 1.00 58.50 372 VAL A C 1
ATOM 2891 O O . VAL A 1 372 ? -14.619 4.304 -43.586 1.00 58.50 372 VAL A O 1
ATOM 2894 N N . GLY A 1 373 ? -14.472 3.116 -41.671 1.00 51.44 373 GLY A N 1
ATOM 2895 C CA . GLY A 1 373 ? -13.013 3.026 -41.630 1.00 51.44 373 GLY A CA 1
ATOM 2896 C C . GLY A 1 373 ? -12.402 2.309 -42.840 1.00 51.44 373 GLY A C 1
ATOM 2897 O O . GLY A 1 373 ? -13.052 1.526 -43.537 1.00 51.44 373 GLY A O 1
ATOM 2898 N N . GLU A 1 374 ? -11.125 2.585 -43.089 1.00 53.03 374 GLU A N 1
ATOM 2899 C CA . GLU A 1 374 ? -10.340 1.965 -44.159 1.00 53.03 374 GLU A CA 1
ATOM 2900 C C . GLU A 1 374 ? -10.181 0.448 -43.916 1.00 53.03 374 GLU A C 1
ATOM 2902 O O . GLU A 1 374 ? -9.897 0.009 -42.796 1.00 53.03 374 GLU A O 1
ATOM 2907 N N . GLY A 1 375 ? -10.405 -0.368 -44.953 1.00 49.91 375 GLY A N 1
ATOM 2908 C CA . GLY A 1 375 ? -10.182 -1.821 -44.929 1.00 49.91 375 GLY A CA 1
ATOM 2909 C C . GLY A 1 375 ? -11.222 -2.671 -44.177 1.00 49.91 375 GLY A C 1
ATOM 2910 O O . GLY A 1 375 ? -10.967 -3.849 -43.928 1.00 49.91 375 GLY A O 1
ATOM 2911 N N . ALA A 1 376 ? -12.384 -2.120 -43.811 1.00 57.00 376 ALA A N 1
ATOM 2912 C CA . ALA A 1 376 ? -13.409 -2.799 -43.005 1.00 57.00 376 ALA A CA 1
ATOM 2913 C C . ALA A 1 376 ? -14.618 -3.280 -43.850 1.00 57.00 376 ALA A C 1
ATOM 2915 O O . ALA A 1 376 ? -15.549 -2.504 -44.060 1.00 57.00 376 ALA A O 1
ATOM 2916 N N . PRO A 1 377 ? -14.668 -4.535 -44.348 1.00 52.47 377 PRO A N 1
ATOM 2917 C CA . PRO A 1 377 ? -15.740 -4.966 -45.248 1.00 52.47 377 PRO A CA 1
ATOM 2918 C C . PRO A 1 377 ? -17.109 -4.995 -44.550 1.00 52.47 377 PRO A C 1
ATOM 2920 O O . PRO A 1 377 ? -17.248 -5.552 -43.453 1.00 52.47 377 PRO A O 1
ATOM 2923 N N . VAL A 1 378 ? -18.132 -4.442 -45.212 1.00 57.03 378 VAL A N 1
ATOM 2924 C CA . VAL A 1 378 ? -19.527 -4.472 -44.738 1.00 57.03 378 VAL A CA 1
ATOM 2925 C C . VAL A 1 378 ? -20.282 -5.583 -45.465 1.00 57.03 378 VAL A C 1
ATOM 2927 O O . VAL A 1 378 ? -20.434 -5.555 -46.689 1.00 57.03 378 VAL A O 1
ATOM 2930 N N . GLY A 1 379 ? -20.732 -6.591 -44.713 1.00 48.19 379 GLY A N 1
ATOM 2931 C CA . GLY A 1 379 ? -21.446 -7.746 -45.262 1.00 48.19 379 GLY A CA 1
ATOM 2932 C C . GLY A 1 379 ? -22.798 -7.384 -45.896 1.00 48.19 379 GLY A C 1
ATOM 2933 O O . GLY A 1 379 ? -23.456 -6.435 -45.480 1.00 48.19 379 GLY A O 1
ATOM 2934 N N . GLN A 1 380 ? -23.226 -8.168 -46.893 1.00 53.62 380 GLN A N 1
ATOM 2935 C CA . GLN A 1 380 ? -24.508 -7.988 -47.595 1.00 53.62 380 GLN A CA 1
ATOM 2936 C C . GLN A 1 380 ? -25.700 -7.872 -46.627 1.00 53.62 380 GLN A C 1
ATOM 2938 O O . GLN A 1 380 ? -25.843 -8.688 -45.713 1.00 53.62 380 GLN A O 1
ATOM 2943 N N . GLY A 1 381 ? -26.577 -6.893 -46.874 1.00 45.88 381 GLY A N 1
ATOM 2944 C CA . GLY A 1 381 ? -27.858 -6.737 -46.174 1.00 45.88 381 GLY A CA 1
ATOM 2945 C C . GLY A 1 381 ? -27.797 -6.254 -44.718 1.00 45.88 381 GLY A C 1
ATOM 2946 O O . GLY A 1 381 ? -28.805 -6.365 -44.019 1.00 45.88 381 GLY A O 1
ATOM 2947 N N . VAL A 1 382 ? -26.660 -5.735 -44.233 1.00 53.78 382 VAL A N 1
ATOM 2948 C CA . VAL A 1 382 ? -26.540 -5.200 -42.862 1.00 53.78 382 VAL A CA 1
ATOM 2949 C C . VAL A 1 382 ? -26.673 -3.667 -42.866 1.00 53.78 382 VAL A C 1
ATOM 2951 O O . VAL A 1 382 ? -25.808 -3.007 -43.433 1.00 53.78 382 VAL A O 1
ATOM 2954 N N . PRO A 1 383 ? -27.708 -3.069 -42.241 1.00 51.34 383 PRO A N 1
ATOM 2955 C CA . PRO A 1 383 ? -27.843 -1.615 -42.156 1.00 51.34 383 PRO A CA 1
ATOM 2956 C C . PRO A 1 383 ? -26.856 -1.015 -41.145 1.00 51.34 383 PRO A C 1
ATOM 2958 O O . PRO A 1 383 ? -26.747 -1.504 -40.016 1.00 51.34 383 PRO A O 1
ATOM 2961 N N . VAL A 1 384 ? -26.171 0.068 -41.525 1.00 57.28 384 VAL A N 1
ATOM 2962 C CA . VAL A 1 384 ? -25.298 0.837 -40.625 1.00 57.28 384 VAL A CA 1
ATOM 2963 C C . VAL A 1 384 ? -26.038 2.100 -40.187 1.00 57.28 384 VAL A C 1
ATOM 2965 O O . VAL A 1 384 ? -26.325 2.984 -40.994 1.00 57.28 384 VAL A O 1
ATOM 2968 N N . GLY A 1 385 ? -26.390 2.152 -38.900 1.00 48.94 385 GLY A N 1
ATOM 2969 C CA . GLY A 1 385 ? -27.150 3.252 -38.313 1.00 48.94 385 GLY A CA 1
ATOM 2970 C C . GLY A 1 385 ? -26.376 4.573 -38.263 1.00 48.94 385 GLY A C 1
ATOM 2971 O O . GLY A 1 385 ? -25.162 4.596 -38.084 1.00 48.94 385 GLY A O 1
ATOM 2972 N N . GLU A 1 386 ? -27.124 5.669 -38.377 1.00 52.16 386 GLU A N 1
ATOM 2973 C CA . GLU A 1 386 ? -26.670 7.062 -38.301 1.00 52.16 386 GLU A CA 1
ATOM 2974 C C . GLU A 1 386 ? -25.742 7.313 -37.090 1.00 52.16 386 GLU A C 1
ATOM 2976 O O . GLU A 1 386 ? -26.112 7.054 -35.938 1.00 52.16 386 GLU A O 1
ATOM 2981 N N . GLY A 1 387 ? -24.528 7.813 -37.349 1.00 47.59 387 GLY A N 1
ATOM 2982 C CA . GLY A 1 387 ? -23.590 8.269 -36.315 1.00 47.59 387 GLY A CA 1
ATOM 2983 C C . GLY A 1 387 ? -22.809 7.178 -35.565 1.00 47.59 387 GLY A C 1
ATOM 2984 O O . GLY A 1 387 ? -22.236 7.468 -34.513 1.00 47.59 387 GLY A O 1
ATOM 2985 N N . ALA A 1 388 ? -22.764 5.936 -36.062 1.00 50.69 388 ALA A N 1
ATOM 2986 C CA . ALA A 1 388 ? -21.943 4.869 -35.478 1.00 50.69 388 ALA A CA 1
ATOM 2987 C C . ALA A 1 388 ? -20.502 4.884 -36.047 1.00 50.69 388 ALA A C 1
ATOM 2989 O O . ALA A 1 388 ? -20.325 4.641 -37.239 1.00 50.69 388 ALA A O 1
ATOM 2990 N N . PRO A 1 389 ? -19.449 5.146 -35.247 1.00 45.03 389 PRO A N 1
ATOM 2991 C CA . PRO A 1 389 ? -18.082 5.133 -35.762 1.00 45.03 389 PRO A CA 1
ATOM 2992 C C . PRO A 1 389 ? -17.576 3.697 -35.965 1.00 45.03 389 PRO A C 1
ATOM 2994 O O . PRO A 1 389 ? -17.490 2.926 -35.005 1.00 45.03 389 PRO A O 1
ATOM 2997 N N . GLY A 1 390 ? -17.224 3.341 -37.205 1.00 46.38 390 GLY A N 1
ATOM 2998 C CA . GLY A 1 390 ? -16.510 2.100 -37.515 1.00 46.38 390 GLY A CA 1
ATOM 2999 C C . GLY A 1 390 ? -15.013 2.253 -37.243 1.00 46.38 390 GLY A C 1
ATOM 3000 O O . GLY A 1 390 ? -14.373 3.139 -37.806 1.00 46.38 390 GLY A O 1
ATOM 3001 N N . GLY A 1 391 ? -14.452 1.410 -36.372 1.00 40.53 391 GLY A N 1
ATOM 3002 C CA . GLY A 1 391 ? -13.005 1.359 -36.142 1.00 40.53 391 GLY A CA 1
ATOM 3003 C C . GLY A 1 391 ? -12.245 0.817 -37.358 1.00 40.53 391 GLY A C 1
ATOM 3004 O O . GLY A 1 391 ? -12.777 0.011 -38.122 1.00 40.53 391 GLY A O 1
ATOM 3005 N N . GLU A 1 392 ? -10.995 1.249 -37.531 1.00 40.75 392 GLU A N 1
ATOM 3006 C CA . GLU A 1 392 ? -10.098 0.749 -38.579 1.00 40.75 392 GLU A CA 1
ATOM 3007 C C . GLU A 1 392 ? -10.000 -0.791 -38.525 1.00 40.75 392 GLU A C 1
ATOM 3009 O O . GLU A 1 392 ? -9.777 -1.376 -37.464 1.00 40.75 392 GLU A O 1
ATOM 3014 N N . SER A 1 393 ? -10.148 -1.451 -39.681 1.00 43.25 393 SER A N 1
ATOM 3015 C CA . SER A 1 393 ? -9.938 -2.902 -39.868 1.00 43.25 393 SER A CA 1
ATOM 3016 C C . SER A 1 393 ? -10.909 -3.893 -39.180 1.00 43.25 393 SER A C 1
ATOM 3018 O O . SER A 1 393 ? -10.575 -5.074 -39.062 1.00 43.25 393 SER A O 1
ATOM 3020 N N . ALA A 1 394 ? -12.119 -3.495 -38.759 1.00 41.44 394 ALA A N 1
ATOM 3021 C CA . ALA A 1 394 ? -13.112 -4.424 -38.184 1.00 41.44 394 ALA A CA 1
ATOM 3022 C C . ALA A 1 394 ? -14.234 -4.810 -39.183 1.00 41.44 394 ALA A C 1
ATOM 3024 O O . ALA A 1 394 ? -14.999 -3.938 -39.589 1.00 41.44 394 ALA A O 1
ATOM 3025 N N . PRO A 1 395 ? -14.407 -6.094 -39.568 1.00 39.50 395 PRO A N 1
ATOM 3026 C CA . PRO A 1 395 ? -15.491 -6.500 -40.466 1.00 39.50 395 PRO A CA 1
ATOM 3027 C C . PRO A 1 395 ? -16.859 -6.441 -39.764 1.00 39.50 395 PRO A C 1
ATOM 3029 O O . PRO A 1 395 ? -17.042 -7.030 -38.696 1.00 39.50 395 PRO A O 1
ATOM 3032 N N . VAL A 1 396 ? -17.851 -5.795 -40.386 1.00 48.47 396 VAL A N 1
ATOM 3033 C CA . VAL A 1 396 ? -19.249 -5.828 -39.915 1.00 48.47 396 VAL A CA 1
ATOM 3034 C C . VAL A 1 396 ? -19.893 -7.109 -40.459 1.00 48.47 396 VAL A C 1
ATOM 3036 O O . VAL A 1 396 ? -20.398 -7.158 -41.582 1.00 48.47 396 VAL A O 1
ATOM 3039 N N . GLY A 1 397 ? -19.769 -8.192 -39.685 1.00 31.44 397 GLY A N 1
ATOM 3040 C CA . GLY A 1 397 ? -20.162 -9.552 -40.061 1.00 31.44 397 GLY A CA 1
ATOM 3041 C C . GLY A 1 397 ? -21.516 -10.009 -39.501 1.00 31.44 397 GLY A C 1
ATOM 3042 O O . GLY A 1 397 ? -21.936 -9.608 -38.421 1.00 31.44 397 GLY A O 1
ATOM 3043 N N . LYS A 1 398 ? -22.175 -10.880 -40.275 1.00 32.22 398 LYS A N 1
ATOM 3044 C CA . LYS A 1 398 ? -23.525 -11.453 -40.125 1.00 32.22 398 LYS A CA 1
ATOM 3045 C C . LYS A 1 398 ? -23.952 -11.682 -38.662 1.00 32.22 398 LYS A C 1
ATOM 3047 O O . LYS A 1 398 ? -23.384 -12.542 -37.994 1.00 32.22 398 LYS A O 1
ATOM 3052 N N . SER A 1 399 ? -25.038 -11.012 -38.251 1.00 33.25 399 SER A N 1
ATOM 3053 C CA . SER A 1 399 ? -25.848 -11.214 -37.021 1.00 33.25 399 SER A CA 1
ATOM 3054 C C . SER A 1 399 ? -25.767 -10.150 -35.909 1.00 33.25 399 SER A C 1
ATOM 3056 O O . SER A 1 399 ? -25.904 -10.501 -34.741 1.00 33.25 399 SER A O 1
ATOM 3058 N N . ALA A 1 400 ? -25.643 -8.854 -36.224 1.00 32.88 400 ALA A N 1
ATOM 3059 C CA . ALA A 1 400 ? -26.112 -7.795 -35.314 1.00 32.88 400 ALA A CA 1
ATOM 3060 C C . ALA A 1 400 ? -26.376 -6.465 -36.057 1.00 32.88 400 ALA A C 1
ATOM 3062 O O . ALA A 1 400 ? -25.442 -5.924 -36.646 1.00 32.88 400 ALA A O 1
ATOM 3063 N N . PRO A 1 401 ? -27.600 -5.899 -36.041 1.00 36.09 401 PRO A N 1
ATOM 3064 C CA . PRO A 1 401 ? -27.798 -4.502 -36.423 1.00 36.09 401 PRO A CA 1
ATOM 3065 C C . PRO A 1 401 ? -27.144 -3.588 -35.374 1.00 36.09 401 PRO A C 1
ATOM 3067 O O . PRO A 1 401 ? -27.390 -3.744 -34.176 1.00 36.09 401 PRO A O 1
ATOM 3070 N N . ALA A 1 402 ? -26.321 -2.629 -35.805 1.00 43.31 402 ALA A N 1
ATOM 3071 C CA . ALA A 1 402 ? -25.808 -1.588 -34.917 1.00 43.31 402 ALA A CA 1
ATOM 3072 C C . ALA A 1 402 ? -26.931 -0.570 -34.654 1.00 43.31 402 ALA A C 1
ATOM 3074 O O . ALA A 1 402 ? -27.358 0.152 -35.557 1.00 43.31 402 ALA A O 1
ATOM 3075 N N . GLY A 1 403 ? -27.455 -0.549 -33.426 1.00 35.94 403 GLY A N 1
ATOM 3076 C CA . GLY A 1 403 ? -28.421 0.459 -32.993 1.00 35.94 403 GLY A CA 1
ATOM 3077 C C . GLY A 1 403 ? -27.783 1.848 -32.908 1.00 35.94 403 GLY A C 1
ATOM 3078 O O . GLY A 1 403 ? -26.559 1.981 -32.862 1.00 35.94 403 GLY A O 1
ATOM 3079 N N . ARG A 1 404 ? -28.619 2.898 -32.877 1.00 32.81 404 ARG A N 1
ATOM 3080 C CA . ARG A 1 404 ? -28.170 4.292 -32.708 1.00 32.81 404 ARG A CA 1
ATOM 3081 C C . ARG A 1 404 ? -27.109 4.375 -31.604 1.00 32.81 404 ARG A C 1
ATOM 3083 O O . ARG A 1 404 ? -27.362 3.969 -30.470 1.00 32.81 404 ARG A O 1
ATOM 3090 N N . SER A 1 405 ? -25.945 4.937 -31.932 1.00 40.78 405 SER A N 1
ATOM 3091 C CA . SER A 1 405 ? -24.854 5.271 -31.000 1.00 40.78 405 SER A CA 1
ATOM 3092 C C . SER A 1 405 ? -24.128 4.114 -30.275 1.00 40.78 405 SER A C 1
ATOM 3094 O O . SER A 1 405 ? -23.591 4.326 -29.189 1.00 40.78 405 SER A O 1
ATOM 3096 N N . THR A 1 406 ? -24.023 2.915 -30.863 1.00 32.72 406 THR A N 1
ATOM 3097 C CA . THR A 1 406 ? -23.101 1.862 -30.365 1.00 32.72 406 THR A CA 1
ATOM 3098 C C . THR A 1 406 ? -21.817 1.752 -31.207 1.00 32.72 406 THR A C 1
ATOM 3100 O O . THR A 1 406 ? -21.923 1.447 -32.394 1.00 32.72 406 THR A O 1
ATOM 3103 N N . PRO A 1 407 ? -20.610 1.941 -30.632 1.00 31.08 407 PRO A N 1
ATOM 3104 C CA . PRO A 1 407 ? -19.340 1.651 -31.308 1.00 31.08 407 PRO A CA 1
ATOM 3105 C C . PRO A 1 407 ? -19.132 0.137 -31.487 1.00 31.08 407 PRO A C 1
ATOM 3107 O O . PRO A 1 407 ? -19.427 -0.631 -30.570 1.00 31.08 407 PRO A O 1
ATOM 3110 N N . VAL A 1 408 ? -18.578 -0.297 -32.625 1.00 40.00 408 VAL A N 1
ATOM 3111 C CA . VAL A 1 408 ? -18.213 -1.706 -32.881 1.00 40.00 408 VAL A CA 1
ATOM 3112 C C . VAL A 1 408 ? -16.686 -1.849 -33.011 1.00 40.00 408 VAL A C 1
ATOM 3114 O O . VAL A 1 408 ? -16.079 -1.227 -33.877 1.00 40.00 408 VAL A O 1
ATOM 3117 N N . GLY A 1 409 ? -16.085 -2.693 -32.157 1.00 29.47 409 GLY A N 1
ATOM 3118 C CA . GLY A 1 409 ? -14.680 -3.164 -32.185 1.00 29.47 409 GLY A CA 1
ATOM 3119 C C . GLY A 1 409 ? -14.124 -3.367 -30.758 1.00 29.47 409 GLY A C 1
ATOM 3120 O O . GLY A 1 409 ? -14.359 -2.516 -29.911 1.00 29.47 409 GLY A O 1
ATOM 3121 N N . ALA A 1 410 ? -13.427 -4.440 -30.347 1.00 28.36 410 ALA A N 1
ATOM 3122 C CA . ALA A 1 410 ? -12.684 -5.496 -31.044 1.00 28.36 410 ALA A CA 1
ATOM 3123 C C . ALA A 1 410 ? -12.811 -6.883 -30.339 1.00 28.36 410 ALA A C 1
ATOM 3125 O O . ALA A 1 410 ? -13.254 -6.993 -29.198 1.00 28.36 410 ALA A O 1
ATOM 3126 N N . SER A 1 411 ? -12.440 -7.944 -31.063 1.00 26.16 411 SER A N 1
ATOM 3127 C CA . SER A 1 411 ? -12.837 -9.362 -30.953 1.00 26.16 411 SER A CA 1
ATOM 3128 C C . SER A 1 411 ? -12.476 -10.170 -29.686 1.00 26.16 411 SER A C 1
ATOM 3130 O O . SER A 1 411 ? -11.326 -10.169 -29.250 1.00 26.16 411 SER A O 1
ATOM 3132 N N . LYS A 1 412 ? -13.388 -11.070 -29.272 1.00 23.52 412 LYS A N 1
ATOM 3133 C CA . LYS A 1 412 ? -13.049 -12.454 -28.873 1.00 23.52 412 LYS A CA 1
ATOM 3134 C C . LYS A 1 412 ? -13.678 -13.437 -29.866 1.00 23.52 412 LYS A C 1
ATOM 3136 O O . LYS A 1 412 ? -14.867 -13.361 -30.153 1.00 23.52 412 LYS A O 1
ATOM 3141 N N . ARG A 1 413 ? -12.850 -14.353 -30.371 1.00 22.73 413 ARG A N 1
ATOM 3142 C CA . ARG A 1 413 ? -13.209 -15.507 -31.206 1.00 22.73 413 ARG A CA 1
ATOM 3143 C C . ARG A 1 413 ? -14.107 -16.450 -30.393 1.00 22.73 413 ARG A C 1
ATOM 3145 O O . ARG A 1 413 ? -13.668 -16.939 -29.356 1.00 22.73 413 ARG A O 1
ATOM 3152 N N . ALA A 1 414 ? -15.342 -16.667 -30.840 1.00 24.75 414 ALA A N 1
ATOM 3153 C CA . ALA A 1 414 ? -16.233 -17.703 -30.322 1.00 24.75 414 ALA A CA 1
ATOM 3154 C C . ALA A 1 414 ? -16.167 -18.940 -31.230 1.00 24.75 414 ALA A C 1
ATOM 3156 O O . ALA A 1 414 ? -15.976 -18.827 -32.439 1.00 24.75 414 ALA A O 1
ATOM 3157 N N . GLU A 1 415 ? -16.262 -20.097 -30.587 1.00 26.61 415 GLU A N 1
ATOM 3158 C CA . GLU A 1 415 ? -16.088 -21.450 -31.108 1.00 26.61 415 GLU A CA 1
ATOM 3159 C C . GLU A 1 415 ? -17.027 -21.793 -32.272 1.00 26.61 415 GLU A C 1
ATOM 3161 O O . GLU A 1 415 ? -18.212 -21.459 -32.273 1.00 26.61 415 GLU A O 1
ATOM 3166 N N . GLU A 1 416 ? -16.488 -22.535 -33.237 1.00 27.94 416 GLU A N 1
ATOM 3167 C CA . GLU A 1 416 ? -17.237 -23.192 -34.301 1.00 27.94 416 GLU A CA 1
ATOM 3168 C C . GLU A 1 416 ? -17.813 -24.507 -33.751 1.00 27.94 416 GLU A C 1
ATOM 3170 O O . GLU A 1 416 ? -17.074 -25.421 -33.384 1.00 27.94 416 GLU A O 1
ATOM 3175 N N . ARG A 1 417 ? -19.145 -24.589 -33.650 1.00 28.70 417 ARG A N 1
ATOM 3176 C CA . ARG A 1 417 ? -19.876 -25.847 -33.455 1.00 28.70 417 ARG A CA 1
ATOM 3177 C C . ARG A 1 417 ? -20.411 -26.321 -34.801 1.00 28.70 417 ARG A C 1
ATOM 3179 O O . ARG A 1 417 ? -21.121 -25.575 -35.471 1.00 28.70 417 ARG A O 1
ATOM 3186 N N . THR A 1 418 ? -20.150 -27.577 -35.134 1.00 27.45 418 THR A N 1
ATOM 3187 C CA . THR A 1 418 ? -20.891 -28.357 -36.138 1.00 27.45 418 THR A CA 1
ATOM 3188 C C . THR A 1 418 ? -21.941 -29.269 -35.469 1.00 27.45 418 THR A C 1
ATOM 3190 O O . THR A 1 418 ? -21.883 -29.466 -34.252 1.00 27.45 418 THR A O 1
ATOM 3193 N N . PRO A 1 419 ? -22.962 -29.741 -36.221 1.00 31.12 419 PRO A N 1
ATOM 3194 C CA . PRO A 1 419 ? -24.277 -30.111 -35.690 1.00 31.12 419 PRO A CA 1
ATOM 3195 C C . PRO A 1 419 ? -24.478 -31.616 -35.399 1.00 31.12 419 PRO A C 1
ATOM 3197 O O . PRO A 1 419 ? -23.594 -32.442 -35.585 1.00 31.12 419 PRO A O 1
ATOM 3200 N N . VAL A 1 420 ? -25.686 -31.897 -34.903 1.00 27.95 420 VAL A N 1
ATOM 3201 C CA . VAL A 1 420 ? -26.292 -33.118 -34.335 1.00 27.95 420 VAL A CA 1
ATOM 3202 C C . VAL A 1 420 ? -26.542 -34.252 -35.348 1.00 27.95 420 VAL A C 1
ATOM 3204 O O . VAL A 1 420 ? -27.077 -33.960 -36.410 1.00 27.95 420 VAL A O 1
ATOM 3207 N N . ASP A 1 421 ? -26.246 -35.508 -34.966 1.00 26.83 421 ASP A N 1
ATOM 3208 C CA . ASP A 1 421 ? -27.064 -36.757 -35.062 1.00 26.83 421 ASP A CA 1
ATOM 3209 C C . ASP A 1 421 ? -26.206 -37.910 -34.459 1.00 26.83 421 ASP A C 1
ATOM 3211 O O . ASP A 1 421 ? -24.990 -37.871 -34.604 1.00 26.83 421 ASP A O 1
ATOM 3215 N N . GLU A 1 422 ? -26.621 -38.887 -33.641 1.00 27.86 422 GLU A N 1
ATOM 3216 C CA . GLU A 1 422 ? -27.776 -39.793 -33.637 1.00 27.86 422 GLU A CA 1
ATOM 3217 C C . GLU A 1 422 ? -28.100 -40.307 -32.205 1.00 27.86 422 GLU A C 1
ATOM 3219 O O . GLU A 1 422 ? -27.333 -40.200 -31.246 1.00 27.86 422 GLU A O 1
ATOM 3224 N N . THR A 1 423 ? -29.281 -40.907 -32.097 1.00 29.34 423 THR A N 1
ATOM 3225 C CA . THR A 1 423 ? -30.030 -41.422 -30.941 1.00 29.34 423 THR A CA 1
ATOM 3226 C C . THR A 1 423 ? -29.672 -42.841 -30.415 1.00 29.34 423 THR A C 1
ATOM 3228 O O . THR A 1 423 ? -29.619 -43.769 -31.211 1.00 29.34 423 THR A O 1
ATOM 3231 N N . ILE A 1 424 ? -29.696 -43.005 -29.063 1.00 29.00 424 ILE A N 1
ATOM 3232 C CA . ILE A 1 424 ? -30.263 -44.131 -28.226 1.00 29.00 424 ILE A CA 1
ATOM 3233 C C . ILE A 1 424 ? -29.446 -45.461 -28.070 1.00 29.00 424 ILE A C 1
ATOM 3235 O O . ILE A 1 424 ? -28.787 -45.847 -29.026 1.00 29.00 424 ILE A O 1
ATOM 3239 N N . PRO A 1 425 ? -29.543 -46.281 -26.967 1.00 40.22 425 PRO A N 1
ATOM 3240 C CA . PRO A 1 425 ? -30.009 -46.103 -25.568 1.00 40.22 425 PRO A CA 1
ATOM 3241 C C . PRO A 1 425 ? -29.041 -46.601 -24.447 1.00 40.22 425 PRO A C 1
ATOM 3243 O O . PRO A 1 425 ? -27.994 -47.198 -24.665 1.00 40.22 425 PRO A O 1
ATOM 3246 N N . ALA A 1 426 ? -29.513 -46.403 -23.209 1.00 30.16 426 ALA A N 1
ATOM 3247 C CA . ALA A 1 426 ? -29.058 -46.889 -21.906 1.00 30.16 426 ALA A CA 1
ATOM 3248 C C . ALA A 1 426 ? -28.692 -48.386 -21.756 1.00 30.16 426 ALA A C 1
ATOM 3250 O O . ALA A 1 426 ? -29.353 -49.271 -22.294 1.00 30.16 426 ALA A O 1
ATOM 3251 N N . GLY A 1 427 ? -27.758 -48.650 -20.831 1.00 26.36 427 GLY A N 1
ATOM 3252 C CA . GLY A 1 427 ? -27.524 -49.952 -20.202 1.00 26.36 427 GLY A CA 1
ATOM 3253 C C . GLY A 1 427 ? -27.178 -49.797 -18.716 1.00 26.36 427 GLY A C 1
ATOM 3254 O O . GLY A 1 427 ? -26.173 -49.187 -18.365 1.00 26.36 427 GLY A O 1
ATOM 3255 N N . LYS A 1 428 ? -28.044 -50.330 -17.846 1.00 30.70 428 LYS A N 1
ATOM 3256 C CA . LYS A 1 428 ? -27.808 -50.551 -16.409 1.00 30.70 428 LYS A CA 1
ATOM 3257 C C . LYS A 1 428 ? -26.768 -51.664 -16.208 1.00 30.70 428 LYS A C 1
ATOM 3259 O O . LYS A 1 428 ? -26.762 -52.617 -16.980 1.00 30.70 428 LYS A O 1
ATOM 3264 N N . GLY A 1 429 ? -26.006 -51.615 -15.114 1.00 27.78 429 GLY A N 1
ATOM 3265 C CA . GLY A 1 429 ? -25.226 -52.763 -14.638 1.00 27.78 429 GLY A CA 1
ATOM 3266 C C . GLY A 1 429 ? -24.414 -52.462 -13.380 1.00 27.78 429 GLY A C 1
ATOM 3267 O O . GLY A 1 429 ? -23.405 -51.774 -13.444 1.00 27.78 429 GLY A O 1
ATOM 3268 N N . GLU A 1 430 ? -24.893 -52.962 -12.243 1.00 29.00 430 GLU A N 1
ATOM 3269 C CA . GLU A 1 430 ? -24.241 -52.978 -10.929 1.00 29.00 430 GLU A CA 1
ATOM 3270 C C . GLU A 1 430 ? -22.955 -53.828 -10.875 1.00 29.00 430 GLU A C 1
ATOM 3272 O O . GLU A 1 430 ? -22.769 -54.742 -11.674 1.00 29.00 430 GLU A O 1
ATOM 3277 N N . ALA A 1 431 ? -22.187 -53.590 -9.800 1.00 28.36 431 ALA A N 1
ATOM 3278 C CA . ALA A 1 431 ? -21.627 -54.589 -8.868 1.00 28.36 431 ALA A CA 1
ATOM 3279 C C . ALA A 1 431 ? -20.094 -54.572 -8.667 1.00 28.36 431 ALA A C 1
ATOM 3281 O O . ALA A 1 431 ? -19.308 -55.019 -9.490 1.00 28.36 431 ALA A O 1
ATOM 3282 N N . ALA A 1 432 ? -19.726 -54.067 -7.482 1.00 28.33 432 ALA A N 1
ATOM 3283 C CA . ALA A 1 432 ? -18.826 -54.628 -6.465 1.00 28.33 432 ALA A CA 1
ATOM 3284 C C . ALA A 1 432 ? -17.736 -55.654 -6.852 1.00 28.33 432 ALA A C 1
ATOM 3286 O O . ALA A 1 432 ? -18.046 -56.734 -7.338 1.00 28.33 432 ALA A O 1
ATOM 3287 N N . ALA A 1 433 ? -16.505 -55.438 -6.356 1.00 29.58 433 ALA A N 1
ATOM 3288 C CA . ALA A 1 433 ? -15.936 -56.205 -5.229 1.00 29.58 433 ALA A CA 1
ATOM 3289 C C . ALA A 1 433 ? -14.473 -55.818 -4.901 1.00 29.58 433 ALA A C 1
ATOM 3291 O O . ALA A 1 433 ? -13.665 -55.635 -5.800 1.00 29.58 433 ALA A O 1
ATOM 3292 N N . LYS A 1 434 ? -14.188 -55.753 -3.583 1.00 30.31 434 LYS A N 1
ATOM 3293 C CA . LYS A 1 434 ? -13.019 -56.267 -2.815 1.00 30.31 434 LYS A CA 1
ATOM 3294 C C . LYS A 1 434 ? -11.628 -56.174 -3.481 1.00 30.31 434 LYS A C 1
ATOM 3296 O O . LYS A 1 434 ? -11.414 -56.710 -4.550 1.00 30.31 434 LYS A O 1
ATOM 3301 N N . GLY A 1 435 ? -10.584 -55.614 -2.875 1.00 26.22 435 GLY A N 1
ATOM 3302 C CA . GLY A 1 435 ? -10.185 -55.652 -1.469 1.00 26.22 435 GLY A CA 1
ATOM 3303 C C . GLY A 1 435 ? -8.845 -56.390 -1.360 1.00 26.22 435 GLY A C 1
ATOM 3304 O O . GLY A 1 435 ? -8.782 -57.556 -1.721 1.00 26.22 435 GLY A O 1
ATOM 3305 N N . VAL A 1 436 ? -7.801 -55.737 -0.842 1.00 30.22 436 VAL A N 1
ATOM 3306 C CA . VAL A 1 436 ? -6.630 -56.403 -0.248 1.00 30.22 436 VAL A CA 1
ATOM 3307 C C . VAL A 1 436 ? -6.205 -55.583 0.963 1.00 30.22 436 VAL A C 1
ATOM 3309 O O . VAL A 1 436 ? -5.894 -54.399 0.849 1.00 30.22 436 VAL A O 1
ATOM 3312 N N . SER A 1 437 ? -6.239 -56.224 2.129 1.00 28.05 437 SER A N 1
ATOM 3313 C CA . SER A 1 437 ? -5.632 -55.741 3.359 1.00 28.05 437 SER A CA 1
ATOM 3314 C C . SER A 1 437 ? -4.368 -56.545 3.669 1.00 28.05 437 SER A C 1
ATOM 3316 O O . SER A 1 437 ? -4.276 -57.728 3.353 1.00 28.05 437 SER A O 1
ATOM 3318 N N . ALA A 1 438 ? -3.474 -55.853 4.373 1.00 32.44 438 ALA A N 1
ATOM 3319 C CA . ALA A 1 438 ? -2.698 -56.317 5.519 1.00 32.44 438 ALA A CA 1
ATOM 3320 C C . ALA A 1 438 ? -1.537 -57.312 5.342 1.00 32.44 438 ALA A C 1
ATOM 3322 O O . ALA A 1 438 ? -1.662 -58.413 4.821 1.00 32.44 438 ALA A O 1
ATOM 3323 N N . GLY A 1 439 ? -0.447 -56.954 6.028 1.00 30.39 439 GLY A N 1
ATOM 3324 C CA . GLY A 1 439 ? 0.505 -57.898 6.612 1.00 30.39 439 GLY A CA 1
ATOM 3325 C C . GLY A 1 439 ? 1.875 -57.270 6.843 1.00 30.39 439 GLY A C 1
ATOM 3326 O O . GLY A 1 439 ? 2.702 -57.348 5.952 1.00 30.39 439 GLY A O 1
ATOM 3327 N N . LYS A 1 440 ? 2.050 -56.533 7.958 1.00 35.62 440 LYS A N 1
ATOM 3328 C CA . LYS A 1 440 ? 2.912 -56.883 9.126 1.00 35.62 440 LYS A CA 1
ATOM 3329 C C . LYS A 1 440 ? 4.416 -56.800 8.821 1.00 35.62 440 LYS A C 1
ATOM 3331 O O . LYS A 1 440 ? 4.869 -57.396 7.864 1.00 35.62 440 LYS A O 1
ATOM 3336 N N . GLY A 1 441 ? 5.274 -56.130 9.583 1.00 29.91 441 GLY A N 1
ATOM 3337 C CA . GLY A 1 441 ? 5.375 -55.827 11.023 1.00 29.91 441 GLY A CA 1
ATOM 3338 C C . GLY A 1 441 ? 6.897 -55.853 11.305 1.00 29.91 441 GLY A C 1
ATOM 3339 O O . GLY A 1 441 ? 7.603 -56.579 10.615 1.00 29.91 441 GLY A O 1
ATOM 3340 N N . VAL A 1 442 ? 7.508 -55.035 12.161 1.00 32.81 442 VAL A N 1
ATOM 3341 C CA . VAL A 1 442 ? 7.655 -55.154 13.633 1.00 32.81 442 VAL A CA 1
ATOM 3342 C C . VAL A 1 442 ? 8.766 -54.123 13.977 1.00 32.81 442 VAL A C 1
ATOM 3344 O O . VAL A 1 442 ? 9.730 -54.051 13.221 1.00 32.81 442 VAL A O 1
ATOM 3347 N N . ALA A 1 443 ? 8.519 -53.128 14.849 1.00 32.84 443 ALA A N 1
ATOM 3348 C CA . ALA A 1 443 ? 9.006 -52.965 16.249 1.00 32.84 443 ALA A CA 1
ATOM 3349 C C . ALA A 1 443 ? 10.542 -53.040 16.418 1.00 32.84 443 ALA A C 1
ATOM 3351 O O . ALA A 1 443 ? 11.175 -53.843 15.750 1.00 32.84 443 ALA A O 1
ATOM 3352 N N . ALA A 1 444 ? 11.254 -52.319 17.282 1.00 34.28 444 ALA A N 1
ATOM 3353 C CA . ALA A 1 444 ? 11.070 -51.327 18.353 1.00 34.28 444 ALA A CA 1
ATOM 3354 C C . ALA A 1 444 ? 12.421 -50.531 18.365 1.00 34.28 444 ALA A C 1
ATOM 3356 O O . ALA A 1 444 ? 13.313 -50.871 17.591 1.00 34.28 444 ALA A O 1
ATOM 3357 N N . ASP A 1 445 ? 12.698 -49.461 19.102 1.00 34.03 445 ASP A N 1
ATOM 3358 C CA . ASP A 1 445 ? 12.628 -49.312 20.552 1.00 34.03 445 ASP A CA 1
ATOM 3359 C C . ASP A 1 445 ? 13.127 -47.900 20.956 1.00 34.03 445 ASP A C 1
ATOM 3361 O O . ASP A 1 445 ? 13.708 -47.165 20.157 1.00 34.03 445 ASP A O 1
ATOM 3365 N N . GLU A 1 446 ? 12.843 -47.594 22.211 1.00 37.06 446 GLU A N 1
ATOM 3366 C CA . GLU A 1 446 ? 12.892 -46.420 23.082 1.00 37.06 446 GLU A CA 1
ATOM 3367 C C . GLU A 1 446 ? 14.138 -45.512 23.215 1.00 37.06 446 GLU A C 1
ATOM 3369 O O . GLU A 1 446 ? 15.284 -45.897 23.002 1.00 37.06 446 GLU A O 1
ATOM 3374 N N . GLY A 1 447 ? 13.846 -44.324 23.782 1.00 31.08 447 GLY A N 1
ATOM 3375 C CA . GLY A 1 447 ? 14.654 -43.622 24.800 1.00 31.08 447 GLY A CA 1
ATOM 3376 C C . GLY A 1 447 ? 15.497 -42.442 24.294 1.00 31.08 447 GLY A C 1
ATOM 3377 O O . GLY A 1 447 ? 16.087 -42.513 23.231 1.00 31.08 447 GLY A O 1
ATOM 3378 N N . ALA A 1 448 ? 15.672 -41.311 24.981 1.00 35.91 448 ALA A N 1
ATOM 3379 C CA . ALA A 1 448 ? 15.154 -40.750 26.225 1.00 35.91 448 ALA A CA 1
ATOM 3380 C C . ALA A 1 448 ? 15.569 -39.252 26.270 1.00 35.91 448 ALA A C 1
ATOM 3382 O O . ALA A 1 448 ? 16.489 -38.837 25.572 1.00 35.91 448 ALA A O 1
ATOM 3383 N N . SER A 1 449 ? 14.868 -38.482 27.104 1.00 45.38 449 SER A N 1
ATOM 3384 C CA . SER A 1 449 ? 15.142 -37.134 27.650 1.00 45.38 449 SER A CA 1
ATOM 3385 C C . SER A 1 449 ? 16.514 -36.455 27.440 1.00 45.38 449 SER A C 1
ATOM 3387 O O . SER A 1 449 ? 17.541 -37.020 27.818 1.00 45.38 449 SER A O 1
ATOM 3389 N N . ALA A 1 450 ? 16.485 -35.161 27.094 1.00 45.41 450 ALA A N 1
ATOM 3390 C CA . ALA A 1 450 ? 16.899 -34.033 27.953 1.00 45.41 450 ALA A CA 1
ATOM 3391 C C . ALA A 1 450 ? 16.443 -32.702 27.335 1.00 45.41 450 ALA A C 1
ATOM 3393 O O . ALA A 1 450 ? 16.609 -32.550 26.103 1.00 45.41 450 ALA A O 1
#

Sequence (450 aa):
MPNLPDVVLWSIPAFVLLTVVEMVSYRLHPDEDAEGYEAKDAATSIGMGLGSLAFDFLWKIPIVAVYTALYELTPLRVPVLWWTVPLMLLAQDFFYYWSHRGHHVVRILWACHVVHHSSRKFNFTTALRQPWTSLTVWPFYVPLIVAGVHPAALAFCSSANLVYQFWIHTERIDKLPRWFEFVFNTPSHHRVHHASQGGYLDRNFGGILIVWDRLFGSFVAETERPRYGLTKNIDTYNLLKVATHEYVSIAKDLRAARTWSERAGRVFRGPGWGPARPRTSAAGAATAVLPRTDTASSPVGEDAPGGERLPGGERLPVGERVPVGDGTPVGEGAPVGQGVPVGQGASVGQGAPVGGSTPVGERVPVGDGTPVGEGAPVGQGVPVGEGAPGGESAPVGKSAPAGRSTPVGASKRAEERTPVDETIPAGKGEAAAKGVSAGKGVAADEGASA

Secondary structure (DSSP, 8-state):
------HHHHHHHHHHHHHHHHHHHHHHS--SS-----HHHHHHHHHHHHHHHHHHHHHHHHHHHHHHHHHHH--------TTHHHHHHHHHHHHHHHHHHHHHHSHHHHHHHHHHHT-S--SHHHHT---TTGGGSGGGGHHHHHTT--HHHHHHHHHHHHHHHHHT--SS-----HHHHHHB--HHHHHHHTB-SGGGTT----SSBTHHHHHTT------S---BS-TT------HHHHHHHHHHHHHHHHHH--SHHHHHHHHHS-TT--PPPP----TT----PPPPPPPP-----------------PPP-BPS---B-TT--B-TT--BPTT--B-TT-EE-TT--B-TT--B-TT-EE-TT--B-TT--B-TT--B-TT-PBPTT--B-SS--B-TT--B----PPP-----------------------------------